Protein AF-A0A6N7V464-F1 (afdb_monomer)

Solvent-accessible surface area (backbone atoms only — not comparable to full-atom values): 23877 Å² total; per-residue (Å²): 113,76,65,58,55,53,52,52,52,53,50,50,60,53,56,76,71,53,57,76,71,59,56,52,56,54,48,62,75,68,68,78,80,86,91,70,64,68,64,59,51,51,51,52,50,50,53,52,53,49,52,51,49,55,52,48,49,54,48,50,52,52,51,50,52,52,51,50,50,51,50,52,53,49,52,54,50,50,52,54,54,52,54,55,51,48,53,55,51,50,53,58,49,52,53,53,51,52,59,51,50,55,58,53,59,71,60,70,80,74,77,82,88,83,87,87,79,93,88,81,62,65,72,62,49,53,51,50,50,51,50,51,52,54,50,50,52,52,51,52,49,52,51,50,49,50,65,74,59,56,73,79,69,74,66,73,74,67,74,69,70,73,72,70,83,63,76,51,64,62,56,47,50,52,51,41,54,45,50,43,57,69,58,33,47,51,91,83,60,48,71,67,60,49,49,58,59,48,50,67,40,33,47,79,92,48,39,67,70,67,45,44,75,68,69,72,43,63,100,40,61,29,31,43,56,77,47,67,46,76,77,47,80,44,78,55,89,72,30,32,40,35,33,30,38,39,33,32,38,37,39,37,54,67,93,72,90,93,83,68,76,65,52,73,45,81,46,78,50,32,34,35,32,30,34,37,64,54,99,90,51,63,37,47,78,41,76,76,39,84,49,90,77,86,90,72,81,96,77,81,80,81,79,80,64,52,42,83,86,46,55,68,70,58,50,53,53,53,53,49,54,52,43,58,46,57,62,43,44,31,61,47,50,80,87,59,42,64,71,47,30,43,89,86,49,67,81,86,62,70,37,73,49,49,40,64,67,56,82,57,50,70,23,41,61,44,58,59,94,50,40,34,34,33,40,36,40,38,40,28,30,31,71,90,76,68,48,76,48,76,48,77,44,41,36,33,35,38,50,68,99,54,67,26,40,68,42,60,107

InterPro domains:
  IPR024735 Conjugative transposon protein TcpC [PF12642] (174-405)
  IPR035628 TcpC, C-terminal [cd16428] (310-407)

pLDDT: mean 76.29, std 18.17, range [34.16, 97.5]

Structure (mmCIF, N/CA/C/O backbone):
data_AF-A0A6N7V464-F1
#
_entry.id   AF-A0A6N7V464-F1
#
loop_
_atom_site.group_PDB
_atom_site.id
_atom_site.type_symbol
_atom_site.label_atom_id
_atom_site.label_alt_id
_atom_site.label_comp_id
_atom_site.label_asym_id
_atom_site.label_entity_id
_atom_site.label_seq_id
_atom_site.pdbx_PDB_ins_code
_atom_site.Cartn_x
_atom_site.Cartn_y
_atom_site.Cartn_z
_atom_site.occupancy
_atom_site.B_iso_or_equiv
_atom_site.auth_seq_id
_atom_site.auth_comp_id
_atom_site.auth_asym_id
_atom_site.auth_atom_id
_atom_site.pdbx_PDB_model_num
ATOM 1 N N . MET A 1 1 ? -7.587 -66.053 9.661 1.00 46.19 1 MET A N 1
ATOM 2 C CA . MET A 1 1 ? -8.456 -65.417 8.644 1.00 46.19 1 MET A CA 1
ATOM 3 C C . MET A 1 1 ? -9.482 -64.453 9.227 1.00 46.19 1 MET A C 1
ATOM 5 O O . MET A 1 1 ? -9.472 -63.312 8.800 1.00 46.19 1 MET A O 1
ATOM 9 N N . MET A 1 2 ? -10.359 -64.832 10.172 1.00 38.84 2 MET A N 1
ATOM 10 C CA . MET A 1 2 ? -11.354 -63.875 10.709 1.00 38.84 2 MET A CA 1
ATOM 11 C C . MET A 1 2 ? -10.766 -62.909 11.766 1.00 38.84 2 MET A C 1
ATOM 13 O O . MET A 1 2 ? -11.178 -61.755 11.827 1.00 38.84 2 MET A O 1
ATOM 17 N N . ASN A 1 3 ? -9.747 -63.341 12.526 1.00 42.19 3 ASN A N 1
ATOM 18 C CA . ASN A 1 3 ? -9.025 -62.476 13.474 1.00 42.19 3 ASN A CA 1
ATOM 19 C C . ASN A 1 3 ? -8.131 -61.437 12.779 1.00 42.19 3 ASN A C 1
ATOM 21 O O . ASN A 1 3 ? -8.131 -60.280 13.185 1.00 42.19 3 ASN A O 1
ATOM 25 N N . ASP A 1 4 ? -7.456 -61.816 11.692 1.00 40.03 4 ASP A N 1
ATOM 26 C CA . ASP A 1 4 ? -6.518 -60.928 10.985 1.00 40.03 4 ASP A CA 1
ATOM 27 C C . ASP A 1 4 ? -7.245 -59.745 10.323 1.00 40.03 4 ASP A C 1
ATOM 29 O O . ASP A 1 4 ? -6.765 -58.615 10.323 1.00 40.03 4 ASP A O 1
ATOM 33 N N . VAL A 1 5 ? -8.463 -59.974 9.817 1.00 46.41 5 VAL A N 1
ATOM 34 C CA . VAL A 1 5 ? -9.297 -58.921 9.211 1.00 46.41 5 VAL A CA 1
ATOM 35 C C . VAL A 1 5 ? -9.778 -57.914 10.261 1.00 46.41 5 VAL A C 1
ATOM 37 O O . VAL A 1 5 ? -9.816 -56.715 9.987 1.00 46.41 5 VAL A O 1
ATOM 40 N N . MET A 1 6 ? -10.100 -58.369 11.475 1.00 43.62 6 MET A N 1
ATOM 41 C CA . MET A 1 6 ? -10.478 -57.479 12.580 1.00 43.62 6 MET A CA 1
ATOM 42 C C . MET A 1 6 ? -9.294 -56.654 13.089 1.00 43.62 6 MET A C 1
ATOM 44 O O . MET A 1 6 ? -9.462 -55.472 13.395 1.00 43.62 6 MET A O 1
ATOM 48 N N . GLU A 1 7 ? -8.096 -57.235 13.126 1.00 46.81 7 GLU A N 1
ATOM 49 C CA . GLU A 1 7 ? -6.872 -56.513 13.483 1.00 46.81 7 GLU A CA 1
ATOM 50 C C . GLU A 1 7 ? -6.544 -55.414 12.464 1.00 46.81 7 GLU A C 1
ATOM 52 O O . GLU A 1 7 ? -6.279 -54.271 12.846 1.00 46.81 7 GLU A O 1
ATOM 57 N N . ILE A 1 8 ? -6.675 -55.715 11.169 1.00 46.94 8 ILE A N 1
ATOM 58 C CA . ILE A 1 8 ? -6.464 -54.750 10.081 1.00 46.94 8 ILE A CA 1
ATOM 59 C C . ILE A 1 8 ? -7.499 -53.614 10.133 1.00 46.94 8 ILE A C 1
ATOM 61 O O . ILE A 1 8 ? -7.145 -52.445 9.966 1.00 46.94 8 ILE A O 1
ATOM 65 N N . LEU A 1 9 ? -8.771 -53.917 10.414 1.00 49.19 9 LEU A N 1
ATOM 66 C CA . LEU A 1 9 ? -9.821 -52.898 10.541 1.00 49.19 9 LEU A CA 1
ATOM 67 C C . LEU A 1 9 ? -9.620 -51.995 11.768 1.00 49.19 9 LEU A C 1
ATOM 69 O O . LEU A 1 9 ? -9.849 -50.784 11.688 1.00 49.19 9 LEU A O 1
ATOM 73 N N . MET A 1 10 ? -9.140 -52.546 12.887 1.00 52.41 10 MET A N 1
ATOM 74 C CA . MET A 1 10 ? -8.816 -51.754 14.078 1.00 52.41 10 MET A CA 1
ATOM 75 C C . MET A 1 10 ? -7.577 -50.876 13.881 1.00 52.41 10 MET A C 1
ATOM 77 O O . MET A 1 10 ? -7.565 -49.730 14.337 1.00 52.41 10 MET A O 1
ATOM 81 N N . LEU A 1 11 ? -6.560 -51.368 13.168 1.00 52.75 11 LEU A N 1
ATOM 82 C CA . LEU A 1 11 ? -5.389 -50.576 12.787 1.00 52.75 11 LEU A CA 1
ATOM 83 C C . LEU A 1 11 ? -5.774 -49.427 11.851 1.00 52.75 11 LEU A C 1
ATOM 85 O O . LEU A 1 11 ? -5.365 -48.291 12.084 1.00 52.75 11 LEU A O 1
ATOM 89 N N . ARG A 1 12 ? -6.643 -49.683 10.866 1.00 52.81 12 ARG A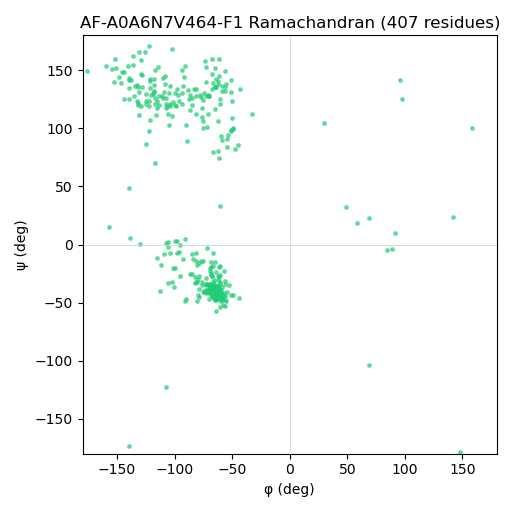 N 1
ATOM 90 C CA . ARG A 1 12 ? -7.159 -48.656 9.950 1.00 52.81 12 ARG A CA 1
ATOM 91 C C . ARG A 1 12 ? -7.930 -47.554 10.682 1.00 52.81 12 ARG A C 1
ATOM 93 O O . ARG A 1 12 ? -7.680 -46.379 10.439 1.00 52.81 12 ARG A O 1
ATOM 100 N N . SER A 1 13 ? -8.797 -47.916 11.632 1.00 58.03 13 SER A N 1
ATOM 101 C CA . SER A 1 13 ? -9.531 -46.931 12.442 1.00 58.03 13 SER A CA 1
ATOM 102 C C . SER A 1 13 ? -8.620 -46.096 13.352 1.00 58.03 13 SER A C 1
ATOM 104 O O . SER A 1 13 ? -8.956 -44.949 13.654 1.00 58.03 13 SER A O 1
ATOM 106 N N . LYS A 1 14 ? -7.491 -46.655 13.809 1.00 58.03 14 LYS A N 1
ATOM 107 C CA . LYS A 1 14 ? -6.479 -45.911 14.574 1.00 58.03 14 LYS A CA 1
ATOM 108 C C . LYS A 1 14 ? -5.666 -44.970 13.683 1.00 58.03 14 LYS A C 1
ATOM 110 O O . LYS A 1 14 ? -5.418 -43.846 14.100 1.00 58.03 14 LYS A O 1
ATOM 115 N N . LEU A 1 15 ? -5.310 -45.396 12.470 1.00 55.06 15 LEU A N 1
ATOM 116 C CA . LEU A 1 15 ? -4.607 -44.571 11.479 1.00 55.06 15 LEU A CA 1
ATOM 117 C C . LEU A 1 15 ? -5.444 -43.379 10.997 1.00 55.06 15 LEU A C 1
ATOM 119 O O . LEU A 1 15 ? -4.910 -42.287 10.867 1.00 55.06 15 LEU A O 1
ATOM 123 N N . GLU A 1 16 ? -6.757 -43.548 10.814 1.00 62.00 16 GLU A N 1
ATOM 124 C CA . GLU A 1 16 ? -7.666 -42.453 10.421 1.00 62.00 16 GLU A CA 1
ATOM 125 C C . GLU A 1 16 ? -7.805 -41.340 11.474 1.00 62.00 16 GLU A C 1
ATOM 127 O O . GLU A 1 16 ? -8.315 -40.264 11.168 1.00 62.00 16 GLU A O 1
ATOM 132 N N . LYS A 1 17 ? -7.381 -41.594 12.717 1.00 63.97 17 LYS A N 1
ATOM 133 C CA . LYS A 1 17 ? -7.476 -40.643 13.834 1.00 63.97 17 LYS A CA 1
ATOM 134 C C . LYS A 1 17 ? -6.134 -40.018 14.221 1.00 63.97 17 LYS A C 1
ATOM 136 O O . LYS A 1 17 ? -6.122 -39.208 15.143 1.00 63.97 17 LYS A O 1
ATOM 141 N N . MET A 1 18 ? -5.035 -40.404 13.572 1.00 64.56 18 MET A N 1
ATOM 142 C CA . MET A 1 18 ? -3.701 -39.867 13.850 1.00 64.56 18 MET A CA 1
ATOM 143 C C . MET A 1 18 ? -3.384 -38.662 12.963 1.00 64.56 18 MET A C 1
ATOM 145 O O . MET A 1 18 ? -3.766 -38.609 11.794 1.00 64.56 18 MET A O 1
ATOM 149 N N . GLU A 1 19 ? -2.662 -37.702 13.535 1.00 67.06 19 GLU A N 1
ATOM 150 C CA . GLU A 1 19 ? -2.123 -36.549 12.813 1.00 67.06 19 GLU A CA 1
ATOM 151 C C . GLU A 1 19 ? -1.025 -37.005 11.821 1.00 67.06 19 GLU A C 1
ATOM 153 O O . GLU A 1 19 ? -0.284 -37.954 12.112 1.00 67.06 19 GLU A O 1
ATOM 158 N N . PRO A 1 20 ? -0.863 -36.346 10.656 1.00 52.97 20 PRO A N 1
ATOM 159 C CA . PRO A 1 20 ? 0.062 -36.782 9.600 1.00 52.97 20 PRO A CA 1
ATOM 160 C C . PRO A 1 20 ? 1.525 -36.937 10.051 1.00 52.97 20 PRO A C 1
ATOM 162 O O . PRO A 1 20 ? 2.245 -37.798 9.544 1.00 52.97 20 PRO A O 1
ATOM 165 N N . GLU A 1 21 ? 1.965 -36.133 11.023 1.00 55.84 21 GLU A N 1
ATOM 166 C CA . GLU A 1 21 ? 3.330 -36.162 11.566 1.00 55.84 21 GLU A CA 1
ATOM 167 C C . GLU A 1 21 ? 3.605 -37.393 12.451 1.00 55.84 21 GLU A C 1
ATOM 169 O O . GLU A 1 21 ? 4.736 -37.884 12.508 1.00 55.84 21 GLU A O 1
ATOM 174 N N . GLU A 1 22 ? 2.580 -37.937 13.115 1.00 58.75 22 GLU A N 1
ATOM 175 C CA . GLU A 1 22 ? 2.701 -39.142 13.948 1.00 58.75 22 GLU A CA 1
ATOM 176 C C . GLU A 1 22 ? 2.778 -40.410 13.091 1.00 58.75 22 GLU A C 1
ATOM 178 O O . GLU A 1 22 ? 3.541 -41.328 13.398 1.00 58.75 22 GLU A O 1
ATOM 183 N N . ILE A 1 23 ? 2.060 -40.425 11.964 1.00 55.91 23 ILE A N 1
ATOM 184 C CA . ILE A 1 23 ? 2.099 -41.510 10.974 1.00 55.91 23 ILE A CA 1
ATOM 185 C C . ILE A 1 23 ? 3.502 -41.617 10.353 1.00 55.91 23 ILE A C 1
ATOM 187 O O . ILE A 1 23 ? 4.003 -42.722 10.134 1.00 55.91 23 ILE A O 1
ATOM 191 N N . LEU A 1 24 ? 4.165 -40.478 10.126 1.00 49.31 24 LEU A N 1
ATOM 192 C CA . LEU A 1 24 ? 5.517 -40.420 9.566 1.00 49.31 24 LEU A CA 1
ATOM 193 C C . LEU A 1 24 ? 6.568 -40.998 10.531 1.00 49.31 24 LEU A C 1
ATOM 195 O O . LEU A 1 24 ? 7.390 -41.816 10.121 1.00 49.31 24 LEU A O 1
ATOM 199 N N . LYS A 1 25 ? 6.475 -40.666 11.827 1.00 55.50 25 LYS A N 1
ATOM 200 C CA . LYS A 1 25 ? 7.336 -41.243 12.878 1.00 55.50 25 LYS A CA 1
ATOM 201 C C . LYS A 1 25 ? 7.126 -42.749 13.045 1.00 55.50 25 LYS A C 1
ATOM 203 O O . LYS A 1 25 ? 8.081 -43.482 13.285 1.00 55.50 25 LYS A O 1
ATOM 208 N N . MET A 1 26 ? 5.890 -43.231 12.903 1.00 52.91 26 MET A N 1
ATOM 209 C CA . MET A 1 26 ? 5.588 -44.667 12.972 1.00 52.91 26 MET A CA 1
ATOM 210 C C . MET A 1 26 ? 6.153 -45.439 11.769 1.00 52.91 26 MET A C 1
ATOM 212 O O . MET A 1 26 ? 6.616 -46.569 11.922 1.00 52.91 26 MET A O 1
ATOM 216 N N . ALA A 1 27 ? 6.151 -44.823 10.583 1.00 51.47 27 ALA A N 1
ATOM 217 C CA . ALA A 1 27 ? 6.707 -45.409 9.366 1.00 51.47 27 ALA A CA 1
ATOM 218 C C . ALA A 1 27 ? 8.244 -45.517 9.405 1.00 51.47 27 ALA A C 1
ATOM 220 O O . ALA A 1 27 ? 8.789 -46.502 8.907 1.00 51.47 27 ALA A O 1
ATOM 221 N N . GLU A 1 28 ? 8.938 -44.570 10.048 1.00 50.00 28 GLU A N 1
ATOM 222 C CA . GLU A 1 28 ? 10.391 -44.646 10.279 1.00 50.00 28 GLU A CA 1
ATOM 223 C C . GLU A 1 28 ? 10.780 -45.783 11.237 1.00 50.00 28 GLU A C 1
ATOM 225 O O . GLU A 1 28 ? 11.768 -46.477 11.001 1.00 50.00 28 GLU A O 1
ATOM 230 N N . VAL A 1 29 ? 9.976 -46.037 12.277 1.00 51.12 29 VAL A N 1
ATOM 231 C CA . VAL A 1 29 ? 10.217 -47.122 13.251 1.00 51.12 29 VAL A CA 1
ATOM 232 C C . VAL A 1 29 ? 10.050 -48.516 12.626 1.00 51.12 29 VAL A C 1
ATOM 234 O O . VAL A 1 29 ? 10.687 -49.468 13.072 1.00 51.12 29 VAL A O 1
ATOM 237 N N . LEU A 1 30 ? 9.228 -48.649 11.580 1.00 48.75 30 LEU A N 1
ATOM 238 C CA . LEU A 1 30 ? 8.941 -49.929 10.918 1.00 48.75 30 LEU A CA 1
ATOM 239 C C . LEU A 1 30 ? 9.878 -50.261 9.740 1.00 48.75 30 LEU A C 1
ATOM 241 O O . LEU A 1 30 ? 9.696 -51.294 9.101 1.00 48.75 30 LEU A O 1
ATOM 245 N N . GLY A 1 31 ? 10.903 -49.442 9.476 1.00 41.66 31 GLY A N 1
ATOM 246 C CA . GLY A 1 31 ? 12.046 -49.830 8.638 1.00 41.66 31 GLY A CA 1
ATOM 247 C C . GLY A 1 31 ? 11.770 -50.019 7.139 1.00 41.66 31 GLY A C 1
ATOM 248 O O . GLY A 1 31 ? 12.541 -50.699 6.465 1.00 41.66 31 GLY A O 1
ATOM 249 N N . TYR A 1 32 ? 10.714 -49.419 6.585 1.00 39.50 32 TYR A N 1
ATOM 250 C CA . TYR A 1 32 ? 10.442 -49.478 5.143 1.00 39.50 32 TYR A CA 1
ATOM 251 C C . TYR A 1 32 ? 11.126 -48.325 4.404 1.00 39.50 32 TYR A C 1
ATOM 253 O O . TYR A 1 32 ? 10.545 -47.261 4.196 1.00 39.50 32 TYR A O 1
ATOM 261 N N . ALA A 1 33 ? 12.370 -48.550 3.981 1.00 35.03 33 ALA A N 1
ATOM 262 C CA . ALA A 1 33 ? 13.091 -47.635 3.108 1.00 35.03 33 ALA A CA 1
ATOM 263 C C . ALA A 1 33 ? 13.036 -48.084 1.634 1.00 35.03 33 ALA A C 1
ATOM 265 O O . ALA A 1 33 ? 13.620 -49.093 1.247 1.00 35.03 33 ALA A O 1
ATOM 266 N N . SER A 1 34 ? 12.447 -47.203 0.817 1.00 38.53 34 SER A N 1
ATOM 267 C CA . SER A 1 34 ? 12.926 -46.773 -0.509 1.00 38.53 34 SER A CA 1
ATOM 268 C C . SER A 1 34 ? 12.368 -47.424 -1.807 1.00 38.53 34 SER A C 1
ATOM 270 O O . SER A 1 34 ? 12.469 -48.618 -2.057 1.00 38.53 34 SER A O 1
ATOM 272 N N . VAL A 1 35 ? 11.867 -46.521 -2.674 1.00 38.53 35 VAL A N 1
ATOM 273 C CA . VAL A 1 35 ? 11.830 -46.519 -4.164 1.00 38.53 35 VAL A CA 1
ATOM 274 C C . VAL A 1 35 ? 10.632 -47.113 -4.943 1.00 38.53 35 VAL A C 1
ATOM 276 O O . VAL A 1 35 ? 10.652 -47.105 -6.167 1.00 38.53 35 VAL A O 1
ATOM 279 N N . THR A 1 36 ? 9.499 -47.466 -4.333 1.00 39.59 36 THR A N 1
ATOM 280 C CA . THR A 1 36 ? 8.239 -47.683 -5.110 1.00 39.59 36 THR A CA 1
ATOM 281 C C . THR A 1 36 ? 7.012 -46.945 -4.571 1.00 39.59 36 THR A C 1
ATOM 283 O O . THR A 1 36 ? 5.938 -46.996 -5.165 1.00 39.59 36 THR A O 1
ATOM 286 N N . LEU A 1 37 ? 7.171 -46.189 -3.483 1.00 43.91 37 LEU A N 1
ATOM 287 C CA . LEU A 1 37 ? 6.057 -45.643 -2.704 1.00 43.91 37 LEU A CA 1
ATOM 288 C C . LEU A 1 37 ? 5.482 -44.310 -3.210 1.00 43.91 37 LEU A C 1
ATOM 290 O O . LEU A 1 37 ? 4.440 -43.899 -2.710 1.00 43.91 37 LEU A O 1
ATOM 294 N N . ASP A 1 38 ? 6.100 -43.650 -4.193 1.00 40.94 38 ASP A N 1
ATOM 295 C CA . ASP A 1 38 ? 5.629 -42.339 -4.675 1.00 40.94 38 ASP A CA 1
ATOM 296 C C . ASP A 1 38 ? 4.516 -42.437 -5.730 1.00 40.94 38 ASP A C 1
ATOM 298 O O . ASP A 1 38 ? 3.685 -41.535 -5.828 1.00 40.94 38 ASP A O 1
ATOM 302 N N . LEU A 1 39 ? 4.426 -43.543 -6.479 1.00 39.38 39 LEU A N 1
ATOM 303 C CA . LEU A 1 39 ? 3.385 -43.704 -7.503 1.00 39.38 39 LEU A CA 1
ATOM 304 C C . LEU A 1 39 ? 2.036 -44.121 -6.891 1.00 39.38 39 LEU A C 1
ATOM 306 O O . LEU A 1 39 ? 1.003 -43.547 -7.226 1.00 39.38 39 LEU A O 1
ATOM 310 N N . GLU A 1 40 ? 2.041 -45.069 -5.945 1.00 50.84 40 GLU A N 1
ATOM 311 C CA . GLU A 1 40 ? 0.819 -45.511 -5.253 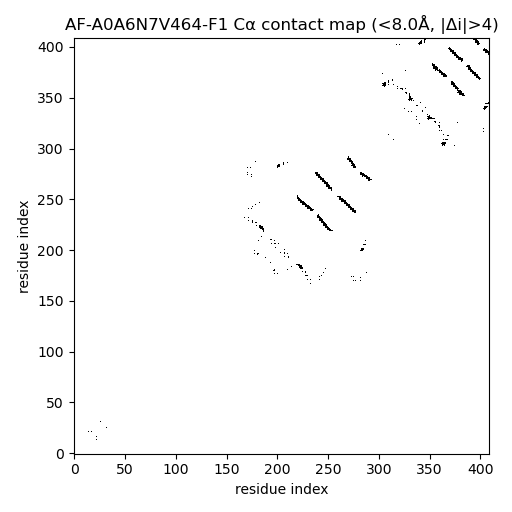1.00 50.84 40 GLU A CA 1
ATOM 312 C C . GLU A 1 40 ? 0.299 -44.471 -4.251 1.00 50.84 40 GLU A C 1
ATOM 314 O O . GLU A 1 40 ? -0.916 -44.309 -4.121 1.00 50.84 40 GLU A O 1
ATOM 319 N N . LYS A 1 41 ? 1.186 -43.708 -3.588 1.00 49.62 41 LYS A N 1
ATOM 320 C CA . LYS A 1 41 ? 0.775 -42.589 -2.721 1.00 49.62 41 LYS A CA 1
ATOM 321 C C . LYS A 1 41 ? 0.077 -41.490 -3.514 1.00 49.62 41 LYS A C 1
ATOM 323 O O . LYS A 1 41 ? -0.978 -41.030 -3.084 1.00 49.62 41 LYS A O 1
ATOM 328 N N . ASN A 1 42 ? 0.615 -41.106 -4.672 1.00 45.53 42 ASN A N 1
ATOM 329 C CA . ASN A 1 42 ? -0.010 -40.086 -5.513 1.00 45.53 42 ASN A CA 1
ATOM 330 C C . ASN A 1 42 ? -1.356 -40.559 -6.080 1.00 45.53 42 ASN A C 1
ATOM 332 O O . ASN A 1 42 ? -2.319 -39.796 -6.055 1.00 45.53 42 ASN A O 1
ATOM 336 N N . LEU A 1 43 ? -1.466 -41.831 -6.482 1.00 53.00 43 LEU A N 1
ATOM 337 C CA . LEU A 1 43 ? -2.727 -42.402 -6.963 1.00 53.00 43 LEU A CA 1
ATOM 338 C C . LEU A 1 43 ? -3.797 -42.463 -5.857 1.00 53.00 43 LEU A C 1
ATOM 340 O O . LEU A 1 43 ? -4.948 -42.103 -6.086 1.00 53.00 43 LEU A O 1
ATOM 344 N N . MET A 1 44 ? -3.425 -42.865 -4.636 1.00 52.72 44 MET A N 1
ATOM 345 C CA . MET A 1 44 ? -4.344 -42.898 -3.489 1.00 52.72 44 MET A CA 1
ATOM 346 C C . MET A 1 44 ? -4.800 -41.499 -3.065 1.00 52.72 44 MET A C 1
ATOM 348 O O . MET A 1 44 ? -5.965 -41.318 -2.711 1.00 52.72 44 MET A O 1
ATOM 352 N N . ILE A 1 45 ? -3.913 -40.501 -3.130 1.00 51.31 45 ILE A N 1
ATOM 353 C CA . ILE A 1 45 ? -4.264 -39.103 -2.855 1.00 51.31 45 ILE A CA 1
ATOM 354 C C . ILE A 1 45 ? -5.227 -38.577 -3.923 1.00 51.31 45 ILE A C 1
ATOM 356 O O . ILE A 1 45 ? -6.232 -37.962 -3.571 1.00 51.31 45 ILE A O 1
ATOM 360 N N . GLU A 1 46 ? -4.986 -38.849 -5.208 1.00 55.34 46 GLU A N 1
ATOM 361 C CA . GLU A 1 46 ? -5.903 -38.433 -6.275 1.00 55.34 46 GLU A CA 1
ATOM 362 C C . GLU A 1 46 ? -7.278 -39.095 -6.157 1.00 55.34 46 GLU A C 1
ATOM 364 O O . GLU A 1 46 ? -8.288 -38.394 -6.224 1.00 55.34 46 GLU A O 1
ATOM 369 N N . VAL A 1 47 ? -7.336 -40.406 -5.901 1.00 63.03 47 VAL A N 1
ATOM 370 C CA . VAL A 1 47 ? -8.601 -41.133 -5.697 1.00 63.03 47 VAL A CA 1
ATOM 371 C C . VAL A 1 47 ? -9.359 -40.581 -4.487 1.00 63.03 47 VAL A C 1
ATOM 373 O O . VAL A 1 47 ? -10.562 -40.330 -4.570 1.00 63.03 47 VAL A O 1
ATOM 376 N N . PHE A 1 48 ? -8.663 -40.296 -3.384 1.00 55.75 48 PHE A N 1
ATOM 377 C CA . PHE A 1 48 ? -9.269 -39.701 -2.193 1.00 55.75 48 PHE A CA 1
ATOM 378 C C . PHE A 1 48 ? -9.785 -38.273 -2.442 1.00 55.75 48 PHE A C 1
ATOM 380 O O . PHE A 1 48 ? -10.873 -37.904 -1.987 1.00 55.75 48 PHE A O 1
ATOM 387 N N . LEU A 1 49 ? -9.041 -37.461 -3.199 1.00 54.66 49 LEU A N 1
ATOM 388 C CA . LEU A 1 49 ? -9.463 -36.117 -3.606 1.00 54.66 49 LEU A CA 1
ATOM 389 C C . LEU A 1 49 ? -10.656 -36.157 -4.569 1.00 54.66 49 LEU A C 1
ATOM 391 O O . LEU A 1 49 ? -11.496 -35.251 -4.553 1.00 54.66 49 LEU A O 1
ATOM 395 N N . GLU A 1 50 ? -10.757 -37.191 -5.400 1.00 67.88 50 GLU A N 1
ATOM 396 C CA . GLU A 1 50 ? -11.885 -37.385 -6.305 1.00 67.88 50 GLU A CA 1
ATOM 397 C C . GLU A 1 50 ? -13.152 -37.843 -5.559 1.00 67.88 50 GLU A C 1
ATOM 399 O O . GLU A 1 50 ? -14.241 -37.319 -5.808 1.00 67.88 50 GLU A O 1
ATOM 404 N N . GLU A 1 51 ? -13.024 -38.741 -4.577 1.00 69.75 51 GLU A N 1
ATOM 405 C CA . GLU A 1 51 ? -14.132 -39.131 -3.695 1.00 69.75 51 GLU A CA 1
ATOM 406 C C . GLU A 1 51 ? -14.637 -37.957 -2.847 1.00 69.75 51 GLU A C 1
ATOM 408 O O . GLU A 1 51 ? -15.850 -37.754 -2.725 1.00 69.75 51 GLU A O 1
ATOM 413 N N . LYS A 1 52 ? -13.726 -37.126 -2.321 1.00 62.53 52 LYS A N 1
ATOM 414 C CA . LYS A 1 52 ? -14.069 -35.876 -1.624 1.00 62.53 52 LYS A CA 1
ATOM 415 C C . LYS A 1 52 ? -14.846 -34.919 -2.528 1.00 62.53 52 LYS A C 1
ATOM 417 O O . LYS A 1 52 ? -15.878 -34.403 -2.098 1.00 62.53 52 LYS A O 1
ATOM 422 N N . ARG A 1 53 ? -14.415 -34.734 -3.783 1.00 70.38 53 ARG A N 1
ATOM 423 C CA . ARG A 1 53 ? -15.135 -33.906 -4.770 1.00 70.38 53 ARG A CA 1
ATOM 424 C C . ARG A 1 53 ? -16.537 -34.441 -5.059 1.00 70.38 53 ARG A C 1
ATOM 426 O O . ARG A 1 53 ? -17.496 -33.679 -4.979 1.00 70.38 53 ARG A O 1
ATOM 433 N N . LYS A 1 54 ? -16.683 -35.750 -5.289 1.00 70.81 54 LYS A N 1
ATOM 434 C CA . LYS A 1 54 ? -17.991 -36.396 -5.521 1.00 70.81 54 LYS A CA 1
ATOM 435 C C . LYS A 1 54 ? -18.922 -36.273 -4.306 1.00 70.81 54 LYS A C 1
ATOM 437 O O . LYS A 1 54 ? -20.129 -36.086 -4.462 1.00 70.81 54 LYS A O 1
ATOM 442 N N . ALA A 1 55 ? -18.384 -36.350 -3.087 1.00 67.81 55 ALA A N 1
ATOM 443 C CA . ALA A 1 55 ? -19.154 -36.145 -1.861 1.00 67.81 55 ALA A CA 1
ATOM 444 C C . ALA A 1 55 ? -19.607 -34.683 -1.693 1.00 67.81 55 ALA A C 1
ATOM 446 O O . ALA A 1 55 ? -20.739 -34.434 -1.273 1.00 67.81 55 ALA A O 1
ATOM 447 N N . GLU A 1 56 ? -18.758 -33.717 -2.049 1.00 66.50 56 GLU A N 1
ATOM 448 C CA . GLU A 1 56 ? -19.114 -32.296 -2.041 1.00 66.50 56 GLU A CA 1
ATOM 449 C C . GLU A 1 56 ? -20.142 -31.937 -3.113 1.00 66.50 56 GLU A C 1
ATOM 451 O O . GLU A 1 56 ? -21.062 -31.175 -2.824 1.00 66.50 56 GLU A O 1
ATOM 456 N N . GLU A 1 57 ? -20.045 -32.504 -4.315 1.00 72.50 57 GLU A N 1
ATOM 457 C CA . GLU A 1 57 ? -21.045 -32.319 -5.371 1.00 72.50 57 GLU A CA 1
ATOM 458 C C . GLU A 1 57 ? -22.405 -32.881 -4.959 1.00 72.50 57 GLU A C 1
ATOM 460 O O . GLU A 1 57 ? -23.395 -32.155 -5.011 1.00 72.50 57 GLU A O 1
ATOM 465 N N . LYS A 1 58 ? -22.456 -34.097 -4.400 1.00 72.62 58 LYS A N 1
ATOM 466 C CA . LYS A 1 58 ? -23.699 -34.646 -3.828 1.00 72.62 58 LYS A CA 1
ATOM 467 C C . LYS A 1 58 ? -24.262 -33.775 -2.706 1.00 72.62 58 LYS A C 1
ATOM 469 O O . LYS A 1 58 ? -25.477 -33.638 -2.569 1.00 72.62 58 LYS A O 1
ATOM 474 N N . LYS A 1 59 ? -23.396 -33.169 -1.887 1.00 70.00 59 LYS A N 1
ATOM 475 C CA . LYS A 1 59 ? -23.816 -32.246 -0.825 1.00 70.00 59 LYS A CA 1
ATOM 476 C C . LYS A 1 59 ? -24.369 -30.941 -1.408 1.00 70.00 59 LYS A C 1
ATOM 478 O O . LYS A 1 59 ? -25.384 -30.456 -0.917 1.00 70.00 59 LYS A O 1
ATOM 483 N N . LYS A 1 60 ? -23.757 -30.409 -2.470 1.00 63.28 60 LYS A N 1
ATOM 484 C CA . LYS A 1 60 ? -24.238 -29.231 -3.211 1.00 63.28 60 LYS A CA 1
ATOM 485 C C . LYS A 1 60 ? -25.573 -29.501 -3.905 1.00 63.28 60 LYS A C 1
ATOM 487 O O . LYS A 1 60 ? -26.470 -28.676 -3.784 1.00 63.28 60 LYS A O 1
ATOM 492 N N . GLU A 1 61 ? -25.746 -30.656 -4.547 1.00 70.94 61 GLU A N 1
ATOM 493 C CA . GLU A 1 61 ? -27.019 -31.066 -5.160 1.00 70.94 61 GLU A CA 1
ATOM 494 C C . GLU A 1 61 ? -28.139 -31.182 -4.124 1.00 70.94 61 GLU A C 1
ATOM 496 O O . GLU A 1 61 ? -29.248 -30.700 -4.351 1.00 70.94 61 GLU A O 1
ATOM 501 N N . LYS A 1 62 ? -27.842 -31.752 -2.949 1.00 70.12 62 LYS A N 1
ATOM 502 C CA . LYS A 1 62 ? -28.815 -31.864 -1.858 1.00 70.12 62 LYS A CA 1
ATOM 503 C C . LYS A 1 62 ? -29.224 -30.494 -1.305 1.00 70.12 62 LYS A C 1
ATOM 505 O O . LYS A 1 62 ? -30.410 -30.249 -1.110 1.00 70.12 62 LYS A O 1
ATOM 510 N N . ILE A 1 63 ? -28.265 -29.578 -1.138 1.00 66.06 63 ILE A N 1
ATOM 511 C CA . ILE A 1 63 ? -28.538 -28.188 -0.735 1.00 66.06 63 ILE A CA 1
ATOM 512 C C . ILE A 1 63 ? -29.353 -27.460 -1.813 1.00 66.06 63 ILE A C 1
ATOM 514 O O . ILE A 1 63 ? -30.275 -26.720 -1.480 1.00 66.06 63 ILE A O 1
ATOM 518 N N . LEU A 1 6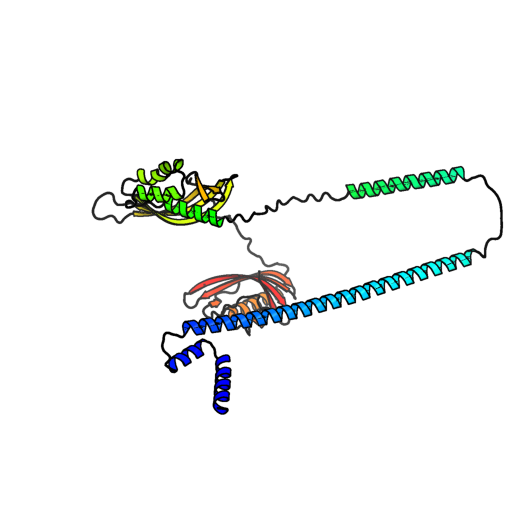4 ? -29.066 -27.678 -3.100 1.00 59.16 64 LEU A N 1
ATOM 519 C CA . LEU A 1 64 ? -29.806 -27.065 -4.206 1.00 59.16 64 LEU A CA 1
ATOM 520 C C . LEU A 1 64 ? -31.259 -27.570 -4.269 1.00 59.16 64 LEU A C 1
ATOM 522 O O . LEU A 1 64 ? -32.168 -26.766 -4.464 1.00 59.16 64 LEU A O 1
ATOM 526 N N . GLN A 1 65 ? -31.495 -28.865 -4.029 1.00 64.56 65 GLN A N 1
ATOM 527 C CA . GLN A 1 65 ? -32.845 -29.432 -3.919 1.00 64.56 65 GLN A CA 1
ATOM 528 C C . GLN A 1 65 ? -33.602 -28.907 -2.693 1.00 64.56 65 GLN A C 1
ATOM 530 O O . GLN A 1 65 ? -34.772 -28.548 -2.803 1.00 64.56 65 GLN A O 1
ATOM 535 N N . GLU A 1 66 ? -32.947 -28.811 -1.533 1.00 66.88 66 GLU A N 1
ATOM 536 C CA . GLU A 1 66 ? 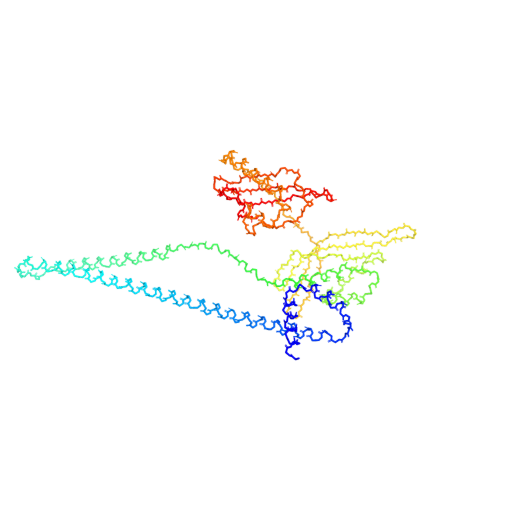-33.553 -28.235 -0.326 1.00 66.88 66 GLU A CA 1
ATOM 537 C C . GLU A 1 66 ? -33.891 -26.748 -0.526 1.00 66.88 66 GLU A C 1
ATOM 539 O O . GLU A 1 66 ? -34.995 -26.319 -0.196 1.00 66.88 66 GLU A O 1
ATOM 544 N N . THR A 1 67 ? -33.003 -25.977 -1.159 1.00 62.31 67 THR A N 1
ATOM 545 C CA . THR A 1 67 ? -33.225 -24.550 -1.450 1.00 62.31 67 THR A CA 1
ATOM 546 C C . THR A 1 67 ? -34.338 -24.348 -2.486 1.00 62.31 67 THR A C 1
ATOM 548 O O . THR A 1 67 ? -35.186 -23.473 -2.311 1.00 62.31 67 THR A O 1
ATOM 551 N N . GLY A 1 68 ? -34.393 -25.186 -3.527 1.00 66.44 68 GLY A N 1
ATOM 552 C CA . GLY A 1 68 ? -35.463 -25.170 -4.529 1.00 66.44 68 GLY A CA 1
ATOM 553 C C . GLY A 1 68 ? -36.831 -25.536 -3.945 1.00 66.44 68 GLY A C 1
ATOM 554 O O . GLY A 1 68 ? -37.828 -24.883 -4.247 1.00 66.44 68 GLY A O 1
ATOM 555 N N . ASN A 1 69 ? -36.884 -26.511 -3.033 1.00 63.12 69 ASN A N 1
ATOM 556 C CA . ASN A 1 69 ? -38.118 -26.886 -2.339 1.00 63.12 69 ASN A CA 1
ATOM 557 C C . ASN A 1 69 ? -38.616 -25.782 -1.392 1.00 63.12 69 ASN A C 1
ATOM 559 O O . ASN A 1 69 ? -39.824 -25.569 -1.282 1.00 63.12 69 ASN A O 1
ATOM 563 N N . VAL A 1 70 ? -37.707 -25.047 -0.742 1.00 60.75 70 VAL A N 1
ATOM 564 C CA . VAL A 1 70 ? -38.054 -23.883 0.093 1.00 60.75 70 VAL A CA 1
ATOM 565 C C . VAL A 1 70 ? -38.610 -22.739 -0.761 1.00 60.75 70 VAL A C 1
ATOM 567 O O . VAL A 1 70 ? -39.622 -22.147 -0.390 1.00 60.75 70 VAL A O 1
ATOM 570 N N . GLN A 1 71 ? -38.020 -22.468 -1.930 1.00 62.31 71 GLN A N 1
ATOM 571 C CA . GLN A 1 71 ? -38.534 -21.460 -2.866 1.00 62.31 71 GLN A CA 1
ATOM 572 C C . GLN A 1 71 ? -39.923 -21.829 -3.408 1.00 62.31 71 GLN A C 1
ATOM 574 O O . GLN A 1 71 ? -40.823 -20.991 -3.390 1.00 62.31 71 GLN A O 1
ATOM 579 N N . LEU A 1 72 ? -40.139 -23.096 -3.781 1.00 58.66 72 LEU A N 1
ATOM 580 C CA . LEU A 1 72 ? -41.444 -23.592 -4.231 1.00 58.66 72 LEU A CA 1
ATOM 581 C C . LEU A 1 72 ? -42.512 -23.481 -3.125 1.00 58.66 72 LEU A C 1
ATOM 583 O O . LEU A 1 72 ? -43.644 -23.073 -3.378 1.00 58.66 72 LEU A O 1
ATOM 587 N N . ALA A 1 73 ? -42.157 -23.803 -1.876 1.00 58.66 73 ALA A N 1
ATOM 588 C CA . ALA A 1 73 ? -43.062 -23.676 -0.734 1.00 58.66 73 ALA A CA 1
ATOM 589 C C . ALA A 1 73 ? -43.453 -22.212 -0.457 1.00 58.66 73 ALA A C 1
ATOM 591 O O . ALA A 1 73 ? -44.601 -21.929 -0.096 1.00 58.66 73 ALA A O 1
ATOM 592 N N . GLN A 1 74 ? -42.521 -21.280 -0.662 1.00 61.81 74 GLN A N 1
ATOM 593 C CA . GLN A 1 74 ? -42.750 -19.851 -0.476 1.00 61.81 74 GLN A CA 1
ATOM 594 C C . GLN A 1 74 ? -43.625 -19.265 -1.595 1.00 61.81 74 GLN A C 1
ATOM 596 O O . GLN A 1 74 ? -44.564 -18.522 -1.314 1.00 61.81 74 GLN A O 1
ATOM 601 N N . GLU A 1 75 ? -43.425 -19.702 -2.839 1.00 67.12 75 GLU A N 1
ATOM 602 C CA . GLU A 1 75 ? -44.241 -19.296 -3.989 1.00 67.12 75 GLU A CA 1
ATOM 603 C C . GLU A 1 75 ? -45.692 -19.815 -3.895 1.00 67.12 75 GLU A C 1
ATOM 605 O O . GLU A 1 75 ? -46.645 -19.084 -4.180 1.00 67.12 75 GLU A O 1
ATOM 610 N N . ILE A 1 76 ? -45.892 -21.038 -3.384 1.00 66.69 76 ILE A N 1
ATOM 611 C CA . ILE A 1 76 ? -47.229 -21.594 -3.103 1.00 66.69 76 ILE A CA 1
ATOM 612 C C . ILE A 1 76 ? -47.922 -20.822 -1.967 1.00 66.69 76 ILE A C 1
ATOM 614 O O . ILE A 1 76 ? -49.128 -20.555 -2.037 1.00 66.69 76 ILE A O 1
ATOM 618 N N . SER A 1 77 ? -47.181 -20.440 -0.922 1.00 65.69 77 SER A N 1
ATOM 619 C CA . SER A 1 77 ? -47.693 -19.599 0.169 1.00 65.69 77 SER A CA 1
ATOM 620 C C . SER A 1 77 ? -48.152 -18.231 -0.347 1.00 65.69 77 SER A C 1
ATOM 622 O O . SER A 1 77 ? -49.268 -17.791 -0.045 1.00 65.69 77 SER A O 1
ATOM 624 N N . ASP A 1 78 ? -47.338 -17.593 -1.186 1.00 67.75 78 ASP A N 1
ATOM 625 C CA . ASP A 1 78 ? -47.628 -16.274 -1.741 1.00 67.75 78 ASP A CA 1
ATOM 626 C C . ASP A 1 78 ? -48.810 -16.313 -2.723 1.00 67.75 78 ASP A C 1
ATOM 628 O O . ASP A 1 78 ? -49.706 -15.467 -2.637 1.00 67.75 78 ASP A O 1
ATOM 632 N N . GLN A 1 79 ? -48.931 -17.347 -3.567 1.00 67.56 79 GLN A N 1
ATOM 633 C CA . GLN A 1 79 ? -50.129 -17.553 -4.398 1.00 67.56 79 GLN A CA 1
ATOM 634 C C . GLN A 1 79 ? -51.407 -17.729 -3.562 1.00 67.56 79 GLN A C 1
ATOM 636 O O . GLN A 1 79 ? -52.475 -17.192 -3.898 1.00 67.56 79 GLN A O 1
ATOM 641 N N . LYS A 1 80 ? -51.325 -18.448 -2.438 1.00 67.62 80 LYS A N 1
ATOM 642 C CA . LYS A 1 80 ? -52.464 -18.640 -1.529 1.00 67.62 80 LYS A CA 1
ATOM 643 C C . LYS A 1 80 ? -52.860 -17.330 -0.837 1.00 67.62 80 LYS A C 1
ATOM 645 O O . LYS A 1 80 ? -54.047 -17.052 -0.660 1.00 67.62 80 LYS A O 1
ATOM 650 N N . TYR A 1 81 ? -51.885 -16.481 -0.513 1.00 63.00 81 TYR A N 1
ATOM 651 C CA . TYR A 1 81 ? -52.124 -15.151 0.046 1.00 63.00 81 TYR A CA 1
ATOM 652 C C . TYR A 1 81 ? -52.776 -14.196 -0.972 1.00 63.00 81 TYR A C 1
ATOM 654 O O . TYR A 1 81 ? -53.739 -13.490 -0.649 1.00 63.00 81 TYR A O 1
ATOM 662 N N . VAL A 1 82 ? -52.300 -14.201 -2.222 1.00 67.06 82 VAL A N 1
ATOM 663 C CA . VAL A 1 82 ? -52.828 -13.361 -3.310 1.00 67.06 82 VAL A CA 1
ATOM 664 C C . VAL A 1 82 ? -54.272 -13.745 -3.659 1.00 67.06 82 VAL A C 1
ATOM 666 O O . VAL A 1 82 ? -55.143 -12.872 -3.709 1.00 67.06 82 VAL A O 1
ATOM 669 N N . SER A 1 83 ? -54.571 -15.041 -3.790 1.00 67.88 83 SER A N 1
ATOM 670 C CA . SER A 1 83 ? -55.927 -15.532 -4.092 1.00 67.88 83 SER A CA 1
ATOM 671 C C . SER A 1 83 ? -56.945 -15.218 -2.982 1.00 67.88 83 SER A C 1
ATOM 673 O O . SER A 1 83 ? -58.062 -14.769 -3.266 1.00 67.88 83 SER A O 1
ATOM 675 N N . ALA A 1 84 ? -56.556 -15.328 -1.707 1.00 71.44 84 ALA A N 1
ATOM 676 C CA . ALA A 1 84 ? -57.400 -14.927 -0.576 1.00 71.44 84 ALA A CA 1
ATOM 677 C C . ALA A 1 84 ? -57.708 -13.413 -0.571 1.00 71.44 84 ALA A C 1
ATOM 679 O O . ALA A 1 84 ? -58.813 -12.980 -0.216 1.00 71.44 84 ALA A O 1
ATOM 680 N N . ARG A 1 85 ? -56.748 -12.580 -0.995 1.00 73.12 85 ARG A N 1
ATOM 681 C CA . ARG A 1 85 ? -56.919 -11.122 -1.095 1.00 73.12 85 ARG A CA 1
ATOM 682 C C . ARG A 1 85 ? -57.882 -10.733 -2.218 1.00 73.12 85 ARG A C 1
ATOM 684 O O . ARG A 1 85 ? -58.667 -9.794 -2.049 1.00 73.12 85 ARG A O 1
ATOM 691 N N . GLU A 1 86 ? -57.865 -11.453 -3.335 1.00 73.81 86 GLU A N 1
ATOM 692 C CA . GLU A 1 86 ? -58.801 -11.242 -4.444 1.00 73.81 86 GLU A CA 1
ATOM 693 C C . GLU A 1 86 ? -60.235 -11.643 -4.092 1.00 73.81 86 GLU A C 1
ATOM 695 O O . GLU A 1 86 ? -61.169 -10.898 -4.400 1.00 73.81 86 GLU A O 1
ATOM 700 N N . GLN A 1 87 ? -60.428 -12.747 -3.366 1.00 70.06 87 GLN A N 1
ATOM 701 C CA . GLN A 1 87 ? -61.754 -13.151 -2.884 1.00 70.06 87 GLN A CA 1
ATOM 702 C C . GLN A 1 87 ? -62.364 -12.102 -1.941 1.00 70.06 87 GLN A C 1
ATOM 704 O O . GLN A 1 87 ? -63.523 -11.717 -2.113 1.00 70.06 87 GLN A O 1
ATOM 709 N N . LYS A 1 88 ? -61.568 -11.535 -1.021 1.00 70.88 88 LYS A N 1
ATOM 710 C CA . LYS A 1 88 ? -62.011 -10.422 -0.159 1.00 70.88 88 LYS A CA 1
ATOM 711 C C . LYS A 1 88 ? -62.367 -9.161 -0.954 1.00 70.88 88 LYS A C 1
ATOM 713 O O . LYS A 1 88 ? -63.301 -8.446 -0.588 1.00 70.88 88 LYS A O 1
ATOM 718 N N . ARG A 1 89 ? -61.647 -8.868 -2.045 1.00 74.50 89 ARG A N 1
ATOM 719 C CA . ARG A 1 89 ? -61.968 -7.741 -2.941 1.00 74.50 89 ARG A CA 1
ATOM 720 C C . ARG A 1 89 ? -63.296 -7.958 -3.667 1.00 74.50 89 ARG A C 1
ATOM 722 O O . ARG A 1 89 ? -64.102 -7.030 -3.682 1.00 74.50 89 ARG A O 1
ATOM 729 N N . LYS A 1 90 ? -63.549 -9.166 -4.185 1.00 76.38 90 LYS A N 1
ATOM 730 C CA . LYS A 1 90 ? -64.813 -9.524 -4.853 1.00 76.38 90 LYS A CA 1
ATOM 731 C C . LYS A 1 90 ? -66.008 -9.439 -3.898 1.00 76.38 90 LYS A C 1
ATOM 733 O O . LYS A 1 90 ? -66.973 -8.750 -4.215 1.00 76.38 90 LYS A O 1
ATOM 738 N N . GLN A 1 91 ? -65.895 -9.985 -2.683 1.00 72.50 91 GLN A N 1
ATOM 739 C CA . GLN A 1 91 ? -66.945 -9.881 -1.656 1.00 72.50 91 GLN A CA 1
ATOM 740 C C . GLN A 1 91 ? -67.255 -8.424 -1.276 1.00 72.50 91 GLN A C 1
ATOM 742 O O . GLN A 1 91 ? -68.414 -8.020 -1.204 1.00 72.50 91 GLN A O 1
ATOM 747 N N . LYS A 1 92 ? -66.223 -7.586 -1.112 1.00 74.25 92 LYS A N 1
ATOM 748 C CA . LYS A 1 92 ? -66.398 -6.155 -0.811 1.00 74.25 92 LYS A CA 1
ATOM 749 C C . LYS A 1 92 ? -67.027 -5.378 -1.974 1.00 74.25 92 LYS A C 1
ATOM 751 O O . LYS A 1 92 ? -67.664 -4.345 -1.759 1.00 74.25 92 LYS A O 1
ATOM 756 N N . GLN A 1 93 ? -66.837 -5.840 -3.208 1.00 70.56 93 GLN A N 1
ATOM 757 C CA . GLN A 1 93 ? -67.421 -5.242 -4.407 1.00 70.56 93 GLN A CA 1
ATOM 758 C C . GLN A 1 93 ? -68.894 -5.651 -4.575 1.00 70.56 93 GLN A C 1
ATOM 760 O O . GLN A 1 93 ? -69.714 -4.784 -4.875 1.00 70.56 93 GLN A O 1
ATOM 765 N N . GLU A 1 94 ? -69.245 -6.902 -4.263 1.00 75.50 94 GLU A N 1
ATOM 766 C CA . GLU A 1 94 ? -70.633 -7.386 -4.199 1.00 75.50 94 GLU A CA 1
ATOM 767 C C . GLU A 1 94 ? -71.444 -6.747 -3.062 1.00 75.50 94 GLU A C 1
ATOM 769 O O . GLU A 1 94 ? -72.607 -6.383 -3.235 1.00 75.50 94 GLU A O 1
ATOM 774 N N . GLU A 1 95 ? -70.835 -6.520 -1.897 1.00 75.00 95 GLU A N 1
ATOM 775 C CA . GLU A 1 95 ? -71.505 -5.816 -0.798 1.00 75.00 95 GLU A CA 1
ATOM 776 C C . GLU A 1 95 ? -71.811 -4.352 -1.174 1.00 75.00 95 GLU A C 1
ATOM 778 O O . GLU A 1 95 ? -72.863 -3.799 -0.835 1.00 75.00 95 GLU A O 1
ATOM 783 N N . ARG A 1 96 ? -70.913 -3.716 -1.942 1.00 71.56 96 ARG A N 1
ATOM 784 C CA . ARG A 1 96 ? -71.110 -2.359 -2.472 1.00 71.56 96 ARG A CA 1
ATOM 785 C C . ARG A 1 96 ? -72.204 -2.304 -3.534 1.00 71.56 96 ARG A C 1
ATOM 787 O O . ARG A 1 96 ? -72.943 -1.320 -3.549 1.00 71.56 96 ARG A O 1
ATOM 794 N N . THR A 1 97 ? -72.328 -3.308 -4.404 1.00 71.25 97 THR A N 1
ATOM 795 C CA . THR A 1 97 ? -73.411 -3.361 -5.400 1.00 71.25 97 THR A CA 1
ATOM 796 C C . THR A 1 97 ? -74.762 -3.636 -4.742 1.00 71.25 97 THR A C 1
ATOM 798 O O . THR A 1 97 ? -75.708 -2.905 -5.039 1.00 71.25 97 THR A O 1
ATOM 801 N N . ARG A 1 98 ? -74.839 -4.539 -3.752 1.00 68.06 98 ARG A N 1
ATOM 802 C CA . ARG A 1 98 ? -76.063 -4.784 -2.960 1.00 68.06 98 ARG A CA 1
ATOM 803 C C . ARG A 1 98 ? -76.547 -3.536 -2.213 1.00 68.06 98 ARG A C 1
ATOM 805 O O . ARG A 1 98 ? -77.709 -3.155 -2.351 1.00 68.06 98 ARG A O 1
ATOM 812 N N . LYS A 1 99 ? -75.650 -2.805 -1.534 1.00 63.62 99 LYS A N 1
ATOM 813 C CA . LYS A 1 99 ? -75.990 -1.520 -0.875 1.00 63.62 99 LYS A CA 1
ATOM 814 C C . LYS A 1 99 ? -76.456 -0.442 -1.865 1.00 63.62 99 LYS A C 1
ATOM 816 O O . LYS A 1 99 ? -77.205 0.465 -1.496 1.00 63.62 99 LYS A O 1
ATOM 821 N N . LYS A 1 100 ? -76.015 -0.505 -3.127 1.00 62.19 100 LYS A N 1
ATOM 822 C CA . LYS A 1 100 ? -76.417 0.431 -4.193 1.00 62.19 100 LYS A CA 1
ATOM 823 C C . LYS A 1 100 ? -77.785 0.069 -4.786 1.00 62.19 100 LYS A C 1
ATOM 825 O O . LYS A 1 100 ? -78.537 0.975 -5.146 1.00 62.19 100 LYS A O 1
ATOM 830 N N . GLU A 1 101 ? -78.132 -1.216 -4.841 1.00 60.75 101 GLU A N 1
ATOM 831 C CA . GLU A 1 101 ? -79.465 -1.700 -5.227 1.00 60.75 101 GLU A CA 1
ATOM 832 C C . GLU A 1 101 ? -80.530 -1.431 -4.160 1.00 60.75 101 GLU A C 1
ATOM 834 O O . GLU A 1 101 ? -81.622 -0.972 -4.497 1.00 60.75 101 GLU A O 1
ATOM 839 N N . GLU A 1 102 ? -80.202 -1.590 -2.876 1.00 60.16 102 GLU A N 1
ATOM 840 C CA . GLU A 1 102 ? -81.100 -1.239 -1.764 1.00 60.16 102 GLU A CA 1
ATOM 841 C C . GLU A 1 102 ? -81.475 0.252 -1.770 1.00 60.16 102 GLU A C 1
ATOM 843 O O . GLU A 1 102 ? -82.643 0.619 -1.619 1.00 60.16 102 GLU A O 1
ATOM 848 N N . LYS A 1 103 ? -80.499 1.128 -2.050 1.00 55.47 103 LYS A N 1
ATOM 849 C CA . LYS A 1 103 ? -80.732 2.575 -2.205 1.00 55.47 103 LYS A CA 1
ATOM 850 C C . LYS A 1 103 ? -81.551 2.927 -3.452 1.00 55.47 103 LYS A C 1
ATOM 852 O O . LYS A 1 103 ? -82.192 3.975 -3.472 1.00 55.47 103 LYS A O 1
ATOM 857 N N . ARG A 1 104 ? -81.555 2.077 -4.487 1.00 53.69 104 ARG A N 1
ATOM 858 C CA . ARG A 1 104 ? -82.389 2.251 -5.691 1.00 53.69 104 ARG A CA 1
ATOM 859 C C . ARG A 1 104 ? -83.827 1.772 -5.483 1.00 53.69 104 ARG A C 1
ATOM 861 O O . ARG A 1 104 ? -84.724 2.383 -6.056 1.00 53.69 104 ARG A O 1
ATOM 868 N N . LYS A 1 105 ? -84.055 0.746 -4.654 1.00 50.72 105 LYS A N 1
ATOM 869 C CA . LYS A 1 105 ? -85.406 0.268 -4.305 1.00 50.72 105 LYS A CA 1
ATOM 870 C C . LYS A 1 105 ? -86.146 1.252 -3.388 1.00 50.72 105 LYS A C 1
ATOM 872 O O . LYS A 1 105 ? -87.290 1.577 -3.677 1.00 50.72 105 LYS A O 1
ATOM 877 N N . LYS A 1 106 ? -85.460 1.874 -2.418 1.00 48.53 106 LYS A N 1
ATOM 878 C CA . LYS A 1 106 ? -86.047 2.926 -1.552 1.00 48.53 106 LYS A CA 1
ATOM 879 C C . LYS A 1 106 ? -86.379 4.248 -2.261 1.00 48.53 106 LYS A C 1
ATOM 881 O O . LYS A 1 106 ? -87.104 5.065 -1.713 1.00 48.53 106 LYS A O 1
ATOM 886 N N . LYS A 1 107 ? -85.867 4.479 -3.476 1.00 45.97 107 LYS A N 1
ATOM 887 C CA . LYS A 1 107 ? -86.106 5.716 -4.246 1.00 45.97 107 LYS A CA 1
ATOM 888 C C . LYS A 1 107 ? -87.220 5.583 -5.297 1.00 45.97 107 LYS A C 1
ATOM 890 O O . LYS A 1 107 ? -87.440 6.521 -6.053 1.00 45.97 107 LYS A O 1
ATOM 895 N N . LYS A 1 108 ? -87.895 4.427 -5.371 1.00 45.16 108 LYS A N 1
ATOM 896 C CA . LYS A 1 108 ? -88.981 4.149 -6.332 1.00 45.16 108 LYS A CA 1
ATOM 897 C C . LYS A 1 108 ? -90.391 4.114 -5.721 1.00 45.16 108 LYS A C 1
ATOM 899 O O . LYS A 1 108 ? -91.339 3.937 -6.472 1.00 45.16 108 LYS A O 1
ATOM 904 N N . GLU A 1 109 ? -90.545 4.358 -4.419 1.00 46.44 109 GLU A N 1
ATOM 905 C CA . GLU A 1 109 ? -91.863 4.493 -3.763 1.00 46.44 109 GLU A CA 1
ATOM 906 C C . GLU A 1 109 ? -92.323 5.947 -3.569 1.00 46.44 109 GLU A C 1
ATOM 908 O O . GLU A 1 109 ? -93.474 6.194 -3.233 1.00 46.44 109 GLU A O 1
ATOM 913 N N . SER A 1 110 ? -91.473 6.936 -3.849 1.00 47.75 110 SER A N 1
ATOM 914 C CA . SER A 1 110 ? -91.832 8.353 -3.747 1.00 47.75 110 SER A CA 1
ATOM 915 C C . SER A 1 110 ? -91.575 9.063 -5.074 1.00 47.75 110 SER A C 1
ATOM 917 O O . SER A 1 110 ? -90.485 9.592 -5.285 1.00 47.75 110 SER A O 1
ATOM 919 N N . GLN A 1 111 ? -92.557 9.022 -5.974 1.00 42.56 111 GLN A N 1
ATOM 920 C CA . GLN A 1 111 ? -92.932 10.073 -6.936 1.00 42.56 111 GLN A CA 1
ATOM 921 C C . GLN A 1 111 ? -93.698 9.437 -8.095 1.00 42.56 111 GLN A C 1
ATOM 923 O O . GLN A 1 111 ? -93.131 8.846 -9.015 1.00 42.56 111 GLN A O 1
ATOM 928 N N . GLY A 1 112 ? -95.020 9.571 -8.015 1.00 34.16 112 GLY A N 1
ATOM 929 C CA . GLY A 1 112 ? -95.925 9.324 -9.120 1.00 34.16 112 GLY A CA 1
ATOM 930 C C . GLY A 1 112 ? -95.734 10.343 -10.247 1.00 34.16 112 GLY A C 1
ATOM 931 O O . GLY A 1 112 ? -95.529 11.529 -10.016 1.00 34.16 112 GLY A O 1
ATOM 932 N N . ILE A 1 113 ? -95.782 9.808 -11.466 1.00 41.53 113 ILE A N 1
ATOM 933 C CA . ILE A 1 113 ? -96.421 10.333 -12.681 1.00 41.53 113 ILE A CA 1
ATOM 934 C C . ILE A 1 113 ? -96.504 11.866 -12.813 1.00 41.53 113 ILE A C 1
ATOM 936 O O . ILE A 1 113 ? -97.448 12.465 -12.316 1.00 41.53 113 ILE A O 1
ATOM 940 N N . VAL A 1 114 ? -95.655 12.453 -13.670 1.00 35.91 114 VAL A N 1
ATOM 941 C CA . VAL A 1 114 ? -96.063 13.531 -14.598 1.00 35.91 114 VAL A CA 1
ATOM 942 C C . VAL A 1 114 ? -95.307 13.374 -15.928 1.00 35.91 114 VAL A C 1
ATOM 944 O O . VAL A 1 114 ? -94.082 13.295 -15.966 1.00 35.91 114 VAL A O 1
ATOM 947 N N . LYS A 1 115 ? -96.062 13.308 -17.030 1.00 39.66 115 LYS A N 1
ATOM 948 C CA . LYS A 1 115 ? -95.598 13.350 -18.430 1.00 39.66 115 LYS A CA 1
ATOM 949 C C . LYS A 1 115 ? -95.575 14.805 -18.930 1.00 39.66 115 LYS A C 1
ATOM 951 O O . LYS A 1 115 ? -96.469 15.560 -18.561 1.00 39.66 115 LYS A O 1
ATOM 956 N N . ARG A 1 116 ? -94.694 15.072 -19.914 1.00 36.16 116 ARG A N 1
ATOM 957 C CA . ARG A 1 116 ? -94.492 16.283 -20.767 1.00 36.16 116 ARG A CA 1
ATOM 958 C C . ARG A 1 116 ? -93.404 17.251 -20.267 1.00 36.16 116 ARG A C 1
ATOM 960 O O . ARG A 1 116 ? -93.274 17.446 -19.073 1.00 36.16 116 ARG A O 1
ATOM 967 N N . SER A 1 117 ? -92.583 17.889 -21.108 1.00 36.25 117 SER A N 1
ATOM 968 C CA . SER A 1 117 ? -92.552 18.025 -22.576 1.00 36.25 117 SER A CA 1
ATOM 969 C C . SER A 1 117 ? -91.132 18.301 -23.085 1.00 36.25 117 SER A C 1
ATOM 971 O O . SER A 1 117 ? -90.353 18.990 -22.426 1.00 36.25 117 SER A O 1
ATOM 973 N N . ASP A 1 118 ? -90.866 17.870 -24.315 1.00 53.44 118 ASP A N 1
ATOM 974 C CA . ASP A 1 118 ? -89.790 18.351 -25.179 1.00 53.44 118 ASP A CA 1
ATOM 975 C C . ASP A 1 118 ? -89.751 19.882 -25.318 1.00 53.44 118 ASP A C 1
ATOM 977 O O . ASP A 1 118 ? -90.801 20.514 -25.469 1.00 53.44 118 ASP A O 1
ATOM 981 N N . ARG A 1 119 ? -88.517 20.422 -25.353 1.00 50.41 119 ARG A N 1
ATOM 982 C CA . ARG A 1 119 ? -88.031 21.612 -26.113 1.00 50.41 119 ARG A CA 1
ATOM 983 C C . ARG A 1 119 ? -87.017 22.535 -25.421 1.00 50.41 119 ARG A C 1
ATOM 985 O O . ARG A 1 119 ? -86.828 23.668 -25.852 1.00 50.41 119 ARG A O 1
ATOM 992 N N . TRP A 1 120 ? -86.245 22.068 -24.440 1.00 45.03 120 TRP A N 1
ATOM 993 C CA . TRP A 1 120 ? -85.163 22.908 -23.893 1.00 45.03 120 TRP A CA 1
ATOM 994 C C . TRP A 1 120 ? -83.859 22.160 -23.592 1.00 45.03 120 TRP A C 1
ATOM 996 O O . TRP A 1 120 ? -83.284 22.290 -22.515 1.00 45.03 120 TRP A O 1
ATOM 1006 N N . LEU A 1 121 ? -83.371 21.358 -24.549 1.00 50.62 121 LEU A N 1
ATOM 1007 C CA . LEU A 1 121 ? -82.094 20.635 -24.413 1.00 50.62 121 LEU A CA 1
ATOM 1008 C C . LEU A 1 121 ? -80.918 21.229 -25.201 1.00 50.62 121 LEU A C 1
ATOM 1010 O O . LEU A 1 121 ? -79.794 20.808 -24.973 1.00 50.62 121 LEU A O 1
ATOM 1014 N N . GLY A 1 122 ? -81.100 22.237 -26.058 1.00 57.28 122 GLY A N 1
ATOM 1015 C CA . GLY A 1 122 ? -79.973 22.766 -26.842 1.00 57.28 122 GLY A CA 1
ATOM 1016 C C . GLY A 1 122 ? -78.893 23.407 -25.961 1.00 57.28 122 GLY A C 1
ATOM 1017 O O . GLY A 1 122 ? -77.740 22.991 -25.939 1.00 57.28 122 GLY A O 1
ATOM 1018 N N . ARG A 1 123 ? -79.268 24.400 -25.149 1.00 63.97 123 ARG A N 1
ATOM 1019 C CA . ARG A 1 123 ? -78.289 25.270 -24.472 1.00 63.97 123 ARG A CA 1
ATOM 1020 C C . ARG A 1 123 ? -77.525 24.585 -23.330 1.00 63.97 123 ARG A C 1
ATOM 1022 O O . ARG A 1 123 ? -76.355 24.884 -23.116 1.00 63.97 123 ARG A O 1
ATOM 1029 N N . LYS A 1 124 ? -78.162 23.664 -22.598 1.00 68.88 124 LYS A N 1
ATOM 1030 C CA . LYS A 1 124 ? -77.509 22.905 -21.513 1.00 68.88 124 LYS A CA 1
ATOM 1031 C C . LYS A 1 124 ? -76.588 21.800 -22.043 1.00 68.88 124 LYS A C 1
ATOM 1033 O O . LYS A 1 124 ? -75.555 21.557 -21.428 1.00 68.88 124 LYS A O 1
ATOM 1038 N N . VAL A 1 125 ? -76.911 21.194 -23.188 1.00 73.25 125 VAL A N 1
ATOM 1039 C CA . VAL A 1 125 ? -76.074 20.157 -23.813 1.00 73.25 125 VAL A CA 1
ATOM 1040 C C . VAL A 1 125 ? -74.811 20.767 -24.421 1.00 73.25 125 VAL A C 1
ATOM 1042 O O . VAL A 1 125 ? -73.728 20.252 -24.165 1.00 73.25 125 VAL A O 1
ATOM 1045 N N . TYR A 1 126 ? -74.894 21.924 -25.092 1.00 78.19 126 TYR A N 1
ATOM 1046 C CA . TYR A 1 126 ? -73.688 22.622 -25.571 1.00 78.19 126 TYR A CA 1
ATOM 1047 C C . TYR A 1 126 ? -72.764 23.061 -24.427 1.00 78.19 126 TYR A C 1
ATOM 1049 O O . TYR A 1 126 ? -71.549 22.933 -24.541 1.00 78.19 126 TYR A O 1
ATOM 1057 N N . ARG A 1 127 ? -73.320 23.506 -23.289 1.00 79.75 127 ARG A N 1
ATOM 1058 C CA . ARG A 1 127 ? -72.516 23.809 -22.089 1.00 79.75 127 ARG A CA 1
ATOM 1059 C C . ARG A 1 127 ? -71.855 22.560 -21.509 1.00 79.75 127 ARG A C 1
ATOM 1061 O O . ARG A 1 127 ? -70.712 22.640 -21.077 1.00 79.75 127 ARG A O 1
ATOM 1068 N N . ALA A 1 128 ? -72.540 21.417 -21.521 1.00 85.62 128 ALA A N 1
ATOM 1069 C CA . ALA A 1 128 ? -71.958 20.153 -21.080 1.00 85.62 128 ALA A CA 1
ATOM 1070 C C . ALA A 1 128 ? -70.820 19.699 -22.009 1.00 85.62 128 ALA A C 1
ATOM 1072 O O . ALA A 1 128 ? -69.762 19.328 -21.515 1.00 85.62 128 ALA A O 1
ATOM 1073 N N . ILE A 1 129 ? -70.995 19.794 -23.331 1.00 85.75 129 ILE A N 1
ATOM 1074 C CA . ILE A 1 129 ? -69.948 19.460 -24.311 1.00 85.75 129 ILE A CA 1
ATOM 1075 C C . ILE A 1 129 ? -68.743 20.390 -24.147 1.00 85.75 129 ILE A C 1
ATOM 1077 O O . ILE A 1 129 ? -67.613 19.917 -24.077 1.00 85.75 129 ILE A O 1
ATOM 1081 N N . PHE A 1 130 ? -68.976 21.697 -24.000 1.00 89.00 130 PHE A N 1
ATOM 1082 C CA . PHE A 1 130 ? -67.909 22.665 -23.746 1.00 89.00 130 PHE A CA 1
ATOM 1083 C C . PHE A 1 130 ? -67.129 22.338 -22.463 1.00 89.00 130 PHE A C 1
ATOM 1085 O O . PHE A 1 130 ? -65.902 22.368 -22.465 1.00 89.00 130 PHE A O 1
ATOM 1092 N N . LEU A 1 131 ? -67.824 21.957 -21.384 1.00 90.00 131 LEU A N 1
ATOM 1093 C CA . LEU A 1 131 ? -67.187 21.536 -20.133 1.00 90.00 131 LEU A CA 1
ATOM 1094 C C . LEU A 1 131 ? -66.384 20.237 -20.288 1.00 90.00 131 LEU A C 1
ATOM 1096 O O . LEU A 1 131 ? -65.308 20.129 -19.707 1.00 90.00 131 LEU A O 1
ATOM 1100 N N . TRP A 1 132 ? -66.858 19.281 -21.089 1.00 94.19 132 TRP A N 1
ATOM 1101 C CA . TRP A 1 132 ? -66.116 18.052 -21.387 1.00 94.19 132 TRP A CA 1
ATOM 1102 C C . TRP A 1 132 ? -64.848 18.314 -22.208 1.00 94.19 132 TRP A C 1
ATOM 1104 O O . TRP A 1 132 ? -63.803 17.740 -21.908 1.00 94.19 132 TRP A O 1
ATOM 1114 N N . VAL A 1 133 ? -64.908 19.217 -23.191 1.00 93.75 133 VAL A N 1
ATOM 1115 C CA . VAL A 1 133 ? -63.732 19.623 -23.979 1.00 93.75 133 VAL A CA 1
ATOM 1116 C C . VAL A 1 133 ? -62.725 20.371 -23.105 1.00 93.75 133 VAL A C 1
ATOM 1118 O O . VAL A 1 133 ? -61.542 20.041 -23.115 1.00 93.75 133 VAL A O 1
ATOM 1121 N N . LEU A 1 134 ? -63.188 21.325 -22.290 1.00 93.00 134 LEU A N 1
ATOM 1122 C CA . LEU A 1 134 ? -62.330 22.072 -21.368 1.00 93.00 134 LEU A CA 1
ATOM 1123 C C . LEU A 1 134 ? -61.638 21.139 -20.362 1.00 93.00 134 LEU A C 1
ATOM 1125 O O . LEU A 1 134 ? -60.446 21.286 -20.096 1.00 93.00 134 LEU A O 1
ATOM 1129 N N . PHE A 1 135 ? -62.371 20.151 -19.844 1.00 93.75 135 PHE A N 1
ATOM 1130 C CA . PHE A 1 135 ? -61.822 19.136 -18.952 1.00 93.75 135 PHE A CA 1
ATOM 1131 C C . PHE A 1 135 ? -60.755 18.277 -19.647 1.00 93.75 135 PHE A C 1
ATOM 1133 O O . PHE A 1 135 ? -59.687 18.059 -19.078 1.00 93.75 135 PHE A O 1
ATOM 1140 N N . GLY A 1 136 ? -61.000 17.851 -20.891 1.00 92.31 136 GLY A N 1
ATOM 1141 C CA . GLY A 1 136 ? -60.021 17.120 -21.700 1.00 92.31 136 GLY A CA 1
ATOM 1142 C C . GLY A 1 136 ? -58.733 17.914 -21.935 1.00 92.31 136 GLY A C 1
ATOM 1143 O O . GLY A 1 136 ? -57.642 17.386 -21.725 1.00 92.31 136 GLY A O 1
ATOM 1144 N N . CYS A 1 137 ? -58.846 19.201 -22.279 1.00 91.50 137 CYS A N 1
ATOM 1145 C CA . CYS A 1 137 ? -57.690 20.086 -22.444 1.00 91.50 137 CYS A CA 1
ATOM 1146 C C . CYS A 1 137 ? -56.909 20.275 -21.135 1.00 91.50 137 CYS A C 1
ATOM 1148 O O . CYS A 1 137 ? -55.681 20.221 -21.144 1.00 91.50 137 CYS A O 1
ATOM 1150 N N . GLY A 1 138 ? -57.598 20.446 -20.002 1.00 92.75 138 GLY A N 1
ATOM 1151 C CA . GLY A 1 138 ? -56.953 20.545 -18.689 1.00 92.75 138 GLY A CA 1
ATOM 1152 C C . GLY A 1 138 ? -56.217 19.262 -18.297 1.00 92.75 138 GLY A C 1
ATOM 1153 O O . GLY A 1 138 ? -55.096 19.321 -17.795 1.00 92.75 138 GLY A O 1
ATOM 1154 N N . PHE A 1 139 ? -56.806 18.099 -18.585 1.00 90.38 139 PHE A N 1
ATOM 1155 C CA . PHE A 1 139 ? -56.166 16.808 -18.345 1.00 90.38 139 PHE A CA 1
ATOM 1156 C C . PHE A 1 139 ? -54.933 16.608 -19.238 1.00 90.38 139 PHE A C 1
ATOM 1158 O O . PHE A 1 139 ? -53.874 16.238 -18.737 1.00 90.38 139 PHE A O 1
ATOM 1165 N N . ALA A 1 140 ? -55.026 16.934 -20.532 1.00 87.69 140 ALA A N 1
ATOM 1166 C CA . ALA A 1 140 ? -53.885 16.891 -21.447 1.00 87.69 140 ALA A CA 1
ATOM 1167 C C . ALA A 1 140 ? -52.761 17.845 -21.012 1.00 87.69 140 ALA A C 1
ATOM 1169 O O . ALA A 1 140 ? -51.592 17.470 -21.044 1.00 87.69 140 ALA A O 1
ATOM 1170 N N . PHE A 1 141 ? -53.102 19.047 -20.533 1.00 87.25 141 PHE A N 1
ATOM 1171 C CA . PHE A 1 141 ? -52.126 20.003 -20.012 1.00 87.25 141 PHE A CA 1
ATOM 1172 C C . PHE A 1 141 ? -51.469 19.520 -18.713 1.00 87.25 141 PHE A C 1
ATOM 1174 O O . PHE A 1 141 ? -50.267 19.697 -18.541 1.00 87.25 141 PHE A O 1
ATOM 1181 N N . ALA A 1 142 ? -52.219 18.870 -17.818 1.00 86.25 142 ALA A N 1
ATOM 1182 C CA . ALA A 1 142 ? -51.673 18.271 -16.601 1.00 86.25 142 ALA A CA 1
ATOM 1183 C C . ALA A 1 142 ? -50.713 17.115 -16.916 1.00 86.25 142 ALA A C 1
ATOM 1185 O O . ALA A 1 142 ? -49.645 17.027 -16.314 1.00 86.25 142 ALA A O 1
ATOM 1186 N N . VAL A 1 143 ? -51.056 16.267 -17.892 1.00 85.50 143 VAL A N 1
ATOM 1187 C CA . VAL A 1 143 ? -50.175 15.197 -18.381 1.00 85.50 143 VAL A CA 1
ATOM 1188 C C . VAL A 1 143 ? -48.930 15.788 -19.044 1.00 85.50 143 VAL A C 1
ATOM 1190 O O . VAL A 1 143 ? -47.823 15.391 -18.696 1.00 85.50 143 VAL A O 1
ATOM 1193 N N . TYR A 1 144 ? -49.080 16.787 -19.918 1.00 85.12 144 TYR A N 1
ATOM 1194 C CA . TYR A 1 144 ? -47.955 17.502 -20.528 1.00 85.12 144 TYR A CA 1
ATOM 1195 C C . TYR A 1 144 ? -47.033 18.107 -19.463 1.00 85.12 144 TYR A C 1
ATOM 1197 O O . TYR A 1 144 ? -45.830 17.870 -19.491 1.00 85.12 144 TYR A O 1
ATOM 1205 N N . LYS A 1 145 ? -47.594 18.803 -18.464 1.00 81.44 145 LYS A N 1
ATOM 1206 C CA . LYS A 1 145 ? -46.841 19.344 -17.326 1.00 81.44 145 LYS A CA 1
ATOM 1207 C C . LYS A 1 145 ? -46.122 18.260 -16.531 1.00 81.44 145 LYS A C 1
ATOM 1209 O O . LYS A 1 145 ? -44.990 18.499 -16.135 1.00 81.44 145 LYS A O 1
ATOM 1214 N N . ASN A 1 146 ? -46.739 17.098 -16.330 1.00 77.25 146 ASN A N 1
ATOM 1215 C CA . ASN A 1 146 ? -46.134 15.968 -15.627 1.00 77.25 146 ASN A CA 1
ATOM 1216 C C . ASN A 1 146 ? -44.936 15.402 -16.411 1.00 77.25 146 ASN A C 1
ATOM 1218 O O . ASN A 1 146 ? -43.863 15.264 -15.843 1.00 77.25 146 ASN A O 1
ATOM 1222 N N . PHE A 1 147 ? -45.053 15.224 -17.733 1.00 70.06 147 PHE A N 1
ATOM 1223 C CA . PHE A 1 147 ? -43.929 14.799 -18.580 1.00 70.06 147 PHE A CA 1
ATOM 1224 C C . PHE A 1 147 ? -42.824 15.856 -18.712 1.00 70.06 147 PHE A C 1
ATOM 1226 O O . PHE A 1 147 ? -41.648 15.511 -18.688 1.00 70.06 147 PHE A O 1
ATOM 1233 N N . THR A 1 148 ? -43.166 17.146 -18.804 1.00 66.38 148 THR A N 1
ATOM 1234 C CA . THR A 1 148 ? -42.162 18.232 -18.794 1.00 66.38 148 THR A CA 1
ATOM 1235 C C . THR A 1 148 ? -41.585 18.515 -17.404 1.00 66.38 148 THR A C 1
ATOM 1237 O O . THR A 1 148 ? -40.596 19.231 -17.294 1.00 66.38 148 THR A O 1
ATOM 1240 N N . GLY A 1 149 ? -42.230 17.999 -16.355 1.00 58.91 149 GLY A N 1
ATOM 1241 C CA . GLY A 1 149 ? -41.839 18.126 -14.954 1.00 58.91 149 GLY A CA 1
ATOM 1242 C C . GLY A 1 149 ? -41.121 16.892 -14.417 1.00 58.91 149 GLY A C 1
ATOM 1243 O O . GLY A 1 149 ? -40.794 16.872 -13.234 1.00 58.91 149 GLY A O 1
ATOM 1244 N N . ILE A 1 150 ? -40.865 15.883 -15.261 1.00 51.69 150 ILE A N 1
ATOM 1245 C CA . ILE A 1 150 ? -39.866 14.860 -14.962 1.00 51.69 150 ILE A CA 1
ATOM 1246 C C . ILE A 1 150 ? -38.545 15.607 -14.874 1.00 51.69 150 ILE A C 1
ATOM 1248 O O . ILE A 1 150 ? -38.021 16.080 -15.886 1.00 51.69 150 ILE A O 1
ATOM 1252 N N . ASP A 1 151 ? -38.082 15.754 -13.634 1.00 47.59 151 ASP A N 1
ATOM 1253 C CA . ASP A 1 151 ? -36.754 16.200 -13.266 1.00 47.59 151 ASP A CA 1
ATOM 1254 C C . ASP A 1 151 ? -35.771 15.712 -14.326 1.00 47.59 151 ASP A C 1
ATOM 1256 O O . ASP A 1 151 ? -35.479 14.517 -14.445 1.00 47.59 151 ASP A O 1
ATOM 1260 N N . ARG A 1 152 ? -35.209 16.664 -15.074 1.00 56.97 152 ARG A N 1
ATOM 1261 C CA . ARG A 1 152 ? -33.827 16.518 -15.495 1.00 56.97 152 ARG A CA 1
ATOM 1262 C C . ARG A 1 152 ? -33.050 16.488 -14.189 1.00 56.97 152 ARG A C 1
ATOM 1264 O O . ARG A 1 152 ? -32.474 17.492 -13.787 1.00 56.97 152 ARG A O 1
ATOM 1271 N N . HIS A 1 153 ? -33.026 15.332 -13.528 1.00 52.06 153 HIS A N 1
ATOM 1272 C CA . HIS A 1 153 ? -31.831 14.941 -12.831 1.00 52.06 153 HIS A CA 1
ATOM 1273 C C . HIS A 1 153 ? -30.759 15.092 -13.900 1.00 52.06 153 HIS A C 1
ATOM 1275 O O . HIS A 1 153 ? -30.632 14.274 -14.810 1.00 52.06 153 HIS A O 1
ATOM 1281 N N . THR A 1 154 ? -30.059 16.222 -13.838 1.00 47.72 154 THR A N 1
ATOM 1282 C CA . THR A 1 154 ? -28.644 16.307 -14.120 1.00 47.72 154 THR A CA 1
ATOM 1283 C C . THR A 1 154 ? -28.040 15.158 -13.341 1.00 47.72 154 THR A C 1
ATOM 1285 O O . THR A 1 154 ? -27.583 15.296 -12.208 1.00 47.72 154 THR A O 1
ATOM 1288 N N . VAL A 1 155 ? -28.113 13.975 -13.946 1.00 53.12 155 VAL A N 1
ATOM 1289 C CA . VAL A 1 155 ? -27.060 13.001 -13.858 1.00 53.12 155 VAL A CA 1
ATOM 1290 C C . VAL A 1 155 ? -25.873 13.858 -14.247 1.00 53.12 155 VAL A C 1
ATOM 1292 O O . VAL A 1 155 ? -25.676 14.190 -15.413 1.00 53.12 155 VAL A O 1
ATOM 1295 N N . HIS A 1 156 ? -25.144 14.345 -13.241 1.00 42.59 156 HIS A N 1
ATOM 1296 C CA . HIS A 1 156 ? -23.717 14.401 -13.416 1.00 42.59 156 HIS A CA 1
ATOM 1297 C C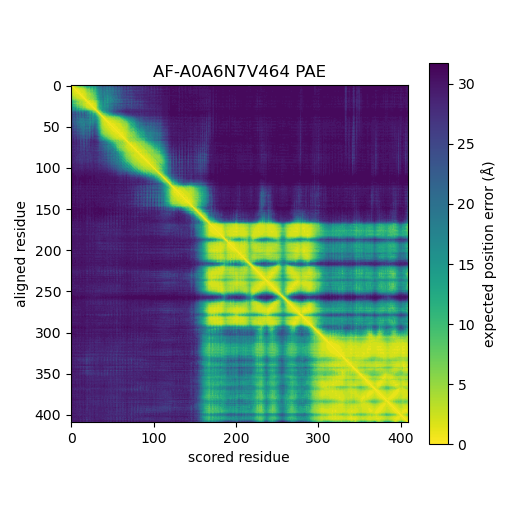 . HIS A 1 156 ? -23.420 13.001 -13.899 1.00 42.59 156 HIS A C 1
ATOM 1299 O O . HIS A 1 156 ? -23.510 12.041 -13.127 1.00 42.59 156 HIS A O 1
ATOM 1305 N N . GLU A 1 157 ? -23.246 12.887 -15.210 1.00 45.88 157 GLU A N 1
ATOM 1306 C CA . GLU A 1 157 ? -22.496 11.827 -15.818 1.00 45.88 157 GLU A CA 1
ATOM 1307 C C . GLU A 1 157 ? -21.163 11.950 -15.094 1.00 45.88 157 GLU A C 1
ATOM 1309 O O . GLU A 1 157 ? -20.245 12.661 -15.483 1.00 45.88 157 GLU A O 1
ATOM 1314 N N . LYS A 1 158 ? -21.101 11.331 -13.909 1.00 50.56 158 LYS A N 1
ATOM 1315 C CA . LYS A 1 158 ? -19.915 10.637 -13.505 1.00 50.56 158 LYS A CA 1
ATOM 1316 C C . LYS A 1 158 ? -19.744 9.733 -14.703 1.00 50.56 158 LYS A C 1
ATOM 1318 O O . LYS A 1 158 ? -20.408 8.701 -14.796 1.00 50.56 158 LYS A O 1
ATOM 1323 N N . GLU A 1 159 ? -18.932 10.188 -15.652 1.00 48.59 159 GLU A N 1
ATOM 1324 C CA . GLU A 1 159 ? -17.998 9.316 -16.314 1.00 48.59 159 GLU A CA 1
ATOM 1325 C C . GLU A 1 159 ? -17.387 8.528 -15.159 1.00 48.59 159 GLU A C 1
ATOM 1327 O O . GLU A 1 159 ? -16.403 8.904 -14.527 1.00 48.59 159 GLU A O 1
ATOM 1332 N N . VAL A 1 160 ? -18.078 7.452 -14.783 1.00 43.91 160 VAL A N 1
ATOM 1333 C CA . VAL A 1 160 ? -17.436 6.266 -14.296 1.00 43.91 160 VAL A CA 1
ATOM 1334 C C . VAL A 1 160 ? -16.590 5.952 -15.500 1.00 43.91 160 VAL A C 1
ATOM 1336 O O . VAL A 1 160 ? -17.075 5.373 -16.472 1.00 43.91 160 VAL A O 1
ATOM 1339 N N . VAL A 1 161 ? -15.376 6.509 -15.492 1.00 46.22 161 VAL A N 1
ATOM 1340 C CA . VAL A 1 161 ? -14.279 6.021 -16.290 1.00 46.22 161 VAL A CA 1
ATOM 1341 C C . VAL A 1 161 ? -14.340 4.548 -15.965 1.00 46.22 161 VAL A C 1
ATOM 1343 O O . VAL A 1 161 ? -14.004 4.123 -14.861 1.00 46.22 161 VAL A O 1
ATOM 1346 N N . GLN A 1 162 ? -14.950 3.783 -16.867 1.00 36.56 162 GLN A N 1
ATOM 1347 C CA . GLN A 1 162 ? -14.702 2.372 -16.931 1.00 36.56 162 GLN A CA 1
ATOM 1348 C C . GLN A 1 162 ? -13.212 2.378 -17.198 1.00 36.56 162 GLN A C 1
ATOM 1350 O O . GLN A 1 162 ? -12.774 2.599 -18.328 1.00 36.56 162 GLN A O 1
ATOM 1355 N N . GLU A 1 163 ? -12.435 2.295 -16.122 1.00 47.47 163 GLU A N 1
ATOM 1356 C CA . GLU A 1 163 ? -11.086 1.802 -16.175 1.00 47.47 163 GLU A CA 1
ATOM 1357 C C . GLU A 1 163 ? -11.276 0.448 -16.834 1.00 47.47 163 GLU A C 1
ATOM 1359 O O . GLU A 1 163 ? -11.639 -0.548 -16.211 1.00 47.47 163 GLU A O 1
ATOM 1364 N N . VAL A 1 164 ? -11.181 0.445 -18.165 1.00 44.97 164 VAL A N 1
ATOM 1365 C CA . VAL A 1 164 ? -10.846 -0.750 -18.898 1.00 44.97 164 VAL A CA 1
ATOM 1366 C C . VAL A 1 164 ? -9.612 -1.194 -18.149 1.00 44.97 164 VAL A C 1
ATOM 1368 O O . VAL A 1 164 ? -8.608 -0.479 -18.174 1.00 44.97 164 VAL A O 1
ATOM 1371 N N . LEU A 1 165 ? -9.746 -2.288 -17.400 1.00 48.53 165 LEU A N 1
ATOM 1372 C CA . LEU A 1 165 ? -8.638 -3.028 -16.829 1.00 48.53 165 LEU A CA 1
ATOM 1373 C C . LEU A 1 165 ? -7.829 -3.509 -18.033 1.00 48.53 165 LEU A C 1
ATOM 1375 O O . LEU A 1 165 ? -7.951 -4.635 -18.507 1.00 48.53 165 LEU A O 1
ATOM 1379 N N . LEU A 1 166 ? -7.112 -2.567 -18.637 1.00 55.47 166 LEU A N 1
ATOM 1380 C CA . LEU A 1 166 ? -6.022 -2.818 -19.531 1.00 55.47 166 LEU A CA 1
ATOM 1381 C C . LEU A 1 166 ? -5.050 -3.565 -18.647 1.00 55.47 166 LEU A C 1
ATOM 1383 O O . LEU A 1 166 ? -4.724 -3.102 -17.556 1.00 55.47 166 LEU A O 1
ATOM 1387 N N . ASP A 1 167 ? -4.653 -4.742 -19.095 1.00 61.31 167 ASP A N 1
ATOM 1388 C CA . ASP A 1 167 ? -3.623 -5.522 -18.440 1.00 61.31 167 ASP A CA 1
ATOM 1389 C C . ASP A 1 167 ? -2.301 -4.745 -18.592 1.00 61.31 167 ASP A C 1
ATOM 1391 O O . ASP A 1 167 ? -1.520 -4.960 -19.522 1.00 61.31 167 ASP A O 1
ATOM 1395 N N . THR A 1 168 ? -2.109 -3.719 -17.753 1.00 78.00 168 THR A N 1
ATOM 1396 C CA . THR A 1 168 ? -0.937 -2.838 -17.774 1.00 78.00 168 THR A CA 1
ATOM 1397 C C . THR A 1 168 ? 0.299 -3.593 -17.332 1.00 78.00 168 THR A C 1
ATOM 1399 O O . THR A 1 168 ? 1.390 -3.209 -17.726 1.00 78.00 168 THR A O 1
ATOM 1402 N N . ASN A 1 169 ? 0.139 -4.728 -16.647 1.00 85.44 169 ASN A N 1
ATOM 1403 C CA . ASN A 1 169 ? 1.220 -5.608 -16.215 1.00 85.44 169 ASN A CA 1
ATOM 1404 C C . ASN A 1 169 ? 2.177 -5.965 -17.361 1.00 85.44 169 ASN A C 1
ATOM 1406 O O . ASN A 1 169 ? 3.393 -5.928 -17.196 1.00 85.44 169 ASN A O 1
ATOM 1410 N N . ALA A 1 170 ? 1.650 -6.280 -18.550 1.00 88.12 170 ALA A N 1
ATOM 1411 C CA . ALA A 1 170 ? 2.487 -6.611 -19.703 1.00 88.12 170 ALA A CA 1
ATOM 1412 C C . ALA A 1 170 ? 3.320 -5.405 -20.175 1.00 88.12 170 ALA A C 1
ATOM 1414 O O . ALA A 1 170 ? 4.502 -5.552 -20.483 1.00 88.12 170 ALA A O 1
ATOM 1415 N N . LEU A 1 171 ? 2.716 -4.212 -20.191 1.00 89.75 171 LEU A N 1
ATOM 1416 C CA . LEU A 1 171 ? 3.383 -2.954 -20.540 1.00 89.75 171 LEU A CA 1
ATOM 1417 C C . LEU A 1 171 ? 4.407 -2.539 -19.479 1.00 89.75 171 LEU A C 1
ATOM 1419 O O . LEU A 1 171 ? 5.495 -2.088 -19.825 1.00 89.75 171 LEU A O 1
ATOM 1423 N N . GLU A 1 172 ? 4.073 -2.711 -18.203 1.00 91.81 172 GLU A N 1
ATOM 1424 C CA . GLU A 1 172 ? 4.927 -2.407 -17.057 1.00 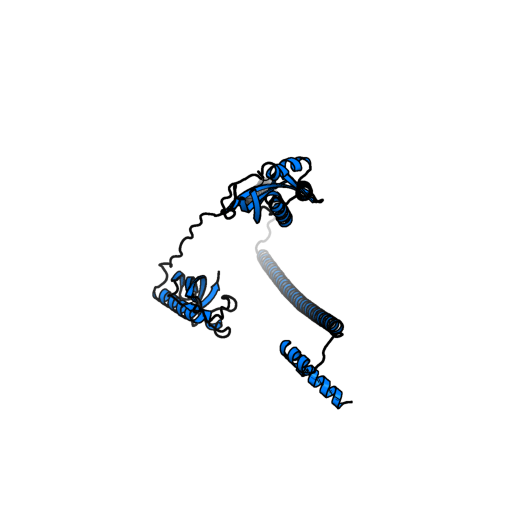91.81 172 GLU A CA 1
ATOM 1425 C C . GLU A 1 172 ? 6.168 -3.297 -17.040 1.00 91.81 172 GLU A C 1
ATOM 1427 O O . GLU A 1 172 ? 7.285 -2.793 -16.907 1.00 91.81 172 GLU A O 1
ATOM 1432 N N . ASN A 1 173 ? 5.986 -4.603 -17.253 1.00 92.62 173 ASN A N 1
ATOM 1433 C CA . ASN A 1 173 ? 7.085 -5.559 -17.349 1.00 92.62 173 ASN A CA 1
ATOM 1434 C C . ASN A 1 173 ? 7.964 -5.262 -18.565 1.00 92.62 173 ASN A C 1
ATOM 1436 O O . ASN A 1 173 ? 9.177 -5.144 -18.427 1.00 92.62 173 ASN A O 1
ATOM 1440 N N . PHE A 1 174 ? 7.361 -5.041 -19.738 1.00 93.69 174 PHE A N 1
ATOM 1441 C CA . PHE A 1 174 ? 8.110 -4.703 -20.948 1.00 93.69 174 PHE A CA 1
ATOM 1442 C C . PHE A 1 174 ? 8.915 -3.402 -20.788 1.00 93.69 174 PHE A C 1
ATOM 1444 O O . PHE A 1 174 ? 10.081 -3.347 -21.179 1.00 93.69 174 PHE A O 1
ATOM 1451 N N . ALA A 1 175 ? 8.327 -2.363 -20.186 1.00 94.38 175 ALA A N 1
ATOM 1452 C CA . ALA A 1 175 ? 9.028 -1.114 -19.897 1.00 94.38 175 ALA A CA 1
ATOM 1453 C C . ALA A 1 175 ? 10.164 -1.318 -18.889 1.00 94.38 175 ALA A C 1
ATOM 1455 O O . ALA A 1 175 ? 11.257 -0.791 -19.089 1.00 94.38 175 ALA A O 1
ATOM 1456 N N . SER A 1 176 ? 9.926 -2.100 -17.835 1.00 94.19 176 SER A N 1
ATOM 1457 C CA . SER A 1 176 ? 10.929 -2.400 -16.812 1.00 94.19 176 SER A CA 1
ATOM 1458 C C . SER A 1 176 ? 12.115 -3.168 -17.389 1.00 94.19 176 SER A C 1
ATOM 1460 O O . SER A 1 176 ? 13.261 -2.801 -17.136 1.00 94.19 176 SER A O 1
ATOM 1462 N N . ASP A 1 177 ? 11.855 -4.183 -18.210 1.00 95.00 177 ASP A N 1
ATOM 1463 C CA . ASP A 1 177 ? 12.890 -4.976 -18.874 1.00 95.00 177 ASP A CA 1
ATOM 1464 C C . ASP A 1 177 ? 13.691 -4.130 -19.866 1.00 95.00 177 ASP A C 1
ATOM 1466 O O . ASP A 1 177 ? 14.923 -4.170 -19.862 1.00 95.00 177 ASP A O 1
ATOM 1470 N N . PHE A 1 178 ? 13.014 -3.297 -20.662 1.00 94.56 178 PHE A N 1
ATOM 1471 C CA . PHE A 1 178 ? 13.687 -2.362 -21.557 1.00 94.56 178 PHE A CA 1
ATOM 1472 C C . PHE A 1 178 ? 14.590 -1.390 -20.790 1.00 94.56 178 PHE A C 1
ATOM 1474 O O . PHE A 1 178 ? 15.753 -1.235 -21.151 1.00 94.56 178 PHE A O 1
ATOM 1481 N N . LEU A 1 179 ? 14.090 -0.754 -19.725 1.00 93.75 179 LEU A N 1
ATOM 1482 C CA . LEU A 1 179 ? 14.856 0.219 -18.940 1.00 93.75 179 LEU A CA 1
ATOM 1483 C C . LEU A 1 179 ? 16.060 -0.426 -18.246 1.00 93.75 179 LEU A C 1
ATOM 1485 O O . LEU A 1 179 ? 17.130 0.181 -18.211 1.00 93.75 179 LEU A O 1
ATOM 1489 N N . LYS A 1 180 ? 15.926 -1.667 -17.759 1.00 93.31 180 LYS A N 1
ATOM 1490 C CA . LYS A 1 180 ? 17.056 -2.435 -17.215 1.00 93.31 180 LYS A CA 1
ATOM 1491 C C . LYS A 1 180 ? 18.157 -2.617 -18.251 1.00 93.31 180 LYS A C 1
ATOM 1493 O O . LYS A 1 180 ? 19.313 -2.360 -17.935 1.00 93.31 180 LYS A O 1
ATOM 1498 N N . VAL A 1 181 ? 17.811 -3.022 -19.473 1.00 91.62 181 VAL A N 1
ATOM 1499 C CA . VAL A 1 181 ? 18.787 -3.230 -20.558 1.00 91.62 181 VAL A CA 1
ATOM 1500 C C . VAL A 1 181 ? 19.362 -1.898 -21.048 1.00 91.62 181 VAL A C 1
ATOM 1502 O O . VAL A 1 181 ? 20.566 -1.779 -21.263 1.00 91.62 181 VAL A O 1
ATOM 1505 N N . TYR A 1 182 ? 18.523 -0.872 -21.185 1.00 91.25 182 TYR A N 1
ATOM 1506 C CA . TYR A 1 182 ? 18.925 0.448 -21.662 1.00 91.25 182 TYR A CA 1
ATOM 1507 C C . TYR A 1 182 ? 19.929 1.116 -20.716 1.00 91.25 182 TYR A C 1
ATOM 1509 O O . TYR A 1 182 ? 20.969 1.588 -21.171 1.00 91.25 182 TYR A O 1
ATOM 1517 N N . PHE A 1 183 ? 19.673 1.088 -19.403 1.00 89.94 183 PHE A N 1
ATOM 1518 C CA . PHE A 1 183 ? 20.510 1.760 -18.404 1.00 89.94 183 PHE A CA 1
ATOM 1519 C C . PHE A 1 183 ? 21.568 0.872 -17.736 1.00 89.94 183 PHE A C 1
ATOM 1521 O O . PHE A 1 183 ? 22.326 1.363 -16.899 1.00 89.94 183 PHE A O 1
ATOM 1528 N N . SER A 1 184 ? 21.646 -0.413 -18.087 1.00 87.75 184 SER A N 1
ATOM 1529 C CA . SER A 1 184 ? 22.748 -1.281 -17.661 1.00 87.75 184 SER A CA 1
ATOM 1530 C C . SER A 1 184 ? 23.762 -1.413 -18.784 1.00 87.75 184 SER A C 1
ATOM 1532 O O . SER A 1 184 ? 23.436 -1.895 -19.869 1.00 87.75 184 SER A O 1
ATOM 1534 N N . TRP A 1 185 ? 24.996 -0.998 -18.526 1.00 83.50 185 TRP A N 1
ATOM 1535 C CA . TRP A 1 185 ? 26.111 -1.174 -19.447 1.00 83.50 185 TRP A CA 1
ATOM 1536 C C . TRP A 1 185 ? 27.401 -1.390 -18.662 1.00 83.50 185 TRP A C 1
ATOM 1538 O O . TRP A 1 185 ? 27.655 -0.748 -17.641 1.00 83.50 185 TRP A O 1
ATOM 1548 N N . THR A 1 186 ? 28.218 -2.314 -19.148 1.00 77.00 186 THR A N 1
ATOM 1549 C CA . THR A 1 186 ? 29.545 -2.607 -18.605 1.00 77.00 186 THR A CA 1
ATOM 1550 C C . THR A 1 186 ? 30.563 -2.593 -19.735 1.00 77.00 186 THR A C 1
ATOM 1552 O O . THR A 1 186 ? 30.215 -2.777 -20.902 1.00 77.00 186 THR A O 1
ATOM 1555 N N . GLU A 1 187 ? 31.835 -2.407 -19.396 1.00 66.56 187 GLU A N 1
ATOM 1556 C CA . GLU A 1 187 ? 32.939 -2.435 -20.368 1.00 66.56 187 GLU A CA 1
ATOM 1557 C C . GLU A 1 187 ? 33.069 -3.789 -21.086 1.00 66.56 187 GLU A C 1
ATOM 1559 O O . GLU A 1 187 ? 33.528 -3.846 -22.222 1.00 66.56 187 GLU A O 1
ATOM 1564 N N . GLU A 1 188 ? 32.619 -4.872 -20.448 1.00 63.00 188 GLU A N 1
ATOM 1565 C CA . GLU A 1 188 ? 32.668 -6.235 -20.989 1.00 63.00 188 GLU A CA 1
ATOM 1566 C C . GLU A 1 188 ? 31.527 -6.548 -21.969 1.00 63.00 188 GLU A C 1
ATOM 1568 O O . GLU A 1 188 ? 31.588 -7.548 -22.687 1.00 63.00 188 GLU A O 1
ATOM 1573 N N . THR A 1 189 ? 30.474 -5.722 -22.023 1.00 65.00 189 THR A N 1
ATOM 1574 C CA . THR A 1 189 ? 29.395 -5.943 -22.995 1.00 65.00 189 THR A CA 1
ATOM 1575 C C . THR A 1 189 ? 29.888 -5.627 -24.403 1.00 65.00 189 THR A C 1
ATOM 1577 O O . THR A 1 189 ? 30.152 -4.473 -24.739 1.00 65.00 189 THR A O 1
ATOM 1580 N N . THR A 1 190 ? 30.005 -6.656 -25.249 1.00 74.38 190 THR A N 1
ATOM 1581 C CA . THR A 1 190 ? 30.332 -6.456 -26.662 1.00 74.38 190 THR A CA 1
ATOM 1582 C C . THR A 1 190 ? 29.242 -5.623 -27.332 1.00 74.38 190 THR A C 1
ATOM 1584 O O . THR A 1 190 ? 28.053 -5.737 -27.015 1.00 74.38 190 THR A O 1
ATOM 1587 N N . VAL A 1 191 ? 29.651 -4.776 -28.279 1.00 77.75 191 VAL A N 1
ATOM 1588 C CA . VAL A 1 191 ? 28.734 -3.916 -29.044 1.00 77.75 191 VAL A CA 1
ATOM 1589 C C . VAL A 1 191 ? 27.637 -4.756 -29.707 1.00 77.75 191 VAL A C 1
ATOM 1591 O O . VAL A 1 191 ? 26.466 -4.396 -29.636 1.00 77.75 191 VAL A O 1
ATOM 1594 N N . GLU A 1 192 ? 28.003 -5.918 -30.249 1.00 82.50 192 GLU A N 1
ATOM 1595 C CA . GLU A 1 192 ? 27.091 -6.858 -30.909 1.00 82.50 192 GLU A CA 1
ATOM 1596 C C . GLU A 1 192 ? 26.068 -7.487 -29.947 1.00 82.50 192 GLU A C 1
ATOM 1598 O O . GLU A 1 192 ? 24.884 -7.597 -30.274 1.00 82.50 192 GLU A O 1
ATOM 1603 N N . GLU A 1 193 ? 26.484 -7.886 -28.738 1.00 85.12 193 GLU A N 1
ATOM 1604 C CA . GLU A 1 193 ? 25.564 -8.489 -27.765 1.00 85.12 193 GLU A CA 1
ATOM 1605 C C . GLU A 1 193 ? 24.557 -7.453 -27.262 1.00 85.12 193 GLU A C 1
ATOM 1607 O O . GLU A 1 193 ? 23.362 -7.740 -27.150 1.00 85.12 193 GLU A O 1
ATOM 1612 N N . ARG A 1 194 ? 25.002 -6.215 -27.031 1.00 85.19 194 ARG A N 1
ATOM 1613 C CA . ARG A 1 194 ? 24.092 -5.133 -26.657 1.00 85.19 194 ARG A CA 1
ATOM 1614 C C . ARG A 1 194 ? 23.142 -4.769 -27.792 1.00 85.19 194 ARG A C 1
ATOM 1616 O O . ARG A 1 194 ? 21.954 -4.587 -27.532 1.00 85.19 194 ARG A O 1
ATOM 1623 N N . GLU A 1 195 ? 23.625 -4.703 -29.030 1.00 87.81 195 GLU A N 1
ATOM 1624 C CA . GLU A 1 195 ? 22.784 -4.464 -30.205 1.00 87.81 195 GLU A CA 1
ATOM 1625 C C . GLU A 1 195 ? 21.674 -5.520 -30.300 1.00 87.81 195 GLU A C 1
ATOM 1627 O O . GLU A 1 195 ? 20.496 -5.191 -30.454 1.00 87.81 195 GLU A O 1
ATOM 1632 N N . LYS A 1 196 ? 22.016 -6.791 -30.076 1.00 90.19 196 LYS A N 1
ATOM 1633 C CA . LYS A 1 196 ? 21.054 -7.896 -30.031 1.00 90.19 196 LYS A CA 1
ATOM 1634 C C . LYS A 1 196 ? 20.066 -7.784 -28.867 1.00 90.19 196 LYS A C 1
ATOM 1636 O O . LYS A 1 196 ? 18.891 -8.121 -29.029 1.00 90.19 196 LYS A O 1
ATOM 1641 N N . GLN A 1 197 ? 20.507 -7.344 -27.689 1.00 90.62 197 GLN A N 1
ATOM 1642 C CA . GLN A 1 197 ? 19.637 -7.163 -26.522 1.00 90.62 197 GLN A CA 1
ATOM 1643 C C . GLN A 1 197 ? 18.672 -5.988 -26.707 1.00 90.62 197 GLN A C 1
ATOM 1645 O O . GLN A 1 197 ? 17.469 -6.153 -26.499 1.00 90.62 197 GLN A O 1
ATOM 1650 N N . LEU A 1 198 ? 19.167 -4.834 -27.155 1.00 90.56 198 LEU A N 1
ATOM 1651 C CA . LEU A 1 198 ? 18.361 -3.642 -27.415 1.00 90.56 198 LEU A CA 1
ATOM 1652 C C . LEU A 1 198 ? 17.457 -3.803 -28.640 1.00 90.56 198 LEU A C 1
ATOM 1654 O O . LEU A 1 198 ? 16.315 -3.343 -28.608 1.00 90.56 198 LEU A O 1
ATOM 1658 N N . GLY A 1 199 ? 17.895 -4.529 -29.671 1.00 91.38 199 GLY A N 1
ATOM 1659 C CA . GLY A 1 199 ? 17.108 -4.827 -30.872 1.00 91.38 199 GLY A CA 1
ATOM 1660 C C . GLY A 1 199 ? 15.827 -5.623 -30.592 1.00 91.38 199 GLY A C 1
ATOM 1661 O O . GLY A 1 199 ? 14.868 -5.571 -31.367 1.00 91.38 199 GLY A O 1
ATOM 1662 N N . LYS A 1 200 ? 15.731 -6.301 -29.438 1.00 92.81 200 LYS A N 1
ATOM 1663 C CA . LYS A 1 200 ? 14.474 -6.917 -28.976 1.00 92.81 200 LYS A CA 1
ATOM 1664 C C . LYS A 1 200 ? 13.406 -5.864 -28.680 1.00 92.81 200 LYS A C 1
ATOM 1666 O O . LYS A 1 200 ? 12.248 -6.059 -29.046 1.00 92.81 200 LYS A O 1
ATOM 1671 N N . PHE A 1 201 ? 13.790 -4.722 -28.118 1.00 93.50 201 PHE A N 1
ATOM 1672 C CA . PHE A 1 201 ? 12.871 -3.685 -27.641 1.00 93.50 201 PHE A CA 1
ATOM 1673 C C . PHE A 1 201 ? 12.732 -2.509 -28.611 1.00 93.50 201 PHE A C 1
ATOM 1675 O O . PHE A 1 201 ? 11.633 -1.977 -28.780 1.00 93.50 201 PHE A O 1
ATOM 1682 N N . LEU A 1 202 ? 13.826 -2.126 -29.269 1.00 93.38 202 LEU A N 1
ATOM 1683 C CA . LEU A 1 202 ? 13.887 -0.998 -30.192 1.00 93.38 202 LEU A CA 1
ATOM 1684 C C . LEU A 1 202 ? 13.655 -1.449 -31.646 1.00 93.38 202 LEU A C 1
ATOM 1686 O O . LEU A 1 202 ? 13.943 -2.598 -31.999 1.00 93.38 202 LEU A O 1
ATOM 1690 N N . PRO A 1 203 ? 13.086 -0.583 -32.499 1.00 92.44 203 PRO A N 1
ATOM 1691 C CA . PRO A 1 203 ? 13.188 -0.708 -33.949 1.00 92.44 203 PRO A CA 1
ATOM 1692 C C . PRO A 1 203 ? 14.596 -0.314 -34.423 1.00 92.44 203 PRO A C 1
ATOM 1694 O O . PRO A 1 203 ? 15.277 0.466 -33.758 1.00 92.44 203 PRO A O 1
ATOM 1697 N N . GLU A 1 204 ? 15.004 -0.786 -35.604 1.00 88.88 204 GLU A N 1
ATOM 1698 C CA . GLU A 1 204 ? 16.313 -0.468 -36.210 1.00 88.88 204 GLU A CA 1
ATOM 1699 C C . GLU A 1 204 ? 16.569 1.046 -36.293 1.00 88.88 204 GLU A C 1
ATOM 1701 O O . GLU A 1 204 ? 17.675 1.509 -36.040 1.00 88.88 204 GLU A O 1
ATOM 1706 N N . THR A 1 205 ? 15.518 1.837 -36.534 1.00 89.44 205 THR A N 1
ATOM 1707 C CA . THR A 1 205 ? 15.590 3.304 -36.608 1.00 89.44 205 THR A CA 1
ATOM 1708 C C . THR A 1 205 ? 15.998 3.981 -35.299 1.00 89.44 205 THR A C 1
ATOM 1710 O O . THR A 1 205 ? 16.462 5.117 -35.329 1.00 89.44 205 THR A O 1
ATOM 1713 N N . LEU A 1 206 ? 15.791 3.328 -34.151 1.00 90.00 206 LEU A N 1
ATOM 1714 C CA . LEU A 1 206 ? 16.150 3.847 -32.826 1.00 90.00 206 LEU A CA 1
ATOM 1715 C C . LEU A 1 206 ? 17.330 3.109 -32.196 1.00 90.00 206 LEU A C 1
ATOM 1717 O O . LEU A 1 206 ? 17.814 3.533 -31.147 1.00 90.00 206 LEU A O 1
ATOM 1721 N N . LEU A 1 207 ? 17.775 2.010 -32.805 1.00 88.94 207 LEU A N 1
ATOM 1722 C CA . LEU A 1 207 ? 18.815 1.163 -32.243 1.00 88.94 207 LEU A CA 1
ATOM 1723 C C . LEU A 1 207 ? 20.151 1.906 -32.170 1.00 88.94 207 LEU A C 1
ATOM 1725 O O . LEU A 1 207 ? 20.779 1.889 -31.119 1.00 88.94 207 LEU A O 1
ATOM 1729 N N . ASP A 1 208 ? 20.522 2.635 -33.227 1.00 85.81 208 ASP A N 1
ATOM 1730 C CA . ASP A 1 208 ? 21.769 3.412 -33.270 1.00 85.81 208 ASP A CA 1
ATOM 1731 C C . ASP A 1 208 ? 21.832 4.460 -32.143 1.00 85.81 208 ASP A C 1
ATOM 1733 O O . ASP A 1 208 ? 22.793 4.496 -31.379 1.00 85.81 208 ASP A O 1
ATOM 1737 N N . TYR A 1 209 ? 20.744 5.212 -31.940 1.00 87.31 209 TYR A N 1
ATOM 1738 C CA . TYR A 1 209 ? 20.629 6.190 -30.851 1.00 87.31 209 TYR A CA 1
ATOM 1739 C C . TYR A 1 209 ? 20.631 5.544 -29.457 1.00 87.31 209 TYR A C 1
ATOM 1741 O O . TYR A 1 209 ? 21.160 6.108 -28.503 1.00 87.31 209 TYR A O 1
ATOM 1749 N N . GLY A 1 210 ? 20.055 4.348 -29.309 1.00 82.81 210 GLY A N 1
ATOM 1750 C CA . GLY A 1 210 ? 20.084 3.612 -28.041 1.00 82.81 210 GLY A CA 1
ATOM 1751 C C . GLY A 1 210 ? 21.477 3.096 -27.662 1.00 82.81 210 GLY A C 1
ATOM 1752 O O . GLY A 1 210 ? 21.741 2.823 -26.488 1.00 82.81 210 GLY A O 1
ATOM 1753 N N . MET A 1 211 ? 22.381 2.988 -28.638 1.00 80.94 211 MET A N 1
ATOM 1754 C CA . MET A 1 211 ? 23.769 2.575 -28.433 1.00 80.94 211 MET A CA 1
ATOM 1755 C C . MET A 1 211 ? 24.684 3.734 -28.010 1.00 80.94 211 MET A C 1
ATOM 1757 O O . MET A 1 211 ? 25.790 3.477 -27.532 1.00 80.94 211 MET A O 1
ATOM 1761 N N . ASP A 1 212 ? 24.239 4.992 -28.108 1.00 76.44 212 ASP A N 1
ATOM 1762 C CA . ASP A 1 212 ? 25.071 6.166 -27.806 1.00 76.44 212 ASP A CA 1
ATOM 1763 C C . ASP A 1 212 ? 25.574 6.199 -26.356 1.00 76.44 212 ASP A C 1
ATOM 1765 O O . ASP A 1 212 ? 26.707 6.620 -26.117 1.00 76.44 212 ASP A O 1
ATOM 1769 N N . MET A 1 213 ? 24.800 5.678 -25.391 1.00 68.31 213 MET A N 1
ATOM 1770 C CA . MET A 1 213 ? 25.234 5.610 -23.984 1.00 68.31 213 MET A CA 1
ATOM 1771 C C . MET A 1 213 ? 26.490 4.744 -23.788 1.00 68.31 213 MET A C 1
ATOM 1773 O O . MET A 1 213 ? 27.278 5.031 -22.890 1.00 68.31 213 MET A O 1
ATOM 1777 N N . ASN A 1 214 ? 26.705 3.746 -24.656 1.00 64.00 214 ASN A N 1
ATOM 1778 C CA . ASN A 1 214 ? 27.905 2.901 -24.680 1.00 64.00 214 ASN A CA 1
ATOM 1779 C C . ASN A 1 214 ? 29.051 3.503 -25.508 1.00 64.00 214 ASN A C 1
ATOM 1781 O O . ASN A 1 214 ? 30.208 3.154 -25.298 1.00 64.00 214 ASN A O 1
ATOM 1785 N N . ARG A 1 215 ? 28.745 4.363 -26.488 1.00 62.28 215 ARG A N 1
ATOM 1786 C CA . ARG A 1 215 ? 29.755 4.992 -27.360 1.00 62.28 215 ARG A CA 1
ATOM 1787 C C . ARG A 1 215 ? 30.401 6.213 -26.712 1.00 62.28 215 ARG A C 1
ATOM 1789 O O . ARG A 1 215 ? 31.574 6.474 -26.949 1.00 62.28 215 ARG A O 1
ATOM 1796 N N . GLN A 1 216 ? 29.638 6.953 -25.908 1.00 53.34 216 GLN A N 1
ATOM 1797 C CA . GLN A 1 216 ? 30.117 8.132 -25.177 1.00 53.34 216 GLN A CA 1
ATOM 1798 C C . GLN A 1 216 ? 30.847 7.776 -23.878 1.00 53.34 216 GLN A C 1
ATOM 1800 O O . GLN A 1 216 ? 31.417 8.651 -23.230 1.00 53.34 216 GLN A O 1
ATOM 1805 N N . THR A 1 217 ? 30.834 6.504 -23.479 1.00 53.09 217 THR A N 1
ATOM 1806 C CA . THR A 1 217 ? 31.570 6.047 -22.311 1.00 53.09 217 THR A CA 1
ATOM 1807 C C . THR A 1 217 ? 33.050 5.969 -22.659 1.00 53.09 217 THR A C 1
ATOM 1809 O O . THR A 1 217 ? 33.539 5.009 -23.254 1.00 53.09 217 THR A O 1
ATOM 1812 N N . GLU A 1 218 ? 33.796 6.989 -22.246 1.00 51.09 218 GLU A N 1
ATOM 1813 C CA . GLU A 1 218 ? 35.198 6.806 -21.884 1.00 51.09 218 GLU A CA 1
ATOM 1814 C C . GLU A 1 218 ? 35.285 5.515 -21.051 1.00 51.09 218 GLU A C 1
ATOM 1816 O O . GLU A 1 218 ? 34.418 5.296 -20.203 1.00 51.09 218 GLU A O 1
ATOM 1821 N N . LYS A 1 219 ? 36.251 4.633 -21.346 1.00 59.84 219 LYS A N 1
ATOM 1822 C CA . LYS A 1 219 ? 36.393 3.232 -20.877 1.00 59.84 219 LYS A CA 1
ATOM 1823 C C . LYS A 1 219 ? 36.518 3.040 -19.342 1.00 59.84 219 LYS A C 1
ATOM 1825 O O . LYS A 1 219 ? 37.299 2.210 -18.904 1.00 59.84 219 LYS A O 1
ATOM 1830 N N . LYS A 1 220 ? 35.865 3.873 -18.532 1.00 67.44 220 LYS A N 1
ATOM 1831 C CA . LYS A 1 220 ? 36.013 4.000 -17.081 1.00 67.44 220 LYS A CA 1
ATOM 1832 C C . LYS A 1 220 ? 34.673 4.175 -16.349 1.00 67.44 220 LYS A C 1
ATOM 1834 O O . LYS A 1 220 ? 34.686 4.435 -15.148 1.00 67.44 220 LYS A O 1
ATOM 1839 N N . LEU A 1 221 ? 33.513 4.093 -17.014 1.00 75.25 221 LEU A N 1
ATOM 1840 C CA . LEU A 1 221 ? 32.201 4.243 -16.364 1.00 75.25 221 LEU A CA 1
ATOM 1841 C C . LEU A 1 221 ? 31.260 3.084 -16.715 1.00 75.25 221 LEU A C 1
ATOM 1843 O O . LEU A 1 221 ? 30.870 2.907 -17.863 1.00 75.25 221 LEU A O 1
ATOM 1847 N N . ALA A 1 222 ? 30.826 2.348 -15.696 1.00 82.38 222 ALA A N 1
ATOM 1848 C CA . ALA A 1 222 ? 29.814 1.304 -15.808 1.00 82.38 222 ALA A CA 1
ATOM 1849 C C . ALA A 1 222 ? 28.542 1.684 -15.037 1.00 82.38 222 ALA A C 1
ATOM 1851 O O . ALA A 1 222 ? 28.587 2.429 -14.052 1.00 82.38 222 ALA A O 1
ATOM 1852 N N . SER A 1 223 ? 27.405 1.150 -15.475 1.00 85.75 223 SER A N 1
ATOM 1853 C CA . SER A 1 223 ? 26.098 1.345 -14.852 1.00 85.75 223 SER A CA 1
ATOM 1854 C C . SER A 1 223 ? 25.408 0.000 -14.664 1.00 85.75 223 SER A C 1
ATOM 1856 O O . SER A 1 223 ? 25.313 -0.797 -15.600 1.00 85.75 223 SER A O 1
ATOM 1858 N N . THR A 1 224 ? 24.896 -0.248 -13.461 1.00 88.19 224 THR A N 1
ATOM 1859 C CA . THR A 1 224 ? 24.069 -1.422 -13.160 1.00 88.19 224 THR A CA 1
ATOM 1860 C C . THR A 1 224 ? 22.747 -0.972 -12.559 1.00 88.19 224 THR A C 1
ATOM 1862 O O . THR A 1 224 ? 22.731 -0.284 -11.538 1.00 88.19 224 THR A O 1
ATOM 1865 N N . VAL A 1 225 ? 21.634 -1.371 -13.171 1.00 91.12 225 VAL A N 1
ATOM 1866 C CA . VAL A 1 225 ? 20.294 -1.097 -12.637 1.00 91.12 225 VAL A CA 1
ATOM 1867 C C . VAL A 1 225 ? 19.982 -2.053 -11.483 1.00 91.12 225 VAL A C 1
ATOM 1869 O O . VAL A 1 225 ? 20.080 -3.266 -11.640 1.00 91.12 225 VAL A O 1
ATOM 1872 N N . GLU A 1 226 ? 19.586 -1.507 -10.331 1.00 91.56 226 GLU A N 1
ATOM 1873 C CA . GLU A 1 226 ? 19.161 -2.275 -9.151 1.00 91.56 226 GLU A CA 1
ATOM 1874 C C . GLU A 1 226 ? 17.654 -2.540 -9.171 1.00 91.56 226 GLU A C 1
ATOM 1876 O O . GLU A 1 226 ? 17.208 -3.657 -8.918 1.00 91.56 226 GLU A O 1
ATOM 1881 N N . ASP A 1 227 ? 16.867 -1.498 -9.449 1.00 91.56 227 ASP A N 1
ATOM 1882 C CA . ASP A 1 227 ? 15.414 -1.528 -9.309 1.00 91.56 227 ASP A CA 1
ATOM 1883 C C . ASP A 1 227 ? 14.745 -0.613 -10.342 1.00 91.56 227 ASP A C 1
ATOM 1885 O O . ASP A 1 227 ? 15.255 0.465 -10.667 1.00 91.56 227 ASP A O 1
ATOM 1889 N N . VAL A 1 228 ? 13.588 -1.049 -10.844 1.00 93.19 228 VAL A N 1
ATOM 1890 C CA . VAL A 1 228 ? 12.727 -0.275 -11.745 1.00 93.19 228 VAL A CA 1
ATOM 1891 C C . VAL A 1 228 ? 11.303 -0.359 -11.231 1.00 93.19 228 VAL A C 1
ATOM 1893 O O . VAL A 1 228 ? 10.756 -1.452 -11.104 1.00 93.19 228 VAL A O 1
ATOM 1896 N N . ARG A 1 229 ? 10.684 0.793 -10.975 1.00 92.06 229 ARG A N 1
ATOM 1897 C CA . ARG A 1 229 ? 9.296 0.876 -10.511 1.00 92.06 229 ARG A CA 1
ATOM 1898 C C . ARG A 1 229 ? 8.473 1.707 -11.463 1.00 92.06 229 ARG A C 1
ATOM 1900 O O . ARG A 1 229 ? 8.744 2.891 -11.646 1.00 92.06 229 ARG A O 1
ATOM 1907 N N . VAL A 1 230 ? 7.446 1.112 -12.047 1.00 91.56 230 VAL A N 1
ATOM 1908 C CA . VAL A 1 230 ? 6.515 1.851 -12.897 1.00 91.56 230 VAL A CA 1
ATOM 1909 C C . VAL A 1 230 ? 5.497 2.578 -12.021 1.00 91.56 230 VAL A C 1
ATOM 1911 O O . VAL A 1 230 ? 4.873 1.980 -11.151 1.00 91.56 230 VAL A O 1
ATOM 1914 N N . TRP A 1 231 ? 5.348 3.883 -12.240 1.00 89.19 231 TRP A N 1
ATOM 1915 C CA . TRP A 1 231 ? 4.445 4.753 -11.481 1.00 89.19 231 TRP A CA 1
ATOM 1916 C C . TRP A 1 231 ? 3.158 5.074 -12.232 1.00 89.19 231 TRP A C 1
ATOM 1918 O O . TRP A 1 231 ? 2.125 5.316 -11.612 1.00 89.19 231 TRP A O 1
ATOM 1928 N N . ASN A 1 232 ? 3.218 5.160 -13.562 1.00 88.06 232 ASN A N 1
ATOM 1929 C CA . ASN A 1 232 ? 2.074 5.570 -14.368 1.00 88.06 232 ASN A CA 1
ATOM 1930 C C . ASN A 1 232 ? 2.148 4.969 -15.774 1.00 88.06 232 ASN A C 1
ATOM 1932 O O . ASN A 1 232 ? 3.211 4.969 -16.395 1.00 88.06 232 ASN A O 1
ATOM 1936 N N . VAL A 1 233 ? 1.000 4.527 -16.287 1.00 90.12 233 VAL A N 1
ATOM 1937 C CA . VAL A 1 233 ? 0.804 4.110 -17.676 1.00 90.12 233 VAL A CA 1
ATOM 1938 C C . VAL A 1 233 ? -0.303 4.970 -18.287 1.00 90.12 233 VAL A C 1
ATOM 1940 O O . VAL A 1 233 ? -1.486 4.803 -17.999 1.00 90.12 233 VAL A O 1
ATOM 1943 N N . LYS A 1 234 ? 0.076 5.896 -19.169 1.00 90.44 234 LYS A N 1
ATOM 1944 C CA . LYS A 1 234 ? -0.840 6.812 -19.853 1.00 90.44 234 LYS A CA 1
ATOM 1945 C C . LYS A 1 234 ? -0.991 6.433 -21.319 1.00 90.44 234 LYS A C 1
ATOM 1947 O O . LYS A 1 234 ? -0.037 6.489 -22.090 1.00 90.44 234 LYS A O 1
ATOM 1952 N N . ARG A 1 235 ? -2.214 6.136 -21.750 1.00 88.44 235 ARG A N 1
ATOM 1953 C CA . ARG A 1 235 ? -2.507 5.869 -23.163 1.00 88.44 235 ARG A CA 1
ATOM 1954 C C . ARG A 1 235 ? -2.412 7.148 -24.008 1.00 88.44 235 ARG A C 1
ATOM 1956 O O . ARG A 1 235 ? -3.043 8.157 -23.704 1.00 88.44 235 ARG A O 1
ATOM 1963 N N . LEU A 1 236 ? -1.656 7.082 -25.098 1.00 88.12 236 LEU A N 1
ATOM 1964 C CA . LEU A 1 236 ? -1.482 8.101 -26.135 1.00 88.12 236 LEU A CA 1
ATOM 1965 C C . LEU A 1 236 ? -2.002 7.552 -27.477 1.00 88.12 236 LEU A C 1
ATOM 1967 O O . LEU A 1 236 ? -1.247 7.236 -28.396 1.00 88.12 236 LEU A O 1
ATOM 1971 N N . GLY A 1 237 ? -3.323 7.391 -27.585 1.00 86.06 237 GLY A N 1
ATOM 1972 C CA . GLY A 1 237 ? -3.955 6.801 -28.769 1.00 86.06 237 GLY A CA 1
ATOM 1973 C C . GLY A 1 237 ? -3.646 5.305 -28.908 1.00 86.06 237 GLY A C 1
ATOM 1974 O O . GLY A 1 237 ? -4.247 4.485 -28.207 1.00 86.06 237 GLY A O 1
ATOM 1975 N N . ARG A 1 238 ? -2.740 4.956 -29.833 1.00 84.19 238 ARG A N 1
ATOM 1976 C CA . ARG A 1 238 ? -2.222 3.583 -30.018 1.00 84.19 238 ARG A CA 1
ATOM 1977 C C . ARG A 1 238 ? -0.937 3.305 -29.230 1.00 84.19 238 ARG A C 1
ATOM 1979 O O . ARG A 1 238 ? -0.558 2.148 -29.095 1.00 84.19 238 ARG A O 1
ATOM 1986 N N . ASP A 1 239 ? -0.312 4.351 -28.703 1.00 90.56 239 ASP A N 1
ATOM 1987 C CA . ASP A 1 239 ? 0.913 4.259 -27.918 1.00 90.56 239 ASP A CA 1
ATOM 1988 C C . ASP A 1 239 ? 0.593 4.394 -26.426 1.00 90.56 239 ASP A C 1
ATOM 1990 O O . ASP A 1 239 ? -0.503 4.799 -26.032 1.00 90.56 239 ASP A O 1
ATOM 1994 N N . TYR A 1 240 ? 1.574 4.091 -25.588 1.00 91.62 240 TYR A N 1
ATOM 1995 C CA . TYR A 1 240 ? 1.512 4.183 -24.139 1.00 91.62 240 TYR A CA 1
ATOM 1996 C C . TYR A 1 240 ? 2.753 4.915 -23.640 1.00 91.62 240 TYR A C 1
ATOM 1998 O O . TYR A 1 240 ? 3.877 4.485 -23.883 1.00 91.62 240 TYR A O 1
ATOM 2006 N N . ALA A 1 241 ? 2.555 6.038 -22.958 1.00 92.62 241 ALA A N 1
ATOM 2007 C CA . ALA A 1 241 ? 3.595 6.706 -22.194 1.00 92.62 241 ALA A CA 1
ATOM 2008 C C . ALA A 1 241 ? 3.678 6.072 -20.810 1.00 92.62 241 ALA A C 1
ATOM 2010 O O . ALA A 1 241 ? 2.703 6.081 -20.062 1.00 92.62 241 ALA A O 1
ATOM 2011 N N . ILE A 1 242 ? 4.842 5.534 -20.482 1.00 92.88 242 ILE A N 1
ATOM 2012 C CA . ILE A 1 242 ? 5.089 4.836 -19.230 1.00 92.88 242 ILE A CA 1
ATOM 2013 C C . ILE A 1 242 ? 6.116 5.629 -18.451 1.00 92.88 242 ILE A C 1
ATOM 2015 O O . ILE A 1 242 ? 7.204 5.911 -18.951 1.00 92.88 242 ILE A O 1
ATOM 2019 N N . THR A 1 243 ? 5.748 5.998 -17.235 1.00 92.56 243 THR A N 1
ATOM 2020 C CA . THR A 1 243 ? 6.592 6.750 -16.321 1.00 92.56 243 THR A CA 1
ATOM 2021 C C . THR A 1 243 ? 7.120 5.791 -15.269 1.00 92.56 243 THR A C 1
ATOM 2023 O O . THR A 1 243 ? 6.337 5.203 -14.523 1.00 92.56 243 THR A O 1
ATOM 2026 N N . ALA A 1 244 ? 8.437 5.639 -15.201 1.00 92.25 244 ALA A N 1
ATOM 2027 C CA . ALA A 1 244 ? 9.102 4.724 -14.292 1.00 92.25 244 ALA A CA 1
ATOM 2028 C C . ALA A 1 244 ? 10.209 5.426 -13.509 1.00 92.25 244 ALA A C 1
ATOM 2030 O O . ALA A 1 244 ? 10.878 6.333 -13.994 1.00 92.25 244 ALA A O 1
ATOM 2031 N N . GLU A 1 245 ? 10.398 4.989 -12.279 1.00 92.00 245 GLU A N 1
ATOM 2032 C CA . GLU A 1 245 ? 11.536 5.312 -11.445 1.00 92.00 245 GLU A CA 1
ATOM 2033 C C . GLU A 1 245 ? 12.606 4.245 -11.611 1.00 92.00 245 GLU A C 1
ATOM 2035 O O . GLU A 1 245 ? 12.322 3.049 -11.600 1.00 92.00 245 GLU A O 1
ATOM 2040 N N . LEU A 1 246 ? 13.840 4.706 -11.726 1.00 91.75 246 LEU A N 1
ATOM 2041 C CA . LEU A 1 246 ? 15.020 3.897 -11.911 1.00 91.75 246 LEU A CA 1
ATOM 2042 C C . LEU A 1 246 ? 15.979 4.146 -10.751 1.00 91.75 246 LEU A C 1
ATOM 2044 O O . LEU A 1 246 ? 16.326 5.293 -10.459 1.00 91.75 246 LEU A O 1
ATOM 2048 N N . VAL A 1 247 ? 16.435 3.066 -10.124 1.00 91.62 247 VAL A N 1
ATOM 2049 C CA . VAL A 1 247 ? 17.539 3.093 -9.166 1.00 91.62 247 VAL A CA 1
ATOM 2050 C C . VAL A 1 247 ? 18.697 2.319 -9.765 1.00 91.62 247 VAL A C 1
ATOM 2052 O O . VAL A 1 247 ? 18.567 1.134 -10.073 1.00 91.62 247 VAL A O 1
ATOM 2055 N N . TYR A 1 248 ? 19.828 2.989 -9.950 1.00 89.12 248 TYR A N 1
ATOM 2056 C CA . TYR A 1 248 ? 21.008 2.394 -10.563 1.00 89.12 248 TYR A CA 1
ATOM 2057 C C . TYR A 1 248 ? 22.285 2.843 -9.865 1.00 89.12 248 TYR A C 1
ATOM 2059 O O . TYR A 1 248 ? 22.359 3.906 -9.240 1.00 89.12 248 TYR A O 1
ATOM 2067 N N . GLN A 1 249 ? 23.300 1.996 -9.962 1.00 88.69 249 GLN A N 1
ATOM 2068 C CA . GLN A 1 249 ? 24.615 2.229 -9.402 1.00 88.69 249 GLN A CA 1
ATOM 2069 C C . GLN A 1 249 ? 25.593 2.547 -10.529 1.00 88.69 249 GLN A C 1
ATOM 2071 O O . GLN A 1 249 ? 25.848 1.717 -11.400 1.00 88.69 249 GLN A O 1
ATOM 2076 N N . LEU A 1 250 ? 26.171 3.742 -10.473 1.00 85.88 250 LEU A N 1
ATOM 2077 C CA . LEU A 1 250 ? 27.289 4.141 -11.317 1.00 85.88 250 LEU A CA 1
ATOM 2078 C C . LEU A 1 250 ? 28.596 3.716 -10.653 1.00 85.88 250 LEU A C 1
ATOM 2080 O O . LEU A 1 250 ? 28.831 4.020 -9.479 1.00 85.88 250 LEU A O 1
ATOM 2084 N N . VAL A 1 251 ? 29.442 3.029 -11.411 1.00 83.31 251 VAL A N 1
ATOM 2085 C CA . VAL A 1 251 ? 30.775 2.596 -10.994 1.00 83.31 251 VAL A CA 1
ATOM 2086 C C . VAL A 1 251 ? 31.791 3.302 -11.878 1.00 83.31 251 VAL A C 1
ATOM 2088 O O . VAL A 1 251 ? 31.864 3.036 -13.075 1.00 83.31 251 VAL A O 1
ATOM 2091 N N . GLN A 1 252 ? 32.557 4.216 -11.284 1.00 76.81 252 GLN A N 1
ATOM 2092 C CA . GLN A 1 252 ? 33.673 4.888 -11.951 1.00 76.81 252 GLN A CA 1
ATOM 2093 C C . GLN A 1 252 ? 34.980 4.172 -11.614 1.00 76.81 252 GLN A C 1
ATOM 2095 O O . GLN A 1 252 ? 35.318 4.023 -10.431 1.00 76.81 252 GLN A O 1
ATOM 2100 N N . GLN A 1 253 ? 35.701 3.733 -12.644 1.00 69.38 253 GLN A N 1
ATOM 2101 C CA . GLN A 1 253 ? 37.061 3.230 -12.509 1.00 69.38 253 GLN A CA 1
ATOM 2102 C C . GLN A 1 253 ? 38.025 4.398 -12.245 1.00 69.38 253 GLN A C 1
ATOM 2104 O O . GLN A 1 253 ? 37.850 5.479 -12.815 1.00 69.38 253 GLN A O 1
ATOM 2109 N N . PRO A 1 254 ? 39.011 4.219 -11.350 1.00 66.81 254 PRO A N 1
ATOM 2110 C CA . PRO A 1 254 ? 39.979 5.260 -11.027 1.00 66.81 254 PRO A CA 1
ATOM 2111 C C . PRO A 1 254 ? 40.863 5.605 -12.231 1.00 66.81 254 PRO A C 1
ATOM 2113 O O . PRO A 1 254 ? 41.079 4.790 -13.126 1.00 66.81 254 PRO A O 1
ATOM 2116 N N . GLU A 1 255 ? 41.346 6.846 -12.261 1.00 63.84 255 GLU A N 1
ATOM 2117 C CA . GLU A 1 255 ? 41.974 7.404 -13.455 1.00 63.84 255 GLU A CA 1
ATOM 2118 C C . GLU A 1 255 ? 43.447 6.999 -13.625 1.00 63.84 255 GLU A C 1
ATOM 2120 O O . GLU A 1 255 ? 43.853 6.851 -14.775 1.00 63.84 255 GLU A O 1
ATOM 2125 N N . GLU A 1 256 ? 44.174 6.723 -12.531 1.00 57.16 256 GLU A N 1
ATOM 2126 C CA . GLU A 1 256 ? 45.590 6.313 -12.478 1.00 57.16 256 GLU A CA 1
ATOM 2127 C C . GLU A 1 256 ? 45.885 5.434 -11.234 1.00 57.16 256 GLU A C 1
ATOM 2129 O O . GLU A 1 256 ? 45.105 5.401 -10.277 1.00 57.16 256 GLU A O 1
ATOM 2134 N N . GLU A 1 257 ? 46.985 4.679 -11.303 1.00 55.16 257 GLU A N 1
ATOM 2135 C CA . GLU A 1 257 ? 47.359 3.510 -10.491 1.00 55.16 257 GLU A CA 1
ATOM 2136 C C . GLU A 1 257 ? 47.399 3.688 -8.947 1.00 55.16 257 GLU A C 1
ATOM 2138 O O . GLU A 1 257 ? 47.745 4.726 -8.392 1.00 55.16 257 GLU A O 1
ATOM 2143 N N . GLU A 1 258 ? 47.090 2.570 -8.273 1.00 55.25 258 GLU A N 1
ATOM 2144 C CA . GLU A 1 258 ? 47.574 2.110 -6.955 1.00 55.25 258 GLU A CA 1
ATOM 2145 C C . GLU A 1 258 ? 46.910 2.459 -5.605 1.00 55.25 258 GLU A C 1
ATOM 2147 O O . GLU A 1 258 ? 47.301 1.843 -4.613 1.00 55.25 258 GLU A O 1
ATOM 2152 N N . THR A 1 259 ? 45.857 3.280 -5.453 1.00 50.06 259 THR A N 1
ATOM 2153 C CA . THR A 1 259 ? 45.162 3.307 -4.122 1.00 50.06 259 THR A CA 1
ATOM 2154 C C . THR A 1 259 ? 43.710 3.791 -4.053 1.00 50.06 259 THR A C 1
ATOM 2156 O O . THR A 1 259 ? 43.200 4.061 -2.963 1.00 50.06 259 THR A O 1
ATOM 2159 N N . ALA A 1 260 ? 42.988 3.886 -5.168 1.00 53.69 260 ALA A N 1
ATOM 2160 C CA . ALA A 1 260 ? 41.620 4.406 -5.158 1.00 53.69 260 ALA A CA 1
ATOM 2161 C C . ALA A 1 260 ? 40.574 3.292 -5.334 1.00 53.69 260 ALA A C 1
ATOM 2163 O O . ALA A 1 260 ? 40.447 2.691 -6.397 1.00 53.69 260 ALA A O 1
ATOM 2164 N N . GLN A 1 261 ? 39.788 3.036 -4.284 1.00 58.28 261 GLN A N 1
ATOM 2165 C CA . GLN A 1 261 ? 38.577 2.214 -4.370 1.00 58.28 261 GLN A CA 1
ATOM 2166 C C . GLN A 1 261 ? 37.637 2.784 -5.446 1.00 58.28 261 GLN A C 1
ATOM 2168 O O . GLN A 1 261 ? 37.445 3.999 -5.525 1.00 58.28 261 GLN A O 1
ATOM 2173 N N . SER A 1 262 ? 37.025 1.909 -6.252 1.00 63.56 262 SER A N 1
ATOM 2174 C CA . SER A 1 262 ? 36.017 2.287 -7.250 1.00 63.56 262 SER A CA 1
ATOM 2175 C C . SER A 1 262 ? 34.941 3.167 -6.605 1.00 63.56 262 SER A C 1
ATOM 2177 O O . SER A 1 262 ? 34.302 2.741 -5.634 1.00 63.56 262 SER A O 1
ATOM 2179 N N . LYS A 1 263 ? 34.714 4.377 -7.128 1.00 74.44 263 LYS A N 1
ATOM 2180 C CA . LYS A 1 263 ? 33.677 5.269 -6.597 1.00 74.44 263 LYS A CA 1
ATOM 2181 C C . LYS A 1 263 ? 32.318 4.764 -7.070 1.00 74.44 263 LYS A C 1
ATOM 2183 O O . LYS A 1 263 ? 31.994 4.844 -8.254 1.00 74.44 263 LYS A O 1
ATOM 2188 N N . LYS A 1 264 ? 31.532 4.230 -6.133 1.00 82.38 264 LYS A N 1
ATOM 2189 C CA . LYS A 1 264 ? 30.151 3.794 -6.363 1.00 82.38 264 LYS A CA 1
ATOM 2190 C C . LYS A 1 264 ? 29.205 4.928 -5.994 1.00 82.38 264 LYS A C 1
ATOM 2192 O O . LYS A 1 264 ? 29.195 5.371 -4.847 1.00 82.38 264 LYS A O 1
ATOM 2197 N N . LYS A 1 265 ? 28.403 5.391 -6.950 1.00 86.69 265 LYS A N 1
ATOM 2198 C CA . LYS A 1 265 ? 27.352 6.385 -6.715 1.00 86.69 265 LYS A CA 1
ATOM 2199 C C . LYS A 1 265 ? 26.000 5.760 -7.024 1.00 86.69 265 LYS A C 1
ATOM 2201 O O . LYS A 1 265 ? 25.759 5.345 -8.153 1.00 86.69 265 LYS A O 1
ATOM 2206 N N . ARG A 1 266 ? 25.114 5.729 -6.030 1.00 89.50 266 ARG A N 1
ATOM 2207 C CA . ARG A 1 266 ? 23.719 5.322 -6.216 1.00 89.50 266 ARG A CA 1
ATOM 2208 C C . ARG A 1 266 ? 22.903 6.521 -6.687 1.00 89.50 266 ARG A C 1
ATOM 2210 O O . ARG A 1 266 ? 22.947 7.576 -6.053 1.00 89.50 266 ARG A O 1
ATOM 2217 N N . VAL A 1 267 ? 22.200 6.370 -7.801 1.00 86.94 267 VAL A N 1
ATOM 2218 C CA . VAL A 1 267 ? 21.391 7.416 -8.432 1.00 86.94 267 VAL A CA 1
ATOM 2219 C C . VAL A 1 267 ? 19.947 6.938 -8.529 1.00 86.94 267 VAL A C 1
ATOM 2221 O O . VAL A 1 267 ? 19.684 5.763 -8.778 1.00 86.94 267 VAL A O 1
ATOM 2224 N N . GLN A 1 268 ? 19.015 7.857 -8.282 1.00 90.12 268 GLN A N 1
ATOM 2225 C CA . GLN A 1 268 ? 17.580 7.610 -8.324 1.00 90.12 268 GLN A CA 1
ATOM 2226 C C . GLN A 1 268 ? 16.929 8.698 -9.169 1.00 90.12 268 GLN A C 1
ATOM 2228 O O . GLN A 1 268 ? 16.884 9.863 -8.772 1.00 90.12 268 GLN A O 1
ATOM 2233 N N . GLU A 1 269 ? 16.425 8.310 -10.332 1.00 90.75 269 GLU A N 1
ATOM 2234 C CA . GLU A 1 269 ? 15.859 9.217 -11.327 1.00 90.75 269 GLU A CA 1
ATOM 2235 C C . GLU A 1 269 ? 14.559 8.649 -11.879 1.00 90.75 269 GLU A C 1
ATOM 2237 O O . GLU A 1 269 ? 14.243 7.475 -11.702 1.00 90.75 269 GLU A O 1
ATOM 2242 N N . CYS A 1 270 ? 13.755 9.497 -12.508 1.00 91.81 270 CYS A N 1
ATOM 2243 C CA . CYS A 1 270 ? 12.517 9.071 -13.139 1.00 91.81 270 CYS A CA 1
ATOM 2244 C C . CYS A 1 270 ? 12.597 9.337 -14.634 1.00 91.81 270 CYS A C 1
ATOM 2246 O O . CYS A 1 270 ? 13.051 10.396 -15.060 1.00 91.81 270 CYS A O 1
ATOM 2248 N N . TYR A 1 271 ? 12.128 8.376 -15.417 1.00 93.50 271 TYR A N 1
ATOM 2249 C CA . TYR A 1 271 ? 12.143 8.408 -16.865 1.00 93.50 271 TYR A CA 1
ATOM 2250 C C . TYR A 1 271 ? 10.754 8.117 -17.418 1.00 93.50 271 TYR A C 1
ATOM 2252 O O . TYR A 1 271 ? 9.993 7.322 -16.869 1.00 93.50 271 TYR A O 1
ATOM 2260 N N . GLN A 1 272 ? 10.433 8.755 -18.533 1.00 94.56 272 GLN A N 1
ATOM 2261 C CA . GLN A 1 272 ? 9.257 8.451 -19.325 1.00 94.56 272 GLN A CA 1
ATOM 2262 C C . GLN A 1 272 ? 9.683 7.821 -20.649 1.00 94.56 272 GLN A C 1
ATOM 2264 O O . GLN A 1 272 ? 10.491 8.391 -21.376 1.00 94.56 272 GLN A O 1
ATOM 2269 N N . VAL A 1 273 ? 9.107 6.669 -20.976 1.00 94.69 273 VAL A N 1
ATOM 2270 C CA . VAL A 1 273 ? 9.303 5.952 -22.243 1.00 94.69 273 VAL A CA 1
ATOM 2271 C C . VAL A 1 273 ? 7.974 5.865 -22.989 1.00 94.69 273 VAL A C 1
ATOM 2273 O O . VAL A 1 273 ? 6.914 5.847 -22.363 1.00 94.69 273 VAL A O 1
ATOM 2276 N N . VAL A 1 274 ? 8.002 5.835 -24.324 1.00 94.88 274 VAL A N 1
ATOM 2277 C CA . VAL A 1 274 ? 6.788 5.617 -25.126 1.00 94.88 274 VAL A CA 1
ATOM 2278 C C . VAL A 1 274 ? 6.873 4.286 -25.850 1.00 94.88 274 VAL A C 1
ATOM 2280 O O . VAL A 1 274 ? 7.856 3.995 -26.532 1.00 94.88 274 VAL A O 1
ATOM 2283 N N . ILE A 1 275 ? 5.829 3.482 -25.678 1.00 94.06 275 ILE A N 1
ATOM 2284 C CA . ILE A 1 275 ? 5.752 2.102 -26.140 1.00 94.06 275 ILE A CA 1
ATOM 2285 C C . ILE A 1 275 ? 4.514 1.944 -27.005 1.00 94.06 275 ILE A C 1
ATOM 2287 O O . ILE A 1 275 ? 3.409 2.315 -26.618 1.00 94.06 275 ILE A O 1
ATOM 2291 N N . HIS A 1 276 ? 4.703 1.373 -28.184 1.00 92.50 276 HIS A N 1
ATOM 2292 C CA . HIS A 1 276 ? 3.622 0.941 -29.046 1.00 92.50 276 HIS A CA 1
ATOM 2293 C C . HIS A 1 276 ? 3.324 -0.531 -28.778 1.00 92.50 276 HIS A C 1
ATOM 2295 O O . HIS A 1 276 ? 4.240 -1.357 -28.758 1.00 92.50 276 HIS A O 1
ATOM 2301 N N . ALA A 1 277 ? 2.049 -0.854 -28.572 1.00 89.06 277 ALA A N 1
ATOM 2302 C CA . ALA A 1 277 ? 1.603 -2.212 -28.293 1.00 89.06 277 ALA A CA 1
ATOM 2303 C C . ALA A 1 277 ? 0.567 -2.658 -29.326 1.00 89.06 277 ALA A C 1
ATOM 2305 O O . ALA A 1 277 ? -0.488 -2.043 -29.483 1.00 89.06 277 ALA A O 1
ATOM 2306 N N . GLU A 1 278 ? 0.859 -3.769 -29.996 1.00 85.06 278 GLU A N 1
ATOM 2307 C CA . GLU A 1 278 ? -0.056 -4.445 -30.910 1.00 85.06 278 GLU A CA 1
ATOM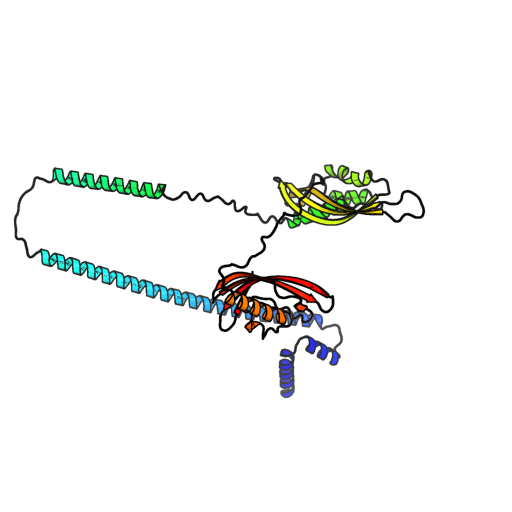 2308 C C . GLU A 1 278 ? -0.278 -5.896 -30.471 1.00 85.06 278 GLU A C 1
ATOM 2310 O O . GLU A 1 278 ? 0.438 -6.440 -29.633 1.00 85.06 278 GLU A O 1
ATOM 2315 N N . LYS A 1 279 ? -1.237 -6.586 -31.101 1.00 77.44 279 LYS A N 1
ATOM 2316 C CA . LYS A 1 279 ? -1.527 -8.006 -30.820 1.00 77.44 279 LYS A CA 1
ATOM 2317 C C . LYS A 1 279 ? -0.319 -8.937 -31.007 1.00 77.44 279 LYS A C 1
ATOM 2319 O O . LYS A 1 279 ? -0.322 -10.037 -30.470 1.00 77.44 279 LYS A O 1
ATOM 2324 N N . LYS A 1 280 ? 0.668 -8.530 -31.814 1.00 75.19 280 LYS A N 1
ATOM 2325 C CA . LYS A 1 280 ? 1.856 -9.325 -32.166 1.00 75.19 280 LYS A CA 1
ATOM 2326 C C . LYS A 1 280 ? 3.084 -9.022 -31.298 1.00 75.19 280 LYS A C 1
ATOM 2328 O O . LYS A 1 280 ? 4.088 -9.710 -31.450 1.00 75.19 280 LYS A O 1
ATOM 2333 N N . GLY A 1 281 ? 3.029 -8.016 -30.423 1.00 84.12 281 GLY A N 1
ATOM 2334 C CA . GLY A 1 281 ? 4.157 -7.633 -29.575 1.00 84.12 281 GLY A CA 1
ATOM 2335 C C . GLY A 1 281 ? 4.210 -6.139 -29.266 1.00 84.12 281 GLY A C 1
ATOM 2336 O O . GLY A 1 281 ? 3.347 -5.362 -29.678 1.00 84.12 281 GLY A O 1
ATOM 2337 N N . MET A 1 282 ? 5.247 -5.751 -28.527 1.00 91.88 282 MET A N 1
ATOM 2338 C CA . MET A 1 282 ? 5.485 -4.384 -28.065 1.00 91.88 282 MET A CA 1
ATOM 2339 C C . MET A 1 282 ? 6.840 -3.888 -28.570 1.00 91.88 282 MET A C 1
ATOM 2341 O O . MET A 1 282 ? 7.801 -4.657 -28.639 1.00 91.88 282 MET A O 1
ATOM 2345 N N . LYS A 1 283 ? 6.919 -2.606 -28.931 1.00 93.50 283 LYS A N 1
ATOM 2346 C CA . LYS A 1 283 ? 8.158 -1.935 -29.344 1.00 93.50 283 LYS A CA 1
ATOM 2347 C C . LYS A 1 283 ? 8.216 -0.529 -28.766 1.00 93.50 283 LYS A C 1
ATOM 2349 O O . LYS A 1 283 ? 7.204 0.164 -28.682 1.00 93.50 283 LYS A O 1
ATOM 2354 N N . VAL A 1 284 ? 9.412 -0.094 -28.392 1.00 94.62 284 VAL A N 1
ATOM 2355 C CA . VAL A 1 284 ? 9.655 1.277 -27.940 1.00 94.62 284 VAL A CA 1
ATOM 2356 C C . VAL A 1 284 ? 9.649 2.204 -29.155 1.00 94.62 284 VAL A C 1
ATOM 2358 O O . VAL A 1 284 ? 10.401 1.991 -30.102 1.00 94.62 284 VAL A O 1
ATOM 2361 N N . THR A 1 285 ? 8.801 3.232 -29.138 1.00 92.31 285 THR A N 1
ATOM 2362 C CA . THR A 1 285 ? 8.724 4.243 -30.208 1.00 92.31 285 THR A CA 1
ATOM 2363 C C . THR A 1 285 ? 9.431 5.539 -29.851 1.00 92.31 285 THR A C 1
ATOM 2365 O O . THR A 1 285 ? 9.774 6.306 -30.749 1.00 92.31 285 THR A O 1
ATOM 2368 N N . ARG A 1 286 ? 9.665 5.806 -28.559 1.00 92.81 286 ARG A N 1
ATOM 2369 C CA . ARG A 1 286 ? 10.487 6.936 -28.102 1.00 92.81 286 ARG A CA 1
ATOM 2370 C C . ARG A 1 286 ? 11.362 6.522 -26.929 1.00 92.81 286 ARG A C 1
ATOM 2372 O O . ARG A 1 286 ? 10.869 5.891 -25.995 1.00 92.81 286 ARG A O 1
ATOM 2379 N N . LEU A 1 287 ? 12.633 6.915 -26.995 1.00 94.00 287 LEU A N 1
ATOM 2380 C CA . LEU A 1 287 ? 13.640 6.649 -25.969 1.00 94.00 287 LEU A CA 1
ATOM 2381 C C . LEU A 1 287 ? 13.277 7.291 -24.614 1.00 94.00 287 LEU A C 1
ATOM 2383 O O . LEU A 1 287 ? 12.469 8.225 -24.583 1.00 94.00 287 LEU A O 1
ATOM 2387 N N . PRO A 1 288 ? 13.862 6.805 -23.503 1.00 93.69 288 PRO A N 1
ATOM 2388 C CA . PRO A 1 288 ? 13.620 7.350 -22.171 1.00 93.69 288 PRO A CA 1
ATOM 2389 C C . PRO A 1 288 ? 13.982 8.837 -22.060 1.00 93.69 288 PRO A C 1
ATOM 2391 O O . PRO A 1 288 ? 15.078 9.247 -22.437 1.00 93.69 288 PRO A O 1
ATOM 2394 N N . VAL A 1 289 ? 13.082 9.636 -21.484 1.00 92.88 289 VAL A N 1
ATOM 2395 C CA . VAL A 1 289 ? 13.288 11.066 -21.196 1.00 92.88 289 VAL A CA 1
ATOM 2396 C C . VAL A 1 289 ? 13.201 11.298 -19.688 1.00 92.88 289 VAL A C 1
ATOM 2398 O O . VAL A 1 289 ? 12.233 10.826 -19.087 1.00 92.88 289 VAL A O 1
ATOM 2401 N N . PRO A 1 290 ? 14.155 12.007 -19.057 1.00 91.31 290 PRO A N 1
ATOM 2402 C CA . PRO A 1 290 ? 14.096 12.284 -17.629 1.00 91.31 290 PRO A CA 1
ATOM 2403 C C . PRO A 1 290 ? 12.892 13.170 -17.298 1.00 91.31 290 PRO A C 1
ATOM 2405 O O . PRO A 1 290 ? 12.612 14.164 -17.971 1.00 91.31 290 PRO A O 1
ATOM 2408 N N . VAL A 1 291 ? 12.173 12.811 -16.242 1.00 91.06 291 VAL A N 1
ATOM 2409 C CA . VAL A 1 291 ? 10.972 13.501 -15.766 1.00 91.06 291 VAL A CA 1
ATOM 2410 C C . VAL A 1 291 ? 11.018 13.645 -14.253 1.00 91.06 291 VAL A C 1
ATOM 2412 O O . VAL A 1 291 ? 11.645 12.853 -13.558 1.00 91.06 291 VAL A O 1
ATOM 2415 N N . ASN A 1 292 ? 10.329 14.651 -13.722 1.00 83.81 292 ASN A N 1
ATOM 2416 C CA . ASN A 1 292 ? 10.161 14.805 -12.282 1.00 83.81 292 ASN A CA 1
ATOM 2417 C C . ASN A 1 292 ? 8.762 14.322 -11.879 1.00 83.81 292 ASN A C 1
ATOM 2419 O O . ASN A 1 292 ? 7.763 14.819 -12.400 1.00 83.81 292 ASN A O 1
ATOM 2423 N N . ILE A 1 293 ? 8.691 13.353 -10.965 1.00 76.06 293 ILE A N 1
ATOM 2424 C CA . ILE A 1 293 ? 7.433 12.826 -10.429 1.00 76.06 293 ILE A CA 1
ATOM 2425 C C . ILE A 1 293 ? 7.314 13.264 -8.970 1.00 76.06 293 ILE A C 1
ATOM 2427 O O . ILE A 1 293 ? 8.189 12.966 -8.156 1.00 76.06 293 ILE A O 1
ATOM 2431 N N . SER A 1 294 ? 6.201 13.911 -8.615 1.00 69.06 294 SER A N 1
ATOM 2432 C CA . SER A 1 294 ? 5.846 14.103 -7.207 1.00 69.06 294 SER A CA 1
ATOM 2433 C C . SER A 1 294 ? 5.328 12.783 -6.640 1.00 69.06 294 SER A C 1
ATOM 2435 O O . SER A 1 294 ? 4.229 12.349 -6.979 1.00 69.06 294 SER A O 1
ATOM 2437 N N . LYS A 1 295 ? 6.136 12.123 -5.806 1.00 64.88 295 LYS A N 1
ATOM 2438 C CA . LYS A 1 295 ? 5.851 10.775 -5.279 1.00 64.88 295 LYS A CA 1
ATOM 2439 C C . LYS A 1 295 ? 4.875 10.767 -4.102 1.00 64.88 295 LYS A C 1
ATOM 2441 O O . LYS A 1 295 ? 4.319 9.724 -3.781 1.00 64.88 295 LYS A O 1
ATOM 2446 N N . PHE A 1 296 ? 4.667 11.914 -3.454 1.00 61.22 296 PHE A N 1
ATOM 2447 C CA . PHE A 1 296 ? 3.887 12.003 -2.223 1.00 61.22 296 PHE A CA 1
ATOM 2448 C C . PHE A 1 296 ? 2.865 13.132 -2.297 1.00 61.22 296 PHE A C 1
ATOM 2450 O O . PHE A 1 296 ? 3.170 14.251 -2.713 1.00 61.22 296 PHE A O 1
ATOM 2457 N N . VAL A 1 297 ? 1.647 12.834 -1.855 1.00 72.88 297 VAL A N 1
ATOM 2458 C CA . VAL A 1 297 ? 0.644 13.854 -1.556 1.00 72.88 297 VAL A CA 1
ATOM 2459 C C . VAL A 1 297 ? 0.939 14.398 -0.162 1.00 72.88 297 VAL A C 1
ATOM 2461 O O . VAL A 1 297 ? 1.166 13.632 0.773 1.00 72.88 297 VAL A O 1
ATOM 2464 N N . SER A 1 298 ? 0.917 15.722 -0.007 1.00 70.62 298 SER A N 1
ATOM 2465 C CA . SER A 1 298 ? 0.907 16.333 1.320 1.00 70.62 298 SER A CA 1
ATOM 2466 C C . SER A 1 298 ? -0.467 16.092 1.947 1.00 70.62 298 SER A C 1
ATOM 2468 O O . SER A 1 298 ? -1.448 16.737 1.580 1.00 70.62 298 SER A O 1
ATOM 2470 N N . TYR A 1 299 ? -0.551 15.112 2.845 1.00 66.38 299 TYR A N 1
ATOM 2471 C CA . TYR A 1 299 ? -1.742 14.846 3.643 1.00 66.38 299 TYR A CA 1
ATOM 2472 C C . TYR A 1 299 ? -1.421 15.090 5.113 1.00 66.38 299 TYR A C 1
ATOM 2474 O O . TYR A 1 299 ? -0.569 14.419 5.692 1.00 66.38 299 TYR A O 1
ATOM 2482 N N . VAL A 1 300 ? -2.112 16.058 5.712 1.00 73.25 300 VAL A N 1
ATOM 2483 C CA . VAL A 1 300 ? -2.074 16.297 7.156 1.00 73.25 300 VAL A CA 1
ATOM 2484 C C . VAL A 1 300 ? -3.391 15.773 7.729 1.00 73.25 300 VAL A C 1
ATOM 2486 O O . VAL A 1 300 ? -4.423 16.427 7.545 1.00 73.25 300 VAL A O 1
ATOM 2489 N N . PRO A 1 301 ? -3.407 14.591 8.373 1.00 72.19 301 PRO A N 1
ATOM 2490 C CA . PRO A 1 301 ? -4.618 14.079 8.999 1.00 72.19 301 PRO A CA 1
ATOM 2491 C C . PRO A 1 301 ? -5.071 15.022 10.115 1.00 72.19 301 PRO A C 1
ATOM 2493 O O . PRO A 1 301 ? -4.259 15.534 10.888 1.00 72.19 301 PRO A O 1
ATOM 2496 N N . LYS A 1 302 ? -6.384 15.231 10.229 1.00 77.56 302 LYS A N 1
ATOM 2497 C CA . LYS A 1 302 ? -6.956 15.863 11.421 1.00 77.56 302 LYS A CA 1
ATOM 2498 C C . LYS A 1 302 ? -6.827 14.880 12.583 1.00 77.56 302 LYS A C 1
ATOM 2500 O O . LYS A 1 302 ? -7.245 13.736 12.447 1.00 77.56 302 LYS A O 1
ATOM 2505 N N . GLN A 1 303 ? -6.261 15.320 13.705 1.00 77.12 303 GLN A N 1
ATOM 2506 C CA . GLN A 1 303 ? -6.256 14.516 14.928 1.00 77.12 303 GLN A CA 1
ATOM 2507 C C . GLN A 1 303 ? -7.687 14.390 15.456 1.00 77.12 303 GLN A C 1
ATOM 2509 O O . GLN A 1 303 ? -8.408 15.390 15.523 1.00 77.12 303 GLN A O 1
ATOM 2514 N N . ALA A 1 304 ? -8.095 13.177 15.827 1.00 83.62 304 ALA A N 1
ATOM 2515 C CA . ALA A 1 304 ? -9.366 12.969 16.498 1.00 83.62 304 ALA A CA 1
ATOM 2516 C C . ALA A 1 304 ? -9.382 13.658 17.862 1.00 83.62 304 ALA A C 1
ATOM 2518 O O . ALA A 1 304 ? -8.433 13.578 18.643 1.00 83.62 304 ALA A O 1
ATOM 2519 N N . VAL A 1 305 ? -10.495 14.328 18.148 1.00 86.69 305 VAL A N 1
ATOM 2520 C CA . VAL A 1 305 ? -10.754 14.994 19.422 1.00 86.69 305 VAL A CA 1
ATOM 2521 C C . VAL A 1 305 ? -12.016 14.383 20.007 1.00 86.69 305 VAL A C 1
ATOM 2523 O O . VAL A 1 305 ? -12.999 14.196 19.293 1.00 86.69 305 VAL A O 1
ATOM 2526 N N . SER A 1 306 ? -11.983 14.069 21.302 1.00 89.19 306 SER A N 1
ATOM 2527 C CA . SER A 1 306 ? -13.156 13.555 22.007 1.00 89.19 306 SER A CA 1
ATOM 2528 C C . SER A 1 306 ? -14.323 14.537 21.934 1.00 89.19 306 SER A C 1
ATOM 2530 O O . SER A 1 306 ? -14.151 15.732 22.179 1.00 89.19 306 SER A O 1
ATOM 2532 N N . ASP A 1 307 ? -15.518 14.017 21.682 1.00 89.69 307 ASP A N 1
ATOM 2533 C CA . ASP A 1 307 ? -16.756 14.779 21.708 1.00 89.69 307 ASP A CA 1
ATOM 2534 C C . ASP A 1 307 ? -16.975 15.367 23.121 1.00 89.69 307 ASP A C 1
ATOM 2536 O O . ASP A 1 307 ? -17.028 14.628 24.121 1.00 89.69 307 ASP A O 1
ATOM 2540 N N . PRO A 1 308 ? -17.075 16.704 23.248 1.00 88.75 308 PRO A N 1
ATOM 2541 C CA . PRO A 1 308 ? -17.259 17.357 24.537 1.00 88.75 308 PRO A CA 1
ATOM 2542 C C . PRO A 1 308 ? -18.617 17.042 25.179 1.00 88.75 308 PRO A C 1
ATOM 2544 O O . PRO A 1 308 ? -18.750 17.208 26.388 1.00 88.75 308 PRO A O 1
ATOM 2547 N N . THR A 1 309 ? -19.607 16.572 24.414 1.00 91.56 309 THR A N 1
ATOM 2548 C CA . THR A 1 309 ? -20.963 16.274 24.907 1.00 91.56 309 THR A CA 1
ATOM 2549 C C . THR A 1 309 ? -21.067 14.945 25.658 1.00 91.56 309 THR A C 1
ATOM 2551 O O . THR A 1 309 ? -22.030 14.724 26.394 1.00 91.56 309 THR A O 1
ATOM 2554 N N . VAL A 1 310 ? -20.073 14.063 25.517 1.00 92.81 310 VAL A N 1
ATOM 2555 C CA . VAL A 1 310 ? -20.046 12.760 26.191 1.00 92.81 310 VAL A CA 1
ATOM 2556 C C . VAL A 1 310 ? -19.760 12.947 27.687 1.00 92.81 310 VAL A C 1
ATOM 2558 O O . VAL A 1 310 ? -18.769 13.576 28.062 1.00 92.81 310 VAL A O 1
ATOM 2561 N N . GLU A 1 311 ? -20.609 12.363 28.542 1.00 93.25 311 GLU A N 1
ATOM 2562 C CA . GLU A 1 311 ? -20.493 12.428 30.009 1.00 93.25 311 GLU A CA 1
ATOM 2563 C C . GLU A 1 311 ? -19.123 11.924 30.509 1.00 93.25 311 GLU A C 1
ATOM 2565 O O . GLU A 1 311 ? -18.653 10.858 30.108 1.00 93.25 311 GLU A O 1
ATOM 2570 N N . ASP A 1 312 ? -18.495 12.630 31.455 1.00 93.25 312 ASP A N 1
ATOM 2571 C CA . ASP A 1 312 ? -17.165 12.261 31.976 1.00 93.25 312 ASP A CA 1
ATOM 2572 C C . ASP A 1 312 ? -17.132 10.897 32.680 1.00 93.25 312 ASP A C 1
ATOM 2574 O O . ASP A 1 312 ? -16.114 10.201 32.662 1.00 93.25 312 ASP A O 1
ATOM 2578 N N . SER A 1 313 ? -18.246 10.491 33.296 1.00 94.00 313 SER A N 1
ATOM 2579 C CA . SER A 1 313 ? -18.414 9.156 33.885 1.00 94.00 313 SER A CA 1
ATOM 2580 C C . SER A 1 313 ? -18.298 8.062 32.822 1.00 94.00 313 SER A C 1
ATOM 2582 O O . SER A 1 313 ? -17.568 7.089 33.009 1.00 94.00 313 SER A O 1
ATOM 2584 N N . LEU A 1 314 ? -18.963 8.261 31.682 1.00 94.25 314 LEU A N 1
ATOM 2585 C CA . LEU A 1 314 ? -18.931 7.367 30.533 1.00 94.25 314 LEU A CA 1
ATOM 2586 C C . LEU A 1 314 ? -17.538 7.336 29.895 1.00 94.25 314 LEU A C 1
ATOM 2588 O O . LEU A 1 314 ? -17.034 6.255 29.591 1.00 94.25 314 LEU A O 1
ATOM 2592 N N . LYS A 1 315 ? -16.876 8.496 29.767 1.00 94.31 315 LYS A N 1
ATOM 2593 C CA . LYS A 1 315 ? -15.489 8.568 29.282 1.00 94.31 315 LYS A CA 1
ATOM 2594 C C . LYS A 1 315 ? -14.570 7.697 30.132 1.00 94.31 315 LYS A C 1
ATOM 2596 O O . LYS A 1 315 ? -13.887 6.828 29.597 1.00 94.31 315 LYS A O 1
ATOM 2601 N N . LYS A 1 316 ? -14.589 7.879 31.457 1.00 95.00 316 LYS A N 1
ATOM 2602 C CA . LYS A 1 316 ? -13.760 7.097 32.392 1.00 95.00 316 LYS A CA 1
ATOM 2603 C C . LYS A 1 316 ? -14.007 5.597 32.272 1.00 95.00 316 LYS A C 1
ATOM 2605 O O . LYS A 1 316 ? -13.055 4.824 32.279 1.00 95.00 316 LYS A O 1
ATOM 2610 N N . GLU A 1 317 ? -15.266 5.195 32.141 1.00 95.56 317 GLU A N 1
ATOM 2611 C CA . GLU A 1 317 ? -15.631 3.788 32.001 1.00 95.56 317 GLU A CA 1
ATOM 2612 C C . GLU A 1 317 ? -15.087 3.169 30.704 1.00 95.56 317 GLU A C 1
ATOM 2614 O O . GLU A 1 317 ? -14.521 2.075 30.731 1.00 95.56 317 GLU A O 1
ATOM 2619 N N . ILE A 1 318 ? -15.208 3.880 29.580 1.00 95.88 318 ILE A N 1
ATOM 2620 C CA . ILE A 1 318 ? -14.672 3.445 28.284 1.00 95.88 318 ILE A CA 1
ATOM 2621 C C . ILE A 1 318 ? 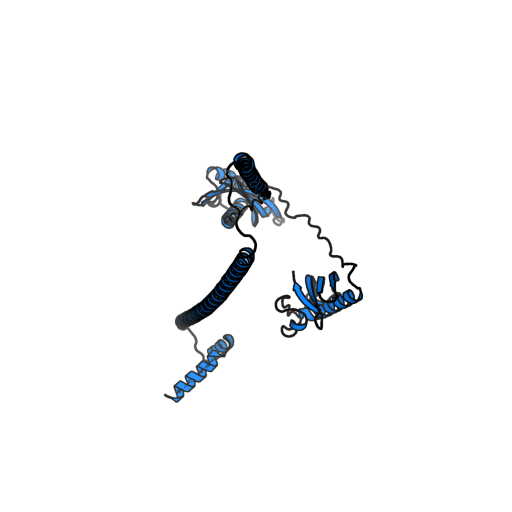-13.140 3.376 28.324 1.00 95.88 318 ILE A C 1
ATOM 2623 O O . ILE A 1 318 ? -12.561 2.380 27.888 1.00 95.88 318 ILE A O 1
ATOM 2627 N N . HIS A 1 319 ? -12.482 4.397 28.880 1.00 95.69 319 HIS A N 1
ATOM 2628 C CA . HIS A 1 319 ? -11.027 4.414 29.044 1.00 95.69 319 HIS A CA 1
ATOM 2629 C C . HIS A 1 319 ? -10.533 3.217 29.862 1.00 95.69 319 HIS A C 1
ATOM 2631 O O . HIS A 1 319 ? -9.559 2.576 29.471 1.00 95.69 319 HIS A O 1
ATOM 2637 N N . LEU A 1 320 ? -11.206 2.899 30.971 1.00 96.31 320 LEU A N 1
ATOM 2638 C CA . LEU A 1 320 ? -10.832 1.774 31.823 1.00 96.31 320 LEU A CA 1
ATOM 2639 C C . LEU A 1 320 ? -11.000 0.440 31.091 1.00 96.31 320 LEU A C 1
ATOM 2641 O O . LEU A 1 320 ? -10.066 -0.353 31.051 1.00 96.31 320 LEU A O 1
ATOM 2645 N N . PHE A 1 321 ? -12.146 0.235 30.435 1.00 96.44 321 PHE A N 1
ATOM 2646 C CA . PHE A 1 321 ? -12.389 -0.966 29.638 1.00 96.44 321 PHE A CA 1
ATOM 2647 C C . PHE A 1 321 ? -11.308 -1.186 28.568 1.00 96.44 321 PHE A C 1
ATOM 2649 O O . PHE A 1 321 ? -10.774 -2.289 28.449 1.00 96.44 321 PHE A O 1
ATOM 2656 N N . LEU A 1 322 ? -10.976 -0.146 27.796 1.00 96.88 322 LEU A N 1
ATOM 2657 C CA . LEU A 1 322 ? -9.977 -0.244 26.730 1.00 96.88 322 LEU A CA 1
ATOM 2658 C C . LEU A 1 322 ? -8.575 -0.477 27.289 1.00 96.88 322 LEU A C 1
ATOM 2660 O O . LEU A 1 322 ? -7.837 -1.289 26.739 1.00 96.88 322 LEU A O 1
ATOM 2664 N N . LYS A 1 323 ? -8.217 0.191 28.390 1.00 96.25 323 LYS A N 1
ATOM 2665 C CA . LYS A 1 323 ? -6.944 -0.032 29.080 1.00 96.25 323 LYS A CA 1
ATOM 2666 C C . LYS A 1 323 ? -6.804 -1.491 29.514 1.00 96.25 323 LYS A C 1
ATOM 2668 O O . LYS A 1 323 ? -5.805 -2.119 29.175 1.00 96.25 323 LYS A O 1
ATOM 2673 N N . ASP A 1 324 ? -7.802 -2.023 30.212 1.00 95.06 324 ASP A N 1
ATOM 2674 C CA . ASP A 1 324 ? -7.765 -3.389 30.738 1.00 95.06 324 ASP A CA 1
ATOM 2675 C C . ASP A 1 324 ? -7.721 -4.413 29.601 1.00 95.06 324 ASP A C 1
ATOM 2677 O O . ASP A 1 324 ? -6.945 -5.366 29.645 1.00 95.06 324 ASP A O 1
ATOM 2681 N N . PHE A 1 325 ? -8.502 -4.187 28.539 1.00 95.19 325 PHE A N 1
ATOM 2682 C CA . PHE A 1 325 ? -8.463 -5.024 27.345 1.00 95.19 325 PHE A CA 1
ATOM 2683 C C . PHE A 1 325 ? -7.079 -5.015 26.686 1.00 95.19 325 PHE A C 1
ATOM 2685 O O . PHE A 1 325 ? -6.502 -6.079 26.473 1.00 95.19 325 PHE A O 1
ATOM 2692 N N . PHE A 1 326 ? -6.521 -3.841 26.380 1.00 96.06 326 PHE A N 1
ATOM 2693 C CA . PHE A 1 326 ? -5.231 -3.746 25.694 1.00 96.06 326 PHE A CA 1
ATOM 2694 C C . PHE A 1 326 ? -4.054 -4.201 26.562 1.00 96.06 326 PHE A C 1
ATOM 2696 O O . PHE A 1 326 ? -3.042 -4.636 26.018 1.00 96.06 326 PHE A O 1
ATOM 2703 N N . GLN A 1 327 ? -4.183 -4.182 27.887 1.00 95.19 327 GLN A N 1
ATOM 2704 C CA . GLN A 1 327 ? -3.177 -4.752 28.777 1.00 95.19 327 GLN A CA 1
ATOM 2705 C C . GLN A 1 327 ? -3.037 -6.271 28.598 1.00 95.19 327 GLN A C 1
ATOM 2707 O O . GLN A 1 327 ? -1.924 -6.789 28.664 1.00 95.19 327 GLN A O 1
ATOM 2712 N N . VAL A 1 328 ? -4.142 -6.982 28.355 1.00 94.19 328 VAL A N 1
ATOM 2713 C CA . VAL A 1 328 ? -4.140 -8.448 28.196 1.00 94.19 328 VAL A CA 1
ATOM 2714 C C . VAL A 1 328 ? -4.168 -8.903 26.739 1.00 94.19 328 VAL A C 1
ATOM 2716 O O . VAL A 1 328 ? -3.795 -10.034 26.453 1.00 94.19 328 VAL A O 1
ATOM 2719 N N . TYR A 1 329 ? -4.587 -8.043 25.807 1.00 94.81 329 TYR A N 1
ATOM 2720 C CA . TYR A 1 329 ? -4.814 -8.382 24.400 1.00 94.81 329 TYR A CA 1
ATOM 2721 C C . TYR A 1 329 ? -3.661 -9.141 23.715 1.00 94.81 329 TYR A C 1
ATOM 2723 O O . TYR A 1 329 ? -3.964 -10.131 23.043 1.00 94.81 329 TYR A O 1
ATOM 2731 N N . PRO A 1 330 ? -2.371 -8.782 23.900 1.00 94.12 330 PRO A N 1
ATOM 2732 C CA . PRO A 1 330 ? -1.279 -9.505 23.252 1.00 94.12 330 PRO A CA 1
ATOM 2733 C C . PRO A 1 330 ? -1.197 -10.988 23.626 1.00 94.12 330 PRO A C 1
ATOM 2735 O O . PRO A 1 330 ? -0.867 -11.816 22.782 1.00 94.12 330 PRO A O 1
ATOM 2738 N N . SER A 1 331 ? -1.538 -11.334 24.869 1.00 92.00 331 SER A N 1
ATOM 2739 C CA . SER A 1 331 ? -1.458 -12.694 25.418 1.00 92.00 331 SER A CA 1
ATOM 2740 C C . SER A 1 331 ? -2.823 -13.376 25.578 1.00 92.00 331 SER A C 1
ATOM 2742 O O . SER A 1 331 ? -2.897 -14.507 26.065 1.00 92.00 331 SER A O 1
ATOM 2744 N N . LEU A 1 332 ? -3.908 -12.706 25.178 1.00 91.62 332 LEU A N 1
ATOM 2745 C CA . LEU A 1 332 ? -5.273 -13.157 25.421 1.00 91.62 332 LEU A CA 1
ATOM 2746 C C . LEU A 1 332 ? -5.612 -14.393 24.582 1.00 91.62 332 LEU A C 1
ATOM 2748 O O . LEU A 1 332 ? -5.493 -14.385 23.355 1.00 91.62 332 LEU A O 1
ATOM 2752 N N . LYS A 1 333 ? -6.116 -15.450 25.229 1.00 88.88 333 LYS A N 1
ATOM 2753 C CA . LYS A 1 333 ? -6.515 -16.673 24.522 1.00 88.88 333 LYS A CA 1
ATOM 2754 C C . LYS A 1 333 ? -7.807 -16.467 23.738 1.00 88.88 333 LYS A C 1
ATOM 2756 O O . LYS A 1 333 ? -8.719 -15.751 24.151 1.00 88.88 333 LYS A O 1
ATOM 2761 N N . ALA A 1 334 ? -7.958 -17.241 22.668 1.00 83.44 334 ALA A N 1
ATOM 2762 C CA . ALA A 1 334 ? -9.181 -17.351 21.871 1.00 83.44 334 ALA A CA 1
ATOM 2763 C C . ALA A 1 334 ? -10.478 -17.466 22.691 1.00 83.44 334 ALA A C 1
ATOM 2765 O O . ALA A 1 334 ? -11.483 -16.814 22.403 1.00 83.44 334 ALA A O 1
ATOM 2766 N N . SER A 1 335 ? -10.452 -18.325 23.712 1.00 86.12 335 SER A N 1
ATOM 2767 C CA . SER A 1 335 ? -11.591 -18.614 24.581 1.00 86.12 335 SER A CA 1
ATOM 2768 C C . SER A 1 335 ? -11.981 -17.431 25.463 1.00 86.12 335 SER A C 1
ATOM 2770 O O . SER A 1 335 ? -13.141 -17.338 25.859 1.00 86.12 335 SER A O 1
ATOM 2772 N N . GLU A 1 336 ? -11.034 -16.543 25.761 1.00 89.25 336 GLU A N 1
ATOM 2773 C CA . GLU A 1 336 ? -11.195 -15.379 26.638 1.00 89.25 336 GLU A CA 1
ATOM 2774 C C . GLU A 1 336 ? -11.518 -14.113 25.829 1.00 89.25 336 GLU A C 1
ATOM 2776 O O . GLU A 1 336 ? -12.253 -13.236 26.278 1.00 89.25 336 GLU A O 1
ATOM 2781 N N . MET A 1 337 ? -11.078 -14.059 24.573 1.00 90.94 337 MET A N 1
ATOM 2782 C CA . MET A 1 337 ? -11.317 -12.939 23.665 1.00 90.94 337 MET A CA 1
ATOM 2783 C C . MET A 1 337 ? -12.805 -12.608 23.468 1.00 90.94 337 MET A C 1
ATOM 2785 O O . MET A 1 337 ? -13.173 -11.438 23.378 1.00 90.94 337 MET A O 1
ATOM 2789 N N . LYS A 1 338 ? -13.686 -13.620 23.486 1.00 90.31 338 LYS A N 1
ATOM 2790 C CA . LYS A 1 338 ? -15.151 -13.468 23.340 1.00 90.31 338 LYS A CA 1
ATOM 2791 C C . LYS A 1 338 ? -15.814 -12.602 24.426 1.00 90.31 338 LYS A C 1
ATOM 2793 O O . LYS A 1 338 ? -16.962 -12.168 24.266 1.00 90.31 338 LYS A O 1
ATOM 2798 N N . TYR A 1 339 ? -15.134 -12.395 25.557 1.00 91.12 339 TYR A N 1
ATOM 2799 C CA . TYR A 1 339 ? -15.629 -11.547 26.641 1.00 91.12 339 TYR A CA 1
ATOM 2800 C C . TYR A 1 339 ? -15.426 -10.060 26.349 1.00 91.12 339 TYR A C 1
ATOM 2802 O O . TYR A 1 339 ? -16.247 -9.259 26.786 1.00 91.12 339 TYR A O 1
ATOM 2810 N N . TYR A 1 340 ? -14.418 -9.711 25.549 1.00 93.62 340 TYR A N 1
ATOM 2811 C CA . TYR A 1 340 ? -14.069 -8.328 25.219 1.00 93.62 340 TYR A CA 1
ATOM 2812 C C . TYR A 1 340 ? -14.470 -7.942 23.796 1.00 93.62 340 TYR A C 1
ATOM 2814 O O . TYR A 1 340 ? -14.828 -6.795 23.542 1.00 93.62 340 TYR A O 1
ATOM 2822 N N . VAL A 1 341 ? -14.425 -8.896 22.865 1.00 94.38 341 VAL A N 1
ATOM 2823 C CA . VAL A 1 341 ? -14.548 -8.642 21.430 1.00 94.38 341 VAL A CA 1
ATOM 2824 C C . VAL A 1 341 ? -15.548 -9.609 20.803 1.00 94.38 341 VAL A C 1
ATOM 2826 O O . VAL A 1 341 ? -15.553 -10.809 21.086 1.00 94.38 341 VAL A O 1
ATOM 2829 N N . LYS A 1 342 ? -16.405 -9.098 19.918 1.00 93.12 342 LYS A N 1
ATOM 2830 C CA . LYS A 1 342 ? -17.243 -9.929 19.048 1.00 93.12 342 LYS A CA 1
ATOM 2831 C C . LYS A 1 342 ? -16.345 -10.727 18.091 1.00 93.12 342 LYS A C 1
ATOM 2833 O O . LYS A 1 342 ? -15.402 -10.188 17.520 1.00 93.12 342 LYS A O 1
ATOM 2838 N N . GLY A 1 343 ? -16.634 -12.015 17.910 1.00 89.69 343 GLY A N 1
ATOM 2839 C CA . GLY A 1 343 ? -15.793 -12.907 17.102 1.00 89.69 343 GLY A CA 1
ATOM 2840 C C . GLY A 1 343 ? -15.475 -12.339 15.712 1.00 89.69 343 GLY A C 1
ATOM 2841 O O . GLY A 1 343 ? -16.375 -11.874 15.017 1.00 89.69 343 GLY A O 1
ATOM 2842 N N . GLY A 1 344 ? -14.193 -12.375 15.336 1.00 85.00 344 GLY A N 1
ATOM 2843 C CA . GLY A 1 344 ? -13.693 -11.923 14.032 1.00 85.00 344 GLY A CA 1
ATOM 2844 C C . GLY A 1 344 ? -13.401 -10.423 13.903 1.00 85.00 344 GLY A C 1
ATOM 2845 O O . GLY A 1 344 ? -12.876 -10.020 12.873 1.00 85.00 344 GLY A O 1
ATOM 2846 N N . VAL A 1 345 ? -13.701 -9.597 14.915 1.00 91.94 345 VAL A N 1
ATOM 2847 C CA . VAL A 1 345 ? -13.505 -8.134 14.829 1.00 91.94 345 VAL A CA 1
ATOM 2848 C C . VAL A 1 345 ? -12.048 -7.719 15.046 1.00 91.94 345 VAL A C 1
ATOM 2850 O O . VAL A 1 345 ? -11.513 -6.910 14.290 1.00 91.94 345 VAL A O 1
ATOM 2853 N N . MET A 1 346 ? -11.395 -8.282 16.065 1.00 91.31 346 MET A N 1
ATOM 2854 C CA . MET A 1 346 ? -9.967 -8.071 16.323 1.00 91.31 346 MET A CA 1
ATOM 2855 C C . MET A 1 346 ? -9.194 -9.351 15.978 1.00 91.31 346 MET A C 1
ATOM 2857 O O . MET A 1 346 ? -9.676 -10.445 16.296 1.00 91.31 346 MET A O 1
ATOM 2861 N N . PRO A 1 347 ? -8.018 -9.245 15.334 1.00 88.50 347 PRO A N 1
ATOM 2862 C CA . PRO A 1 347 ? -7.149 -10.384 15.086 1.00 88.50 347 PRO A CA 1
ATOM 2863 C C . PRO A 1 347 ? -6.579 -10.906 16.404 1.00 88.50 347 PRO A C 1
ATOM 2865 O O . PRO A 1 347 ? -6.545 -10.202 17.410 1.00 88.50 347 PRO A O 1
ATOM 2868 N N . ARG A 1 348 ? -6.121 -12.154 16.406 1.00 87.31 348 ARG A N 1
ATOM 2869 C CA . ARG A 1 348 ? -5.361 -12.668 17.543 1.00 87.31 348 ARG A CA 1
ATOM 2870 C C . ARG A 1 348 ? -3.914 -12.248 17.395 1.00 87.31 348 ARG A C 1
ATOM 2872 O O . ARG A 1 348 ? -3.354 -12.369 16.310 1.00 87.31 348 ARG A O 1
ATOM 2879 N N . MET A 1 349 ? -3.352 -11.745 18.481 1.00 86.75 349 MET A N 1
ATOM 2880 C CA . MET A 1 349 ? -1.947 -11.379 18.534 1.00 86.75 349 MET A CA 1
ATOM 2881 C C . MET A 1 349 ? -1.105 -12.563 19.011 1.00 86.75 349 MET A C 1
ATOM 2883 O O . MET A 1 349 ? -0.140 -12.904 18.344 1.00 86.75 349 MET A O 1
ATOM 2887 N N . GLU A 1 350 ? -1.523 -13.213 20.107 1.00 84.50 350 GLU A N 1
ATOM 2888 C CA . GLU A 1 350 ? -0.885 -14.414 20.681 1.00 84.50 350 GLU A CA 1
ATOM 2889 C C . GLU A 1 350 ? 0.646 -14.279 20.839 1.00 84.50 350 GLU A C 1
ATOM 2891 O O . GLU A 1 350 ? 1.385 -15.257 20.762 1.00 84.50 350 GLU A O 1
ATOM 2896 N N . ASP A 1 351 ? 1.117 -13.059 21.109 1.00 87.56 351 ASP A N 1
ATOM 2897 C CA . ASP A 1 351 ? 2.528 -12.738 21.296 1.00 87.56 351 ASP A CA 1
ATOM 2898 C C . ASP A 1 351 ? 2.749 -12.113 22.689 1.00 87.56 351 ASP A C 1
ATOM 2900 O O . ASP A 1 351 ? 2.542 -10.909 22.887 1.00 87.56 351 ASP A O 1
ATOM 2904 N N . PRO A 1 352 ? 3.178 -12.914 23.685 1.00 87.62 352 PRO A N 1
ATOM 2905 C CA . PRO A 1 352 ? 3.399 -12.452 25.055 1.00 87.62 352 PRO A CA 1
ATOM 2906 C C . PRO A 1 352 ? 4.644 -11.560 25.210 1.00 87.62 352 PRO A C 1
ATOM 2908 O O . PRO A 1 352 ? 4.913 -11.066 26.317 1.00 87.62 352 PRO A O 1
ATOM 2911 N N . ASN A 1 353 ? 5.416 -11.357 24.134 1.00 92.00 353 ASN A N 1
ATOM 2912 C CA . ASN A 1 353 ? 6.564 -10.458 24.140 1.00 92.00 353 ASN A CA 1
ATOM 2913 C C . ASN A 1 353 ? 6.154 -8.992 24.055 1.00 92.00 353 ASN A C 1
ATOM 2915 O O . ASN A 1 353 ? 6.989 -8.141 24.338 1.00 92.00 353 ASN A O 1
ATOM 2919 N N . PHE A 1 354 ? 4.907 -8.679 23.711 1.00 93.31 354 PHE A N 1
ATOM 2920 C CA . PHE A 1 354 ? 4.418 -7.307 23.733 1.00 93.31 354 PHE A CA 1
ATOM 2921 C C . PHE A 1 354 ? 3.863 -6.940 25.109 1.00 93.31 354 PHE A C 1
ATOM 2923 O O . PHE A 1 354 ? 2.968 -7.593 25.644 1.00 93.31 354 PHE A O 1
ATOM 2930 N N . GLU A 1 355 ? 4.392 -5.859 25.671 1.00 94.00 355 GLU A N 1
ATOM 2931 C CA . GLU A 1 355 ? 3.974 -5.296 26.949 1.00 94.00 355 GLU A CA 1
ATOM 2932 C C . GLU A 1 355 ? 3.446 -3.880 26.743 1.00 94.00 355 GLU A C 1
ATOM 2934 O O . GLU A 1 355 ? 4.049 -3.082 26.025 1.00 94.00 355 GLU A O 1
ATOM 2939 N N . LEU A 1 356 ? 2.280 -3.576 27.318 1.00 95.38 356 LEU A N 1
ATOM 2940 C CA . LEU A 1 356 ? 1.668 -2.257 27.178 1.00 95.38 356 LEU A CA 1
ATOM 2941 C C . LEU A 1 356 ? 2.569 -1.220 27.856 1.00 95.38 356 LEU A C 1
ATOM 2943 O O . LEU A 1 356 ? 2.781 -1.296 29.065 1.00 95.38 356 LEU A O 1
ATOM 2947 N N . LYS A 1 357 ? 3.104 -0.269 27.082 1.00 93.00 357 LYS A N 1
ATOM 2948 C CA . LYS A 1 357 ? 4.091 0.690 27.590 1.00 93.00 357 LYS A CA 1
ATOM 2949 C C . LYS A 1 357 ? 3.440 1.839 28.350 1.00 93.00 357 LYS A C 1
ATOM 2951 O O . LYS A 1 357 ? 3.856 2.159 29.459 1.00 93.00 357 LYS A O 1
ATOM 2956 N N . ASP A 1 358 ? 2.414 2.420 27.741 1.00 90.62 358 ASP A N 1
ATOM 2957 C CA . ASP A 1 358 ? 1.707 3.602 28.225 1.00 90.62 358 ASP A CA 1
ATOM 2958 C C . ASP A 1 358 ? 0.194 3.372 28.210 1.00 90.62 358 ASP A C 1
ATOM 2960 O O . ASP A 1 358 ? -0.315 2.431 27.593 1.00 90.62 358 ASP A O 1
ATOM 2964 N N . GLN A 1 359 ? -0.550 4.249 28.887 1.00 91.75 359 GLN A N 1
ATOM 2965 C CA . GLN A 1 359 ? -2.008 4.223 28.789 1.00 91.75 359 GLN A CA 1
ATOM 2966 C C . GLN A 1 359 ? -2.448 4.497 27.343 1.00 91.75 359 GLN A C 1
ATOM 2968 O O . GLN A 1 359 ? -1.907 5.411 26.716 1.00 91.75 359 GLN A O 1
ATOM 2973 N N . PRO A 1 360 ? -3.451 3.764 26.822 1.00 95.06 360 PRO A N 1
ATOM 2974 C CA . PRO A 1 360 ? -3.991 4.043 25.501 1.00 95.06 360 PRO A CA 1
ATOM 2975 C C . PRO A 1 360 ? -4.472 5.491 25.386 1.00 95.06 360 PRO A C 1
ATOM 2977 O O . PRO A 1 360 ? -5.225 5.974 26.239 1.00 95.06 360 PRO A O 1
ATOM 2980 N N . VAL A 1 361 ? -4.078 6.171 24.312 1.00 94.38 361 VAL A N 1
ATOM 2981 C CA . VAL A 1 361 ? -4.615 7.493 23.975 1.00 94.38 361 VAL A CA 1
ATOM 2982 C C . VAL A 1 361 ? -5.944 7.265 23.274 1.00 94.38 361 VAL A C 1
ATOM 2984 O O . VAL A 1 361 ? -5.973 6.706 22.181 1.00 94.38 361 VAL A O 1
ATOM 2987 N N . VAL A 1 362 ? -7.044 7.658 23.914 1.00 95.50 362 VAL A N 1
ATOM 2988 C CA . VAL A 1 362 ? -8.403 7.417 23.410 1.00 95.50 362 VAL A CA 1
ATOM 2989 C C . VAL A 1 362 ? -9.095 8.745 23.130 1.00 95.50 362 VAL A C 1
ATOM 2991 O O . VAL A 1 362 ? -9.203 9.589 24.020 1.00 95.50 362 VAL A O 1
ATOM 2994 N N . ALA A 1 363 ? -9.606 8.893 21.911 1.00 94.88 363 ALA A N 1
ATOM 2995 C CA . ALA A 1 363 ? -10.535 9.939 21.517 1.00 94.88 363 ALA A CA 1
ATOM 2996 C C . ALA A 1 363 ? -11.931 9.327 21.333 1.00 94.88 363 ALA A C 1
ATOM 2998 O O . ALA A 1 363 ? -12.128 8.458 20.487 1.00 94.88 363 ALA A O 1
ATOM 2999 N N . ILE A 1 364 ? -12.909 9.754 22.132 1.00 95.69 364 ILE A N 1
ATOM 3000 C CA . ILE A 1 364 ? -14.288 9.252 22.038 1.00 95.69 364 ILE A CA 1
ATOM 3001 C C . ILE A 1 364 ? -15.053 10.143 21.067 1.00 95.69 364 ILE A C 1
ATOM 3003 O O . ILE A 1 364 ? -15.429 11.253 21.426 1.00 95.69 364 ILE A O 1
ATOM 3007 N N . LEU A 1 365 ? -15.265 9.668 19.843 1.00 93.19 365 LEU A N 1
ATOM 3008 C CA . LEU A 1 365 ? -15.874 10.432 18.752 1.00 93.19 365 LEU A CA 1
ATOM 3009 C C . LEU A 1 365 ? -17.376 10.637 18.944 1.00 93.19 365 LEU A C 1
ATOM 3011 O O . LEU A 1 365 ? -17.920 11.664 18.557 1.00 93.19 365 LEU A O 1
ATOM 3015 N N . SER A 1 366 ? -18.048 9.645 19.523 1.00 93.38 366 SER A N 1
ATOM 3016 C CA . SER A 1 366 ? -19.442 9.734 19.947 1.00 93.38 366 SER A CA 1
ATOM 3017 C C . SER A 1 366 ? -19.724 8.655 20.988 1.00 93.38 366 SER A C 1
ATOM 3019 O O . SER A 1 366 ? -19.060 7.617 21.022 1.00 93.38 366 SER A O 1
ATOM 3021 N N . GLY A 1 367 ? -20.701 8.864 21.866 1.00 91.06 367 GLY A N 1
ATOM 3022 C CA . GLY A 1 367 ? -21.052 7.823 22.822 1.00 91.06 367 GLY A CA 1
ATOM 3023 C C . GLY A 1 367 ? -22.242 8.140 23.704 1.00 91.06 367 GLY A C 1
ATOM 3024 O O . GLY A 1 367 ? -22.510 9.283 24.058 1.00 91.06 367 GLY A O 1
ATOM 3025 N N . ASN A 1 368 ? -22.957 7.088 24.078 1.00 91.06 368 ASN A N 1
ATOM 3026 C CA . ASN A 1 368 ? -24.014 7.103 25.076 1.00 91.06 368 ASN A CA 1
ATOM 3027 C C . ASN A 1 368 ? -23.912 5.840 25.949 1.00 91.06 368 ASN A C 1
ATOM 3029 O O . ASN A 1 368 ? -22.987 5.042 25.826 1.00 91.06 368 ASN A O 1
ATOM 3033 N N . LYS A 1 369 ? -24.888 5.618 26.833 1.00 90.75 369 LYS A N 1
ATOM 3034 C CA . LYS A 1 369 ? -24.888 4.466 27.753 1.00 90.75 369 LYS A CA 1
ATOM 3035 C C . LYS A 1 369 ? -25.029 3.095 27.069 1.00 90.75 369 LYS A C 1
ATOM 3037 O O . LYS A 1 369 ? -24.959 2.082 27.755 1.00 90.75 369 LYS A O 1
ATOM 3042 N N . LYS A 1 370 ? -25.277 3.041 25.756 1.00 94.06 370 LYS A N 1
ATOM 3043 C CA . LYS A 1 370 ? -25.471 1.807 24.979 1.00 94.06 370 LYS A CA 1
ATOM 3044 C C . LYS A 1 370 ? -24.357 1.553 23.976 1.00 94.06 370 LYS A C 1
ATOM 3046 O O . LYS A 1 370 ? -23.997 0.399 23.779 1.00 94.06 370 LYS A O 1
ATOM 3051 N N . GLU A 1 371 ? -23.860 2.581 23.306 1.00 96.12 371 GLU A N 1
ATOM 3052 C CA . GLU A 1 371 ? -22.897 2.454 22.210 1.00 96.12 371 GLU A CA 1
ATOM 3053 C C . GLU A 1 371 ? -21.914 3.625 22.247 1.00 96.12 371 GLU A C 1
ATOM 3055 O O . GLU A 1 371 ? -22.274 4.719 22.683 1.00 96.12 371 GLU A O 1
ATOM 3060 N N . ALA A 1 372 ? -20.680 3.390 21.811 1.00 96.25 372 ALA A N 1
ATOM 3061 C CA . ALA A 1 372 ? -19.663 4.425 21.672 1.00 96.25 372 ALA A CA 1
ATOM 3062 C C . ALA A 1 372 ? -18.756 4.137 20.476 1.00 96.25 372 ALA A C 1
ATOM 3064 O O . ALA A 1 372 ? -18.505 2.980 20.147 1.00 96.25 372 ALA A O 1
ATOM 3065 N N . GLU A 1 373 ? -18.256 5.185 19.844 1.00 96.81 373 GLU A N 1
ATOM 3066 C CA . GLU A 1 373 ? -17.293 5.127 18.752 1.00 96.81 373 GLU A CA 1
ATOM 3067 C C . GLU A 1 373 ? -16.026 5.857 19.182 1.00 96.81 373 GLU A C 1
ATOM 3069 O O . GLU A 1 373 ? -16.089 6.969 19.716 1.00 96.81 373 GLU A O 1
ATOM 3074 N N . VAL A 1 374 ? -14.879 5.202 19.020 1.00 96.81 374 VAL A N 1
ATOM 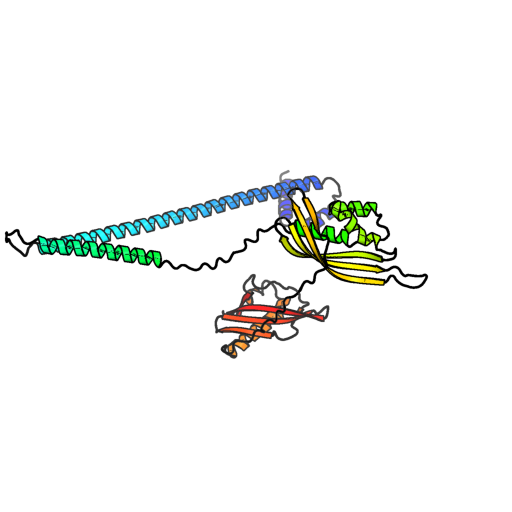3075 C CA . VAL A 1 374 ? -13.614 5.654 19.598 1.00 96.81 374 VAL A CA 1
ATOM 3076 C C . VAL A 1 374 ? -12.456 5.459 18.630 1.00 96.81 374 VAL A C 1
ATOM 3078 O O . VAL A 1 374 ? -12.355 4.427 17.972 1.00 96.81 374 VAL A O 1
ATOM 3081 N N . GLU A 1 375 ? -11.539 6.417 18.614 1.00 96.38 375 GLU A N 1
ATOM 3082 C CA . GLU A 1 375 ? -10.191 6.234 18.088 1.00 96.38 375 GLU A CA 1
ATOM 3083 C C . GLU A 1 375 ? -9.232 5.961 19.242 1.00 96.38 375 GLU A C 1
ATOM 3085 O O . GLU A 1 375 ? -9.278 6.629 20.275 1.00 96.38 375 GLU A O 1
ATOM 3090 N N . VAL A 1 376 ? -8.370 4.960 19.084 1.00 95.69 376 VAL A N 1
ATOM 3091 C CA . VAL A 1 376 ? -7.459 4.506 20.135 1.00 95.69 376 VAL A CA 1
ATOM 3092 C C . VAL A 1 376 ? -6.068 4.288 19.565 1.00 95.69 376 VAL A C 1
ATOM 3094 O O . VAL A 1 376 ? -5.906 3.537 18.607 1.00 95.69 376 VAL A O 1
ATOM 3097 N N . PHE A 1 377 ? -5.062 4.888 20.193 1.00 95.44 377 PHE A N 1
ATOM 3098 C CA . PHE A 1 377 ? -3.651 4.606 19.949 1.00 95.44 377 PHE A CA 1
ATOM 3099 C C . PHE A 1 377 ? -3.080 3.830 21.132 1.00 95.44 377 PHE A C 1
ATOM 3101 O O . PHE A 1 377 ? -3.187 4.260 22.282 1.00 95.44 377 PHE A O 1
ATOM 3108 N N . VAL A 1 378 ? -2.467 2.685 20.848 1.00 95.75 378 VAL A N 1
ATOM 3109 C CA . VAL A 1 378 ? -1.904 1.774 21.848 1.00 95.75 378 VAL A CA 1
ATOM 3110 C C . VAL A 1 378 ? -0.444 1.535 21.522 1.00 95.75 378 VAL A C 1
ATOM 3112 O O . VAL A 1 378 ? -0.140 1.030 20.445 1.00 95.75 378 VAL A O 1
ATOM 3115 N N . THR A 1 379 ? 0.453 1.864 22.446 1.00 96.88 379 THR A N 1
ATOM 3116 C CA . THR A 1 379 ? 1.890 1.630 22.276 1.00 96.88 379 THR A CA 1
ATOM 3117 C C . THR A 1 379 ? 2.324 0.438 23.114 1.00 96.88 379 THR A C 1
ATOM 3119 O O . THR A 1 379 ? 2.187 0.446 24.339 1.00 96.88 379 THR A O 1
ATOM 3122 N N . TYR A 1 380 ? 2.877 -0.572 22.452 1.00 96.12 380 TYR A N 1
ATOM 3123 C CA . TYR A 1 380 ? 3.496 -1.718 23.104 1.00 96.12 380 TYR A CA 1
ATOM 3124 C C . TYR A 1 380 ? 5.016 -1.669 22.955 1.00 96.12 380 TYR A C 1
ATOM 3126 O O . TYR A 1 380 ? 5.530 -1.262 21.915 1.00 96.12 380 TYR A O 1
ATOM 3134 N N . GLU A 1 381 ? 5.730 -2.123 23.978 1.00 96.06 381 GLU A N 1
ATOM 3135 C CA . GLU A 1 381 ? 7.159 -2.420 23.930 1.00 96.06 381 GLU A CA 1
ATOM 3136 C C . GLU A 1 381 ? 7.344 -3.927 23.755 1.00 96.06 381 GLU A C 1
ATOM 3138 O O . GLU A 1 381 ? 6.768 -4.722 24.501 1.00 96.06 381 GLU A O 1
ATOM 3143 N N . ARG A 1 382 ? 8.169 -4.336 22.792 1.00 94.56 382 ARG A N 1
ATOM 3144 C CA . ARG A 1 382 ? 8.608 -5.728 22.699 1.00 94.56 382 ARG A CA 1
ATOM 3145 C C . ARG A 1 382 ? 9.711 -6.017 23.718 1.00 94.56 382 ARG A C 1
ATOM 3147 O O . ARG A 1 382 ? 10.732 -5.331 23.745 1.00 94.56 382 ARG A O 1
ATOM 3154 N N . LYS A 1 383 ? 9.551 -7.070 24.521 1.00 92.56 383 LYS A N 1
ATOM 3155 C CA . LYS A 1 383 ? 10.487 -7.459 25.591 1.00 92.56 383 LYS A CA 1
ATOM 3156 C C . LYS A 1 383 ? 11.881 -7.830 25.083 1.00 92.56 383 LYS A C 1
ATOM 3158 O O . LYS A 1 383 ? 12.857 -7.512 25.755 1.00 92.56 383 LYS A O 1
ATOM 3163 N N . ASP A 1 384 ? 11.958 -8.482 23.924 1.00 92.31 384 ASP A N 1
ATOM 3164 C CA . ASP A 1 384 ? 13.188 -9.023 23.329 1.00 92.31 384 ASP A CA 1
ATOM 3165 C C . ASP A 1 384 ? 14.097 -7.947 22.718 1.00 92.31 384 ASP A C 1
ATOM 3167 O O . ASP A 1 384 ? 15.315 -7.986 22.861 1.00 92.31 384 ASP A O 1
ATOM 3171 N N . SER A 1 385 ? 13.492 -6.974 22.049 1.00 93.31 385 SER A N 1
ATOM 3172 C CA . SER A 1 385 ? 14.165 -6.000 21.188 1.00 93.31 385 SER A CA 1
ATOM 3173 C C . SER A 1 385 ? 14.068 -4.570 21.707 1.00 93.31 385 SER A C 1
ATOM 3175 O O . SER A 1 385 ? 14.743 -3.687 21.185 1.00 93.31 385 SER A O 1
ATOM 3177 N N . LYS A 1 386 ? 13.219 -4.325 22.717 1.00 93.12 386 LYS A N 1
ATOM 3178 C CA . LYS A 1 386 ? 12.896 -2.989 23.243 1.00 93.12 386 LYS A CA 1
ATOM 3179 C C . LYS A 1 386 ? 12.319 -2.032 22.197 1.00 93.12 386 LYS A C 1
ATOM 3181 O O . LYS A 1 386 ? 12.281 -0.823 22.410 1.00 93.12 386 LYS A O 1
ATOM 3186 N N . VAL A 1 387 ? 11.825 -2.572 21.081 1.00 94.56 387 VAL A N 1
ATOM 3187 C CA . VAL A 1 387 ? 11.163 -1.804 20.025 1.00 94.56 387 VAL A CA 1
ATOM 3188 C C . VAL A 1 387 ? 9.767 -1.405 20.489 1.00 94.56 387 VAL A C 1
ATOM 3190 O O . VAL A 1 387 ? 8.991 -2.246 20.948 1.00 94.56 387 VAL A O 1
ATOM 3193 N N . LEU A 1 388 ? 9.452 -0.119 20.343 1.00 95.38 388 LEU A N 1
ATOM 3194 C CA . LEU A 1 388 ? 8.113 0.420 20.554 1.00 95.38 388 LEU A CA 1
ATOM 3195 C C . LEU A 1 388 ? 7.310 0.334 19.257 1.00 95.38 388 LEU A C 1
ATOM 3197 O O . LEU A 1 388 ? 7.787 0.742 18.198 1.00 95.38 388 LEU A O 1
ATOM 3201 N N . GLN A 1 389 ? 6.079 -0.158 19.348 1.00 93.56 389 GLN A N 1
ATOM 3202 C CA . GLN A 1 389 ? 5.149 -0.228 18.230 1.00 93.56 389 GLN A CA 1
ATOM 3203 C C . GLN A 1 389 ? 3.791 0.332 18.645 1.00 93.56 389 GLN A C 1
ATOM 3205 O O . GLN A 1 389 ? 3.165 -0.158 19.587 1.00 93.56 389 GLN A O 1
ATOM 3210 N N . THR A 1 390 ? 3.336 1.357 17.926 1.00 94.69 390 THR A N 1
ATOM 3211 C CA . THR A 1 390 ? 2.021 1.965 18.133 1.00 94.69 390 THR A CA 1
ATOM 3212 C C . THR A 1 390 ? 1.017 1.399 17.138 1.00 94.69 390 THR A C 1
ATOM 3214 O O . THR A 1 390 ? 1.250 1.410 15.931 1.00 94.69 390 THR A O 1
ATOM 3217 N N . PHE A 1 391 ? -0.116 0.931 17.648 1.00 93.19 391 PHE A N 1
ATOM 3218 C CA . PHE A 1 391 ? -1.257 0.481 16.865 1.00 93.19 391 PHE A CA 1
ATOM 3219 C C . PHE A 1 391 ? -2.397 1.480 17.018 1.00 93.19 391 PHE A C 1
ATOM 3221 O O . PHE A 1 391 ? -2.738 1.865 18.136 1.00 93.19 391 PHE A O 1
ATOM 3228 N N . GLN A 1 392 ? -2.983 1.880 15.895 1.00 93.81 392 GLN A N 1
ATOM 3229 C CA . GLN A 1 392 ? -4.160 2.738 15.852 1.00 93.81 392 GLN A CA 1
ATOM 3230 C C . GLN A 1 392 ? -5.389 1.896 15.512 1.00 93.81 392 GLN A C 1
ATOM 3232 O O . GLN A 1 392 ? -5.339 1.049 14.619 1.00 93.81 392 GLN A O 1
ATOM 3237 N N . TYR A 1 393 ? -6.489 2.144 16.214 1.00 94.56 393 TYR A N 1
ATOM 3238 C CA . TYR A 1 393 ? -7.761 1.472 15.996 1.00 94.56 393 TYR A CA 1
ATOM 3239 C C . TYR A 1 393 ? -8.906 2.476 15.974 1.00 94.56 393 TYR A C 1
ATOM 3241 O O . TYR A 1 393 ? -8.995 3.325 16.859 1.00 94.56 393 TYR A O 1
ATOM 3249 N N . HIS A 1 394 ? -9.823 2.310 15.025 1.00 95.69 394 HIS A N 1
ATOM 3250 C CA . HIS A 1 394 ? -11.150 2.916 15.071 1.00 95.69 394 HIS A CA 1
ATOM 3251 C C . HIS A 1 394 ? -12.156 1.843 15.486 1.00 95.69 394 HIS A C 1
ATOM 3253 O O . HIS A 1 394 ? -12.382 0.883 14.749 1.00 95.69 394 HIS A O 1
ATOM 3259 N N . LEU A 1 395 ? -12.716 1.948 16.690 1.00 97.06 395 LEU A N 1
ATOM 3260 C CA . LEU A 1 395 ? -13.526 0.898 17.309 1.00 97.06 395 LEU A CA 1
ATOM 3261 C C . LEU A 1 395 ? -14.953 1.373 17.565 1.00 97.06 395 LEU A C 1
ATOM 3263 O O . LEU A 1 395 ? -15.175 2.484 18.046 1.00 97.06 395 LEU A O 1
ATOM 3267 N N . LYS A 1 396 ? -15.920 0.472 17.364 1.00 97.19 396 LYS A N 1
ATOM 3268 C CA . LYS A 1 396 ? -17.274 0.638 17.912 1.00 97.19 396 LYS A CA 1
ATOM 3269 C C . LYS A 1 396 ? -17.472 -0.289 19.092 1.00 97.19 396 LYS A C 1
ATOM 3271 O O . LYS A 1 396 ? -17.215 -1.495 19.022 1.00 97.19 396 LYS A O 1
ATOM 3276 N N . LEU A 1 397 ? -17.964 0.288 20.174 1.00 97.50 397 LEU A N 1
ATOM 3277 C CA . LEU A 1 397 ? -18.222 -0.358 21.443 1.00 97.50 397 LEU A CA 1
ATOM 3278 C C . LEU A 1 397 ? -19.726 -0.461 21.668 1.00 97.50 397 LEU A C 1
ATOM 3280 O O . LEU A 1 397 ? -20.479 0.461 21.357 1.00 97.50 397 LEU A O 1
ATOM 3284 N N . LYS A 1 398 ? -20.162 -1.568 22.264 1.00 96.62 398 LYS A N 1
ATOM 3285 C CA . LYS A 1 398 ? -21.547 -1.771 22.691 1.00 96.62 398 LYS A CA 1
ATOM 3286 C C . LYS A 1 398 ? -21.596 -2.207 24.146 1.00 96.62 398 LYS A C 1
ATOM 3288 O O . LYS A 1 398 ? -20.837 -3.081 24.565 1.00 96.62 398 LYS A O 1
ATOM 3293 N N . LYS A 1 399 ? -22.505 -1.605 24.902 1.00 94.81 399 LYS A N 1
ATOM 3294 C CA . LYS A 1 399 ? -22.787 -1.899 26.300 1.00 94.81 399 LYS A CA 1
ATOM 3295 C C . LYS A 1 399 ? -23.807 -3.034 26.395 1.00 94.81 399 LYS A C 1
ATOM 3297 O O . LYS A 1 399 ? -24.945 -2.892 25.948 1.00 94.81 399 LYS A O 1
ATOM 3302 N N . GLY A 1 400 ? -23.382 -4.159 26.963 1.00 89.06 400 GLY A N 1
ATOM 3303 C CA . GLY A 1 400 ? -24.266 -5.169 27.551 1.00 89.06 400 GLY A CA 1
ATOM 3304 C C . GLY A 1 400 ? -24.136 -5.108 29.071 1.00 89.06 400 GLY A C 1
ATOM 3305 O O . GLY A 1 400 ? -24.270 -4.033 29.647 1.00 89.06 400 GLY A O 1
ATOM 3306 N N . ASP A 1 401 ? -23.768 -6.228 29.695 1.00 87.12 401 ASP A N 1
ATOM 3307 C CA . ASP A 1 401 ? -23.326 -6.238 31.100 1.00 87.12 401 ASP A CA 1
ATOM 3308 C C . ASP A 1 401 ? -21.991 -5.491 31.265 1.00 87.12 401 ASP A C 1
ATOM 3310 O O . ASP A 1 401 ? -21.814 -4.696 32.180 1.00 87.12 401 ASP A O 1
ATOM 3314 N N . ASN A 1 402 ? -21.083 -5.687 30.302 1.00 92.12 402 ASN A N 1
ATOM 3315 C CA . ASN A 1 402 ? -19.823 -4.964 30.150 1.00 92.12 402 ASN A CA 1
ATOM 3316 C C . ASN A 1 402 ? -19.727 -4.359 28.743 1.00 92.12 402 ASN A C 1
ATOM 3318 O O . ASN A 1 402 ? -20.488 -4.720 27.836 1.00 92.12 402 ASN A O 1
ATOM 3322 N N . TRP A 1 403 ? -18.785 -3.435 28.559 1.00 96.25 403 TRP A N 1
ATOM 3323 C CA . TRP A 1 403 ? -18.414 -2.955 27.229 1.00 96.25 403 TRP A CA 1
ATOM 3324 C C . TRP A 1 403 ? -17.817 -4.091 26.397 1.00 96.25 403 TRP A C 1
ATOM 3326 O O . TRP A 1 403 ? -17.098 -4.944 26.915 1.00 96.25 403 TRP A O 1
ATOM 3336 N N . LYS A 1 404 ? -18.136 -4.106 25.103 1.00 96.19 404 LYS A N 1
ATOM 3337 C CA . LYS A 1 404 ? -17.550 -5.026 24.126 1.00 96.19 404 LYS A CA 1
ATOM 3338 C C . LYS A 1 404 ? -17.239 -4.309 22.825 1.00 96.19 404 LYS A C 1
ATOM 3340 O O . LYS A 1 404 ? -18.049 -3.510 22.358 1.00 96.19 404 LYS A O 1
ATOM 3345 N N . ILE A 1 405 ? -16.113 -4.657 22.213 1.00 97.12 405 ILE A N 1
ATOM 3346 C CA . ILE A 1 405 ? -15.727 -4.217 20.871 1.00 97.12 405 ILE A CA 1
ATOM 3347 C C . ILE A 1 405 ? -16.541 -5.028 19.858 1.00 97.12 405 ILE A C 1
ATOM 3349 O O . ILE A 1 405 ? -16.448 -6.258 19.812 1.00 97.12 405 ILE A O 1
ATOM 3353 N N . VAL A 1 406 ? -17.374 -4.352 19.072 1.00 96.56 406 VAL A N 1
ATOM 3354 C CA . VAL A 1 406 ? -18.302 -4.984 18.118 1.00 96.56 406 VAL A CA 1
ATOM 3355 C C . VAL A 1 406 ? -17.953 -4.728 16.658 1.00 96.56 406 VAL A C 1
ATOM 3357 O O . VAL A 1 406 ? -18.449 -5.465 15.806 1.00 96.56 406 VAL A O 1
ATOM 3360 N N . ASP A 1 407 ? -17.121 -3.724 16.388 1.00 95.19 407 ASP A N 1
ATOM 3361 C CA . ASP A 1 407 ? -16.645 -3.363 15.053 1.00 95.19 407 ASP A CA 1
ATOM 3362 C C . ASP A 1 407 ? -15.256 -2.711 15.137 1.00 95.19 407 ASP A C 1
ATOM 3364 O O . ASP A 1 407 ? -14.928 -2.090 16.156 1.00 95.19 407 ASP A O 1
ATOM 3368 N N . ARG A 1 408 ? -14.472 -2.849 14.065 1.00 91.81 408 ARG A N 1
ATOM 3369 C CA . ARG A 1 408 ? -13.170 -2.204 13.861 1.00 91.81 408 ARG A CA 1
ATOM 3370 C C . ARG A 1 408 ? -13.085 -1.764 12.402 1.00 91.81 408 ARG A C 1
ATOM 3372 O O . ARG A 1 408 ? -13.249 -2.613 11.526 1.00 91.81 408 ARG A O 1
ATOM 3379 N N . GLN A 1 409 ? -12.810 -0.482 12.168 1.00 79.50 409 GLN A N 1
ATOM 3380 C CA . GLN A 1 409 ? -12.572 0.069 10.829 1.00 79.50 409 GLN A CA 1
ATOM 3381 C C . GLN A 1 409 ? -11.084 0.175 10.514 1.00 79.50 409 GLN A C 1
ATOM 3383 O O . GLN A 1 409 ? -10.297 0.412 11.462 1.00 79.50 409 GLN A O 1
#

Mean predicted aligned error: 21.24 Å

Organism: NCBI:txid2606628

Secondary structure (DSSP, 8-state):
-HHHHHHHHHHHHHHTTS-HHHHHHHHHHTT--SSSHHHHHHHHHHHHHHHHHHHHHHHHHHHHHHHHHHHHHHHHHHHHHHHHHHHHHHHHHHHHHHHHHHHHHTTSSS-----------HHHHHHHHHHHHHHHHHHHHHHHHHHHTS-----------------HHHHHHHHHHHHHHHH-B-TTS-HHHHHHHHHTTS-HHHHHHHTHHHHS--TTEEEEEEEEEEEEEEEETTEEEEEEEEEEEEEEPPSSSSS---EEEEEEEEEEEEEEEETTEEEEEEEEEE----------PPPP---TTS-HHHHHHHHHHHHHHHHHGGG--HHHHTTTB-TTSS-----TTEEE-S--EEEEEEE-SSEEEEEEEEEEEETTT--EEEEEEEEEEEESSSEEEEEE-

Foldseek 3Di:
DVVVVVVVVVVVVVVVPDDPVVVVVVVVVVPDDDDDPPVVVVVVVVVVVVVVVVVVVVVVVVVVVVVVVVVVVVVVVVVVVVVVVVVVVVVVVVVVVVVVVVVVVVVPVPDDDDDDDDDPDPPVVVVVVVVVVVVVVVVVVVVVCVVVPPDPPPPPPPPPVPPPVPVCVQVQVLVFLLCQLLQFDALPDDLVNSLVSNVVAAPPVCSVVSCVVVVPDPNFKGKGWDDKAWDDWDDDPQKIKTKIKTWMWIWGHDDDDDDDDTDIDIDIFMWIWMWGDDPVGIHTPGDIDTDDDDPDDPDDDDDAAADPPDDPVVVVQVQVLVQVCLQCQQCDDPVRLVVAEDPPADDRNNHPQWGFDDRWDKHFNDDDQFKTWIWTWTWTAGNPPRDIDIDIWTFMWGDDVGIHTYHTD

Sequence (409 aa):
MMNDVMEILMLRSKLEKMEPEEILKMAEVLGYASVTLDLEKNLMIEVFLEEKRKAEEKKKEKILQETGNVQLAQEISDQKYVSAREQKRKQKQEERTRKKEEKRKKKKESQGIVKRSDRWLGRKVYRAIFLWVLFGCGFAFAVYKNFTGIDRHTVHEKEVVQEVLLDTNALENFASDFLKVYFSWTEETTVEEREKQLGKFLPETLLDYGMDMNRQTEKKLASTVEDVRVWNVKRLGRDYAITAELVYQLVQQPEEEETAQSKKKRVQECYQVVIHAEKKGMKVTRLPVPVNISKFVSYVPKQAVSDPTVEDSLKKEIHLFLKDFFQVYPSLKASEMKYYVKGGVMPRMEDPNFELKDQPVVAILSGNKKEAEVEVFVTYERKDSKVLQTFQYHLKLKKGDNWKIVDRQ

Nearest PDB structures (foldseek):
  3ub1-assembly2_F  TM=7.370E-01  e=1.978E-13  Clostridium perfringens
  3ub1-assembly1_A  TM=7.323E-01  e=1.978E-13  Clostridium perfringens
  6jzf-assembly1_B  TM=6.848E-01  e=1.050E-04  Arabidopsis thaliana
  3cnx-assembly1_B  TM=5.856E-01  e=9.996E-03  Streptomyces avermitilis
  6ue5-assembly1_A  TM=4.439E-01  e=9.516E-01  Homo sapiens

Radius of gyration: 41.95 Å; Cα contacts (8 Å, |Δi|>4): 419; chains: 1; bounding box: 144×91×70 Å